Protein 9IL4 (pdb70)

Radius of gyration: 25.76 Å; Cα contacts (8 Å, |Δi|>4): 1036; chains: 2; bounding box: 75×69×47 Å

B-factor: mean 40.71, std 13.51, range [0.18, 93.6]

Secondary structure (DSSP, 8-state):
-HHHHHHHHHHHHHHHHHHHTTHHHHHS-TTHHHHHHHHHHHHHHHHHHH--SSSSTTHHHHHHHHHHHHHHHHHHHHHHHHS-TTSHHHHHHHHTTHHHHHHHHHHHHHHHHT---TTTS-SS-----HHHHHSSTTTSGGGHHHHHHHHHHHHHHHH--HHHHHHHHHHHHHHHHHTGGG--SSGGGSSGGGHHHHHHHHHHHHHHTTTTTTSSHHHH-HHHHHHHHHHSHHHHTTTTTTS-S--TTTTTHHHHHHHHHHHHHTTHHHHHHHHHHS-STTTTTTHHHHHHHHHHGGGGIIIIIHHT-TTTHHHHHHHHHHHHHHHHTTTT-/-HHHHHHHHHHHHHHHHHHHSHHHHHHT-SSHHHHHHHHHHHHHHHHHHH---SSHHHHHHHHHHHHHHHHHHHHHHHHHHHS-TTTHHHHHHHTTSHHHHHHHHHHHHHHHHT---SSSS-SSPPP--STTTS-TTHHHHTTHHHHHHHHHHHHHHHH--HHHHHHHHHHHHHHHHHTTTT---STTTSTGGGHHHHHHHHHHHHHHTTTTTTSSHHHH-HHHHHHHHHHSTTTTTTTTTTS-TT-TTTTTHHHHHHHHHHHHHHHHHHHHHHHHHS-STTHHHHHHHHHHHHHHGGGIIIIIITTT-TTTHHHHHHHHHHHHHHHHHHTT-

Solvent-accessible surface area: 25817 Å² total; per-residue (Å²): 112,66,11,0,74,26,0,28,47,2,9,73,0,14,13,26,0,13,93,133,23,3,136,35,1,31,173,88,18,73,63,44,19,0,35,108,3,1,16,81,0,0,51,14,2,8,18,8,11,13,56,47,72,55,111,22,8,38,59,56,27,66,85,2,0,40,12,0,0,1,0,19,1,0,3,0,4,0,3,5,68,35,4,73,96,118,89,53,23,24,6,2,10,2,10,51,35,6,2,18,15,1,2,92,30,6,0,22,9,0,78,43,2,94,7,60,63,12,15,155,111,21,110,27,1,4,2,6,27,28,29,3,29,0,17,5,0,0,6,6,5,4,10,6,3,2,35,0,43,56,23,80,57,93,49,63,75,116,92,120,152,29,187,60,12,27,134,27,2,0,63,0,0,59,0,1,57,6,0,22,9,3,10,12,74,103,52,16,6,24,64,14,91,64,6,42,115,23,1,78,69,1,4,34,6,3,58,85,0,16,84,51,0,24,101,36,2,76,199,135,32,53,100,34,10,0,54,82,1,0,45,46,1,22,94,0,0,87,20,6,41,59,121,142,132,183,31,81,113,66,22,33,74,73,59,7,35,53,0,4,27,0,0,16,0,0,9,16,0,0,6,4,14,3,11,93,75,14,76,97,78,77,24,0,138,8,1,0,56,2,13,5,57,0,12,79,1,4,42,5,0,0,38,24,23,16,91,145,36,95,60,18,115,123,58,6,53,90,13,11,58,33,3,105,112,0,32,110,22,0,54,135,65,106,118,16,1,78,28,0,36,49,3,11,74,0,16,9,27,0,6,92,137,23,2,145,39,1,39,185,73,18,94,61,37,18,1,42,112,2,2,13,83,0,0,49,10,5,8,17,7,12,21,56,42,72,76,107,13,31,41,56,59,32,73,82,1,0,43,11,0,0,1,0,16,1,2,3,2,2,1,4,4,56,29,3,71,95,119,84,55,18,61,5,1,1,0,6,40,33,8,4,19,13,0,2,88,21,8,0,21,8,0,78,60,3,115,9,78,52,13,12,131,94,18,85,42,2,1,4,5,19,38,24,3,31,0,19,3,0,1,3,7,4,6,10,3,2,1,33,0,47,49,45,79,54,90,53,67,74,117,90,119,164,32,193,58,12,31,132,24,1,0,61,0,0,61,1,1,55,6,0,19,8,5,7,18,103,90,27,0,5,25,66,46,89,64,1,39,116,15,0,81,71,0,2,35,6,4,52,84,0,10,81,50,0,9,89,33,2,74,201,139,30,55,101,35,8,0,45,83,1,0,44,44,0,29,88,0,0,96,20,17,36,63,111,159,130,184,25,82,116,66,30,32,73,71,58,8,38,54,0,4,28,0,0,18,0,0,9,20,0,0,7,6,11,4,8,86,77,15,75,112,84,80,34,1,135,8,2,0,54,1,12,4,58,0,10,79,2,4,52,6,1,1,27,45,24,10,85,127,35,70,58,6,114,125,46,8,50,87,15,20,56,39,2,108,108,0,37,95,21,0,90,132,68

Organism: Mus spicilegus (NCBI:txid10103)

Structure (mmCIF, N/CA/C/O backbone):
data_9IL4
#
_entry.id   9IL4
#
_cell.length_a   1.00
_cell.length_b   1.00
_cell.length_c   1.00
_cell.angle_alpha   90.00
_cell.angle_beta   90.00
_cell.angle_gamma   90.00
#
_symmetry.space_group_name_H-M   'P 1'
#
loop_
_entity.id
_entity.type
_entity.pdbx_description
1 polymer 'Solute carrier family 22 (organic cation transporter), member 17'
2 non-polymer 'FE (II) ION'
#
loop_
_atom_site.group_PDB
_atom_site.id
_atom_site.type_symbol
_atom_site.label_atom_id
_atom_site.label_alt_id
_atom_site.label_comp_id
_atom_site.label_asym_id
_atom_site.label_entity_id
_atom_site.label_seq_id
_atom_site.pdbx_PDB_ins_code
_atom_site.Cartn_x
_atom_site.Cartn_y
_atom_site.Cartn_z
_atom_site.occupancy
_atom_site.B_iso_or_equiv
_atom_site.auth_seq_id
_atom_site.auth_comp_id
_atom_site.auth_asym_id
_atom_site.auth_atom_id
_atom_site.pdbx_PDB_model_num
ATOM 1 N N . TRP A 1 98 ? 156.891 117.875 130.592 1.00 53.08 98 TRP B N 1
ATOM 2 C CA . TRP A 1 98 ? 155.475 117.991 130.915 1.00 53.26 98 TRP B CA 1
ATOM 3 C C . TRP A 1 98 ? 154.782 118.938 129.944 1.00 55.60 98 TRP B C 1
ATOM 4 O O . TRP A 1 98 ? 155.369 119.929 129.510 1.00 56.58 98 TRP B O 1
ATOM 15 N N . GLN A 1 99 ? 153.531 118.625 129.598 1.00 53.76 99 GLN B N 1
ATOM 16 C CA . GLN A 1 99 ? 152.788 119.480 128.678 1.00 52.24 99 GLN B CA 1
ATOM 17 C C . GLN A 1 99 ? 152.546 120.859 129.278 1.00 53.76 99 GLN B C 1
ATOM 18 O O . GLN A 1 99 ? 152.699 121.877 128.593 1.00 53.73 99 GLN B O 1
ATOM 24 N N . VAL A 1 100 ? 152.175 120.913 130.559 1.00 47.83 100 VAL B N 1
ATOM 25 C CA . VAL A 1 100 ? 151.900 122.195 131.200 1.00 48.42 100 VAL B CA 1
ATOM 26 C C . VAL A 1 100 ? 153.167 123.039 131.284 1.00 47.89 100 VAL B C 1
ATOM 27 O O . VAL A 1 100 ? 153.133 124.257 131.074 1.00 49.24 100 VAL B O 1
ATOM 31 N N . ILE A 1 101 ? 154.301 122.413 131.599 1.00 41.76 101 ILE B N 1
ATOM 32 C CA . ILE A 1 101 ? 155.547 123.164 131.675 1.00 39.27 101 ILE B CA 1
ATOM 33 C C . ILE A 1 101 ? 155.979 123.631 130.292 1.00 42.53 101 ILE B C 1
ATOM 34 O O . ILE A 1 101 ? 156.547 124.718 130.150 1.00 51.60 101 ILE B O 1
ATOM 39 N N . LEU A 1 102 ? 155.722 122.836 129.253 1.00 39.58 102 LEU B N 1
ATOM 40 C CA . LEU A 1 102 ? 155.981 123.313 127.898 1.00 43.32 102 LEU B CA 1
ATOM 41 C C . LEU A 1 102 ? 155.109 124.518 127.569 1.00 46.78 102 LEU B C 1
ATOM 42 O O . LEU A 1 102 ? 155.581 125.489 126.964 1.00 46.38 102 LEU B O 1
ATOM 47 N N . GLU A 1 103 ? 153.835 124.478 127.972 1.00 37.99 103 GLU B N 1
ATOM 48 C CA . GLU A 1 103 ? 152.963 125.640 127.820 1.00 35.80 103 GLU B CA 1
ATOM 49 C C . GLU A 1 103 ? 153.544 126.855 128.529 1.00 36.86 103 GLU B C 1
ATOM 50 O O . GLU A 1 103 ? 153.549 127.961 127.985 1.00 40.32 103 GLU B O 1
ATOM 56 N N . GLN A 1 104 ? 154.028 126.664 129.756 1.00 32.57 104 GLN B N 1
ATOM 57 C CA . GLN A 1 104 ? 154.542 127.788 130.533 1.00 25.74 104 GLN B CA 1
ATOM 58 C C . GLN A 1 104 ? 155.817 128.355 129.924 1.00 30.58 104 GLN B C 1
ATOM 59 O O . GLN A 1 104 ? 156.005 129.576 129.894 1.00 37.49 104 GLN B O 1
ATOM 65 N N . ILE A 1 105 ? 156.712 127.489 129.447 1.00 32.61 105 ILE B N 1
ATOM 66 C CA . ILE A 1 105 ? 157.940 127.967 128.819 1.00 28.49 105 ILE B CA 1
ATOM 67 C C . ILE A 1 105 ? 157.621 128.717 127.534 1.00 35.33 105 ILE B C 1
ATOM 68 O O . ILE A 1 105 ? 158.198 129.776 127.257 1.00 43.73 105 ILE B O 1
ATOM 73 N N . LEU A 1 106 ? 156.691 128.190 126.731 1.00 29.31 106 LEU B N 1
ATOM 74 C CA . LEU A 1 106 ? 156.280 128.897 125.523 1.00 28.57 106 LEU B CA 1
ATOM 75 C C . LEU A 1 106 ? 155.634 130.233 125.862 1.00 28.62 106 LEU B C 1
ATOM 76 O O . LEU A 1 106 ? 155.844 131.228 125.164 1.00 25.67 106 LEU B O 1
ATOM 81 N N . PHE A 1 107 ? 154.845 130.273 126.936 1.00 24.11 107 PHE B N 1
ATOM 82 C CA . PHE A 1 107 ? 154.195 131.509 127.353 1.00 27.11 107 PHE B CA 1
ATOM 83 C C . PHE A 1 107 ? 155.215 132.548 127.799 1.00 25.26 107 PHE B C 1
ATOM 84 O O . PHE A 1 107 ? 155.093 133.733 127.472 1.00 32.79 107 PHE B O 1
ATOM 92 N N . ILE A 1 108 ? 156.231 132.120 128.548 1.00 22.99 108 ILE B N 1
ATOM 93 C CA . ILE A 1 108 ? 157.276 133.040 128.984 1.00 22.02 108 ILE B CA 1
ATOM 94 C C . ILE A 1 108 ? 158.088 133.537 127.796 1.00 35.63 108 ILE B C 1
ATOM 95 O O . ILE A 1 108 ? 158.462 134.714 127.731 1.00 43.47 108 ILE B O 1
ATOM 100 N N . LEU A 1 109 ? 158.379 132.655 126.838 1.00 36.33 109 LEU B N 1
ATOM 101 C CA . LEU A 1 109 ? 159.071 133.094 125.632 1.00 26.31 109 LEU B CA 1
ATOM 102 C C . LEU A 1 109 ? 158.212 134.064 124.831 1.00 34.42 109 LEU B C 1
ATOM 103 O O . LEU A 1 109 ? 158.731 135.007 124.224 1.00 45.59 109 LEU B O 1
ATOM 108 N N . GLY A 1 110 ? 156.895 133.856 124.825 1.00 22.44 110 GLY B N 1
ATOM 109 C CA . GLY A 1 110 ? 156.007 134.811 124.186 1.00 34.20 110 GLY B CA 1
ATOM 110 C C . GLY A 1 110 ? 156.024 136.165 124.868 1.00 32.35 110 GLY B C 1
ATOM 111 O O . GLY A 1 110 ? 156.029 137.203 124.205 1.00 34.26 110 GLY B O 1
ATOM 112 N N . PHE A 1 111 ? 156.031 136.171 126.202 1.00 19.58 111 PHE B N 1
ATOM 113 C CA . PHE A 1 111 ? 156.180 137.428 126.929 1.00 19.49 111 PHE B CA 1
ATOM 114 C C . PHE A 1 111 ? 157.497 138.111 126.604 1.00 24.03 111 PHE B C 1
ATOM 115 O O . PHE A 1 111 ? 157.536 139.330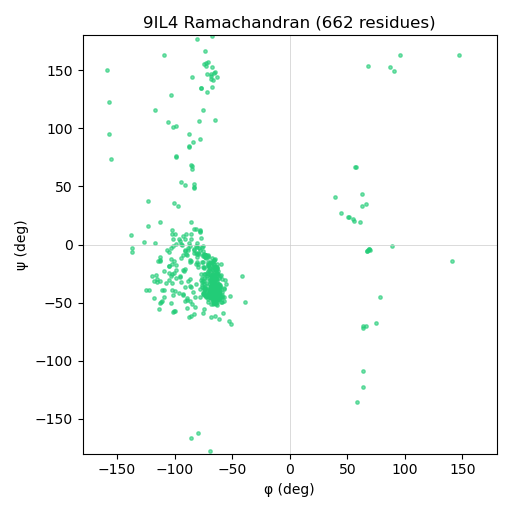 126.411 1.00 29.57 111 PHE B O 1
ATOM 123 N N . ALA A 1 112 ? 158.588 137.350 126.553 1.00 29.85 112 ALA B N 1
ATOM 124 C CA . ALA A 1 112 ? 159.878 137.942 126.220 1.00 33.20 112 ALA B CA 1
ATOM 125 C C . ALA A 1 112 ? 159.851 138.550 124.823 1.00 41.42 112 ALA B C 1
ATOM 126 O O . ALA A 1 112 ? 160.284 139.691 124.620 1.00 52.39 112 ALA B O 1
ATOM 128 N N . SER A 1 113 ? 159.314 137.810 123.850 1.00 28.24 113 SER B N 1
ATOM 129 C CA . SER A 1 113 ? 159.261 138.305 122.479 1.00 32.43 113 SER B CA 1
ATOM 130 C C . SER A 1 113 ? 158.378 139.542 122.367 1.00 37.86 113 SER B C 1
ATOM 131 O O . SER A 1 113 ? 158.724 140.496 121.662 1.00 39.61 113 SER B O 1
ATOM 134 N N . GLY A 1 114 ? 157.232 139.546 123.048 1.00 30.76 114 GLY B N 1
ATOM 135 C CA . GLY A 1 114 ? 156.365 140.711 123.003 1.00 34.91 114 GLY B CA 1
ATOM 136 C C . GLY A 1 114 ? 156.978 141.925 123.670 1.00 34.79 114 GLY B C 1
ATOM 137 O O . GLY A 1 114 ? 156.938 143.031 123.125 1.00 38.48 114 GLY B O 1
ATOM 138 N N . TYR A 1 115 ? 157.568 141.736 124.850 1.00 28.70 115 TYR B N 1
ATOM 139 C CA . TYR A 1 115 ? 158.162 142.845 125.581 1.00 29.52 115 TYR B CA 1
ATOM 140 C C . TYR A 1 115 ? 159.385 143.396 124.862 1.00 29.25 115 TYR B C 1
ATOM 141 O O . TYR A 1 115 ? 159.701 144.582 125.002 1.00 35.29 115 TYR B O 1
ATOM 150 N N . LEU A 1 116 ? 160.079 142.559 124.092 1.00 21.32 116 LEU B N 1
ATOM 151 C CA . LEU A 1 116 ? 161.286 142.986 123.404 1.00 24.81 116 LEU B CA 1
ATOM 152 C C . LEU A 1 116 ? 161.028 143.499 121.994 1.00 37.98 116 LEU B C 1
ATOM 153 O O . LEU A 1 116 ? 161.838 144.276 121.477 1.00 44.42 116 LEU B O 1
ATOM 158 N N . PHE A 1 117 ? 159.921 143.101 121.364 1.00 42.36 117 PHE B N 1
ATOM 159 C CA . PHE A 1 117 ? 159.659 143.445 119.974 1.00 37.49 117 PHE B CA 1
ATOM 160 C C . PHE A 1 117 ? 158.483 144.390 119.779 1.00 43.78 117 PHE B C 1
ATOM 161 O O . PHE A 1 117 ? 158.339 144.945 118.685 1.00 46.89 117 PHE B O 1
ATOM 169 N N . LEU A 1 118 ? 157.639 144.588 120.793 1.00 47.77 118 LEU B N 1
ATOM 170 C CA . LEU A 1 118 ? 156.492 145.482 120.681 1.00 47.94 118 LEU B CA 1
ATOM 171 C C . LEU A 1 118 ? 156.734 146.828 121.356 1.00 46.06 118 LEU B C 1
ATOM 172 O O . LEU A 1 118 ? 155.789 147.598 121.552 1.00 41.84 118 LEU B O 1
ATOM 177 N N . GLY A 1 119 ? 157.978 147.125 121.719 1.00 48.25 119 GLY B N 1
ATOM 178 C CA . GLY A 1 119 ? 158.306 148.435 122.242 1.00 50.12 119 GLY B CA 1
ATOM 179 C C . GLY A 1 119 ? 158.424 149.464 121.137 1.00 55.32 119 GLY B C 1
ATOM 180 O O . GLY A 1 119 ? 157.901 150.578 121.251 1.00 56.94 119 GLY B O 1
ATOM 181 N N . TYR A 1 120 ? 159.116 149.096 120.058 1.00 55.16 120 TYR B N 1
ATOM 182 C CA . TYR A 1 120 ? 159.219 149.986 118.904 1.00 57.34 120 TYR B CA 1
ATOM 183 C C . TYR A 1 120 ? 157.856 150.332 118.318 1.00 57.09 120 TYR B C 1
ATOM 184 O O . TYR A 1 120 ? 157.623 151.517 118.019 1.00 54.47 120 TYR B O 1
ATOM 193 N N . PRO A 1 121 ? 156.924 149.389 118.119 1.00 52.70 121 PRO B N 1
ATOM 194 C CA . PRO A 1 121 ? 155.559 149.807 117.760 1.00 49.79 121 PRO B CA 1
ATOM 195 C C . PRO A 1 121 ? 154.908 150.681 118.815 1.00 53.61 121 PRO B C 1
ATOM 196 O O . PRO A 1 121 ? 154.136 151.586 118.474 1.00 56.90 121 PRO B O 1
ATOM 200 N N . ALA A 1 122 ? 155.199 150.434 120.095 1.00 50.69 122 ALA B N 1
ATOM 201 C CA . ALA A 1 122 ? 154.562 151.201 121.161 1.00 51.33 122 ALA B CA 1
ATOM 202 C C . ALA A 1 122 ? 154.954 152.671 121.100 1.00 52.02 122 ALA B C 1
ATOM 203 O O . ALA A 1 122 ? 154.104 153.554 121.263 1.00 52.91 122 ALA B O 1
ATOM 205 N N . ASP A 1 123 ? 156.234 152.959 120.868 1.00 53.68 123 ASP B N 1
ATOM 206 C CA . ASP A 1 123 ? 156.679 154.344 120.775 1.00 55.48 123 ASP B CA 1
ATOM 207 C C . ASP A 1 123 ? 156.640 154.904 119.359 1.00 57.61 123 ASP B C 1
ATOM 208 O O . ASP A 1 123 ? 156.903 156.098 119.179 1.00 58.03 123 ASP B O 1
ATOM 213 N N . ARG A 1 124 ? 156.325 154.088 118.353 1.00 58.85 124 ARG B N 1
ATOM 214 C CA . ARG A 1 124 ? 156.188 154.576 116.984 1.00 57.43 124 ARG B CA 1
ATOM 215 C C . ARG A 1 124 ? 154.725 154.753 116.589 1.00 56.80 124 ARG B C 1
ATOM 216 O O . ARG A 1 124 ? 154.307 155.853 116.217 1.00 53.85 124 ARG B O 1
ATOM 224 N N . PHE A 1 125 ? 153.936 153.680 116.667 1.00 58.64 125 PHE B N 1
ATOM 225 C CA . PHE A 1 125 ? 152.533 153.766 116.276 1.00 60.14 125 PHE B CA 1
ATOM 226 C C . PHE A 1 125 ? 151.721 154.563 117.289 1.00 56.36 125 PHE B C 1
ATOM 227 O O . PHE A 1 125 ? 150.900 155.406 116.910 1.00 55.54 125 PHE B O 1
ATOM 229 N N . GLY A 1 126 ? 151.932 154.313 118.567 1.00 46.91 126 GLY B N 1
ATOM 230 C CA . GLY A 1 126 ? 151.195 154.981 119.620 1.00 50.22 126 GLY B CA 1
ATOM 231 C C . GLY A 1 126 ? 151.001 154.061 120.804 1.00 45.49 126 GLY B C 1
ATOM 232 O O . GLY A 1 126 ? 151.153 152.844 120.724 1.00 43.63 126 GLY B O 1
ATOM 233 N N . ARG A 1 127 ? 150.655 154.663 121.938 1.00 39.44 127 ARG B N 1
ATOM 234 C CA . ARG A 1 127 ? 150.474 153.931 123.183 1.00 40.21 127 ARG B CA 1
ATOM 235 C C . ARG A 1 127 ? 149.032 153.506 123.425 1.00 43.98 127 ARG B C 1
ATOM 236 O O . ARG A 1 127 ? 148.756 152.865 124.443 1.00 43.08 127 ARG B O 1
ATOM 244 N N . ARG A 1 128 ? 148.111 153.843 122.524 1.00 44.17 128 ARG B N 1
ATOM 245 C CA . ARG A 1 128 ? 146.701 153.508 122.683 1.00 42.16 128 ARG B CA 1
ATOM 246 C C . ARG A 1 128 ? 146.226 152.462 121.688 1.00 41.12 128 ARG B C 1
ATOM 247 O O . ARG A 1 128 ? 145.579 151.486 122.080 1.00 43.83 128 ARG B O 1
ATOM 255 N N . GLY A 1 129 ? 146.527 152.643 120.401 1.00 36.02 129 GLY B N 1
ATOM 256 C CA . GLY A 1 129 ? 146.094 151.678 119.405 1.00 35.63 129 GLY B CA 1
ATOM 257 C C . GLY A 1 129 ? 146.687 150.300 119.614 1.00 37.47 129 GLY B C 1
ATOM 258 O O . GLY A 1 129 ? 146.035 149.289 119.336 1.00 30.90 129 GLY B O 1
ATOM 259 N N . ILE A 1 130 ? 147.927 150.238 120.105 1.00 41.70 130 ILE B N 1
ATOM 260 C CA . ILE A 1 130 ? 148.563 148.948 120.347 1.00 38.88 130 ILE B CA 1
ATOM 261 C C . ILE A 1 130 ? 147.810 148.178 121.425 1.00 34.52 130 ILE B C 1
ATOM 262 O O . ILE A 1 130 ? 147.667 146.954 121.342 1.00 39.90 130 ILE B O 1
ATOM 267 N N . VAL A 1 131 ? 147.301 148.880 122.441 1.00 24.13 131 VAL B N 1
ATOM 268 C CA . VAL A 1 131 ? 146.534 148.213 123.491 1.00 24.51 131 VAL B CA 1
ATOM 269 C C . VAL A 1 131 ? 145.272 147.593 122.910 1.00 28.74 131 VAL B C 1
ATOM 270 O O . VAL A 1 131 ? 144.939 146.436 123.193 1.00 33.29 131 VAL B O 1
ATOM 274 N N . LEU A 1 132 ? 144.551 148.357 122.087 1.00 30.00 132 LEU B N 1
ATOM 275 C CA . LEU A 1 132 ? 143.315 147.857 121.496 1.00 28.77 132 LEU B CA 1
ATOM 276 C C . LEU A 1 132 ? 143.585 146.663 120.591 1.00 33.62 132 LEU B C 1
ATOM 277 O O . LEU A 1 132 ? 142.879 145.650 120.653 1.00 26.15 132 LEU B O 1
ATOM 282 N N . LEU A 1 133 ? 144.615 146.763 119.747 1.00 33.45 133 LEU B N 1
ATOM 283 C CA . LEU A 1 133 ? 144.942 145.668 118.840 1.00 33.64 133 LEU B CA 1
ATOM 284 C C . LEU A 1 133 ? 145.345 144.420 119.619 1.00 31.58 133 LEU B C 1
ATOM 285 O O . LEU A 1 133 ? 144.868 143.312 119.339 1.00 27.59 133 LEU B O 1
ATOM 290 N N . THR A 1 134 ? 146.207 144.587 120.624 1.00 27.09 134 THR B N 1
ATOM 291 C CA . THR A 1 134 ? 146.687 143.447 121.391 1.00 23.51 134 THR B CA 1
ATOM 292 C C . THR A 1 134 ? 145.563 142.788 122.178 1.00 26.70 134 THR B C 1
ATOM 293 O O . THR A 1 134 ? 145.512 141.562 122.271 1.00 32.78 134 THR B O 1
ATOM 297 N N . LEU A 1 135 ? 144.644 143.574 122.742 1.00 27.04 135 LEU B N 1
ATOM 298 C CA . LEU A 1 135 ? 143.536 142.976 123.484 1.00 30.10 135 LEU B CA 1
ATOM 299 C C . LEU A 1 135 ? 142.543 142.287 122.549 1.00 34.15 135 LEU B C 1
ATOM 300 O O . LEU A 1 135 ? 142.082 141.167 122.829 1.00 33.67 135 LEU B O 1
ATOM 305 N N . GLY A 1 136 ? 142.194 142.944 121.439 1.00 25.54 136 GLY B N 1
ATOM 306 C CA . GLY A 1 136 ? 141.292 142.351 120.474 1.00 26.36 136 GLY B CA 1
ATOM 307 C C . GLY A 1 136 ? 141.869 141.151 119.765 1.00 32.71 136 GLY B C 1
ATOM 308 O O . GLY A 1 136 ? 141.126 140.419 119.106 1.00 33.04 136 GLY B O 1
ATOM 309 N N . LEU A 1 137 ? 143.183 140.951 119.854 1.00 33.63 137 LEU B N 1
ATOM 310 C CA . LEU A 1 137 ? 143.780 139.698 119.414 1.00 30.94 137 LEU B CA 1
ATOM 311 C C . LEU A 1 137 ? 143.969 138.695 120.546 1.00 34.12 137 LEU B C 1
ATOM 312 O O . LEU A 1 137 ? 143.966 137.489 120.289 1.00 37.97 137 LEU B O 1
ATOM 317 N N . VAL A 1 138 ? 144.127 139.162 121.788 1.00 26.45 138 VAL B N 1
ATOM 318 C CA . VAL A 1 138 ? 144.213 138.263 122.937 1.00 21.84 138 VAL B CA 1
ATOM 319 C C . VAL A 1 138 ? 142.923 137.481 123.092 1.00 21.82 138 VAL B C 1
ATOM 320 O O . VAL A 1 138 ? 142.939 136.273 123.363 1.00 26.66 138 VAL B O 1
ATOM 324 N N . GLY A 1 139 ? 141.788 138.158 122.941 1.00 24.19 139 GLY B N 1
ATOM 325 C CA . GLY A 1 139 ? 140.503 137.510 123.082 1.00 29.63 139 GLY B CA 1
ATOM 326 C C . GLY A 1 139 ? 140.372 136.247 122.246 1.00 32.82 139 GLY B C 1
ATOM 327 O O . GLY A 1 139 ? 140.317 135.125 122.770 1.00 35.00 139 GLY B O 1
ATOM 328 N N . PRO A 1 140 ? 140.327 136.409 120.919 1.00 35.34 140 PRO B N 1
ATOM 329 C CA . PRO A 1 140 ? 140.214 135.230 120.046 1.00 30.76 140 PRO B CA 1
ATOM 330 C C . PRO A 1 140 ? 141.380 134.266 120.166 1.00 31.99 140 PRO B C 1
ATOM 331 O O . PRO A 1 140 ? 141.172 133.051 120.085 1.00 36.79 140 PRO B O 1
ATOM 335 N N . CYS A 1 141 ? 142.605 134.767 120.351 1.00 29.15 141 CYS B N 1
ATOM 336 C CA . CYS A 1 141 ? 143.749 133.868 120.469 1.00 28.48 141 CYS B CA 1
ATOM 337 C C . CYS A 1 141 ? 143.651 133.014 121.724 1.00 30.61 141 CYS B C 1
ATOM 338 O O . CYS A 1 141 ? 143.908 131.807 121.679 1.00 33.56 141 CYS B O 1
ATOM 341 N N . GLY A 1 142 ? 143.276 133.621 122.850 1.00 34.10 142 GLY B N 1
ATOM 342 C CA . GLY A 1 142 ? 143.081 132.845 124.063 1.00 33.27 142 GLY B CA 1
ATOM 343 C C . GLY A 1 142 ? 141.953 131.841 123.930 1.00 37.88 142 GLY B C 1
ATOM 344 O O . GLY A 1 142 ? 142.067 130.699 124.389 1.00 34.27 142 GLY B O 1
ATOM 345 N N . VAL A 1 143 ? 140.853 132.247 123.290 1.00 39.49 143 VAL B N 1
ATOM 346 C CA . VAL A 1 143 ? 139.730 131.332 123.096 1.00 35.42 143 VAL B CA 1
ATOM 347 C C . VAL A 1 143 ? 140.155 130.141 122.245 1.00 40.14 143 VAL B C 1
ATOM 348 O O . VAL A 1 143 ? 139.845 128.987 122.561 1.00 41.33 143 VAL B O 1
ATOM 352 N N . GLY A 1 144 ? 140.879 130.403 121.156 1.00 36.71 144 GLY B N 1
ATOM 353 C CA . GLY A 1 144 ? 141.349 129.316 120.312 1.00 37.94 144 GLY B CA 1
ATOM 354 C C . GLY A 1 144 ? 142.338 128.409 121.018 1.00 36.56 144 GLY B C 1
ATOM 355 O O . GLY A 1 144 ? 142.287 127.185 120.868 1.00 36.30 144 GLY B O 1
ATOM 356 N N . GLY A 1 145 ? 143.254 128.993 121.794 1.00 34.43 145 GLY B N 1
ATOM 357 C CA . GLY A 1 145 ? 144.190 128.182 122.552 1.00 42.46 145 GLY B CA 1
ATOM 358 C C . GLY A 1 145 ? 143.495 127.283 123.555 1.00 48.33 145 GLY B C 1
ATOM 359 O O . GLY A 1 145 ? 143.895 126.134 123.756 1.00 51.54 145 GLY B O 1
ATOM 360 N N . ALA A 1 146 ? 142.446 127.793 124.201 1.00 46.92 146 ALA B N 1
ATOM 361 C CA . ALA A 1 146 ? 141.641 126.966 125.089 1.00 46.34 146 ALA B CA 1
ATOM 362 C C . ALA A 1 146 ? 140.725 126.009 124.338 1.00 41.24 146 ALA B C 1
ATOM 363 O O . ALA A 1 146 ? 140.205 125.069 124.948 1.00 42.27 146 ALA B O 1
ATOM 365 N N . ALA A 1 147 ? 140.519 126.219 123.037 1.00 34.30 147 ALA B N 1
ATOM 366 C CA . ALA A 1 147 ? 139.583 125.422 122.252 1.00 34.77 147 ALA B CA 1
ATOM 367 C C . ALA A 1 147 ? 140.277 124.350 121.418 1.00 40.57 147 ALA B C 1
ATOM 368 O O . ALA A 1 147 ? 139.975 123.161 121.555 1.00 40.65 147 ALA B O 1
ATOM 370 N N . ALA A 1 148 ? 141.203 124.751 120.551 1.00 44.62 148 ALA B N 1
ATOM 371 C CA . ALA A 1 148 ? 141.827 123.830 119.606 1.00 44.33 148 ALA B CA 1
ATOM 372 C C . ALA A 1 148 ? 142.896 123.018 120.324 1.00 43.67 148 ALA B C 1
ATOM 373 O O . ALA A 1 148 ? 143.974 123.533 120.635 1.00 44.46 148 ALA B O 1
ATOM 375 N N . GLY A 1 149 ? 142.602 121.746 120.584 1.00 45.74 149 GLY B N 1
ATOM 376 C CA . GLY A 1 149 ? 143.548 120.869 121.242 1.00 46.31 149 GLY B CA 1
ATOM 377 C C . GLY A 1 149 ? 144.194 119.870 120.303 1.00 47.28 149 GLY B C 1
ATOM 378 O O . GLY A 1 149 ? 143.558 118.895 119.892 1.00 47.53 149 GLY B O 1
ATOM 379 N N . SER A 1 150 ? 145.461 120.102 119.956 1.00 47.06 150 SER B N 1
ATOM 380 C CA . SER A 1 150 ? 146.179 119.202 119.066 1.00 46.44 150 SER B CA 1
ATOM 381 C C . SER A 1 150 ? 147.605 118.908 119.511 1.00 44.94 150 SER B C 1
ATOM 382 O O . SER A 1 150 ? 148.289 118.131 118.838 1.00 43.23 150 SER B O 1
ATOM 385 N N . SER A 1 151 ? 148.079 119.514 120.600 1.00 43.84 151 SER B N 1
ATOM 386 C CA . SER A 1 151 ? 149.393 119.312 121.208 1.00 47.56 151 SER B CA 1
ATOM 387 C C . SER A 1 151 ? 150.539 119.832 120.348 1.00 45.99 151 SER B C 1
ATOM 388 O O . SER A 1 151 ? 151.691 119.795 120.794 1.00 47.00 151 SER B O 1
ATOM 391 N N . THR A 1 152 ? 150.272 120.314 119.137 1.00 43.23 152 THR B N 1
ATOM 392 C CA . THR A 1 152 ? 151.279 120.969 118.311 1.00 46.15 152 THR B CA 1
ATOM 393 C C . THR A 1 152 ? 150.919 122.417 118.030 1.00 41.31 152 THR B C 1
ATOM 394 O O . THR A 1 152 ? 151.777 123.300 118.139 1.00 38.83 152 THR B O 1
ATOM 398 N N . GLY A 1 153 ? 149.664 122.685 117.663 1.00 42.72 153 GLY B N 1
ATOM 399 C CA . GLY A 1 153 ? 149.195 124.055 117.597 1.00 44.94 153 GLY B CA 1
ATOM 400 C C . GLY A 1 153 ? 148.824 124.640 118.939 1.00 39.78 153 GLY B C 1
ATOM 401 O O . GLY A 1 153 ? 148.718 125.863 119.060 1.00 35.10 153 GLY B O 1
ATOM 402 N N . ILE A 1 154 ? 148.631 123.792 119.951 1.00 39.82 154 ILE B N 1
ATOM 403 C CA . ILE A 1 154 ? 148.333 124.288 121.292 1.00 38.79 154 ILE B CA 1
ATOM 404 C C . ILE A 1 154 ? 149.437 125.227 121.758 1.00 42.69 154 ILE B C 1
ATOM 405 O O . ILE A 1 154 ? 149.176 126.347 122.210 1.00 49.67 154 ILE B O 1
ATOM 410 N N . MET A 1 155 ? 150.693 124.795 121.619 1.00 39.23 155 MET B N 1
ATOM 411 C CA . MET A 1 155 ? 151.811 125.639 122.020 1.00 36.29 155 MET B CA 1
ATOM 412 C C . MET A 1 155 ? 151.962 126.846 121.104 1.00 34.40 155 MET B C 1
ATOM 413 O O . MET A 1 155 ? 152.403 127.906 121.555 1.00 30.71 155 MET B O 1
ATOM 418 N N . ALA A 1 156 ? 151.594 126.716 119.828 1.00 36.24 156 ALA B N 1
ATOM 419 C CA . ALA A 1 156 ? 151.703 127.848 118.912 1.00 32.46 156 ALA B CA 1
ATOM 420 C C . ALA A 1 156 ? 150.747 128.968 119.305 1.00 35.67 156 ALA B C 1
ATOM 421 O O . ALA A 1 156 ? 151.153 130.131 119.431 1.00 36.35 156 ALA B O 1
ATOM 423 N N . LEU A 1 157 ? 149.469 128.639 119.513 1.00 36.56 157 LEU B N 1
ATOM 424 C CA . LEU A 1 157 ? 148.533 129.650 119.989 1.00 26.03 157 LEU B CA 1
ATOM 425 C C . LEU A 1 157 ? 148.817 130.087 121.418 1.00 30.51 157 LEU B C 1
ATOM 426 O O . LEU A 1 157 ? 148.508 131.228 121.762 1.00 38.17 157 LEU B O 1
ATOM 431 N N . ARG A 1 158 ? 149.422 129.236 122.252 1.00 30.12 158 ARG B N 1
ATOM 432 C CA . ARG A 1 158 ? 149.836 129.700 123.573 1.00 28.32 158 ARG B CA 1
ATOM 433 C C . ARG A 1 158 ? 150.942 130.746 123.472 1.00 32.77 158 ARG B C 1
ATOM 434 O O . ARG A 1 158 ? 150.913 131.756 124.182 1.00 34.54 158 ARG B O 1
ATOM 442 N N . PHE A 1 159 ? 151.924 130.525 122.595 1.00 27.91 159 PHE B N 1
ATOM 443 C CA . PHE A 1 159 ? 152.965 131.524 122.381 1.00 22.16 159 PHE B CA 1
ATOM 444 C C . PHE A 1 159 ? 152.384 132.807 121.808 1.00 23.78 159 PHE B C 1
ATOM 445 O O . PHE A 1 159 ? 152.781 133.906 122.207 1.00 32.37 159 PHE B O 1
ATOM 453 N N . LEU A 1 160 ? 151.464 132.689 120.850 1.00 31.77 160 LEU B N 1
ATOM 454 C CA . LEU A 1 160 ? 150.846 133.883 120.281 1.00 35.13 160 LEU B CA 1
ATOM 455 C C . LEU A 1 160 ? 150.055 134.648 121.335 1.00 31.37 160 LEU B C 1
ATOM 456 O O . LEU A 1 160 ? 150.105 135.883 121.389 1.00 36.15 160 LEU B O 1
ATOM 461 N N . LEU A 1 161 ? 149.320 133.928 122.186 1.00 23.89 161 LEU B N 1
ATOM 462 C CA . LEU A 1 161 ? 148.594 134.572 123.271 1.00 27.88 161 LEU B CA 1
ATOM 463 C C . LEU A 1 161 ? 149.549 135.247 124.242 1.00 31.01 161 LEU B C 1
ATOM 464 O O . LEU A 1 161 ? 149.272 136.347 124.724 1.00 43.56 161 LEU B O 1
ATOM 469 N N . GLY A 1 162 ? 150.677 134.603 124.545 1.00 19.58 162 GLY B N 1
ATOM 470 C CA . GLY A 1 162 ? 151.661 135.232 125.409 1.00 21.02 162 GLY B CA 1
ATOM 471 C C . GLY A 1 162 ? 152.242 136.494 124.803 1.00 16.79 162 GLY B C 1
ATOM 472 O O . GLY A 1 162 ? 152.437 137.493 125.494 1.00 22.07 162 GLY B O 1
ATOM 473 N N . PHE A 1 163 ? 152.515 136.465 123.499 1.00 22.64 163 PHE B N 1
ATOM 474 C CA . PHE A 1 163 ? 153.021 137.644 122.802 1.00 28.46 163 PHE B CA 1
ATOM 475 C C . PHE A 1 163 ? 152.019 138.792 122.865 1.00 34.54 163 PHE B C 1
ATOM 476 O O . PHE A 1 163 ? 152.376 139.936 123.181 1.00 35.86 163 PHE B O 1
ATOM 484 N N . LEU A 1 164 ? 150.750 138.501 122.575 1.00 31.72 164 LEU B N 1
ATOM 485 C CA . LEU A 1 164 ? 149.737 139.552 122.586 1.00 21.54 164 LEU B CA 1
ATOM 486 C C . LEU A 1 164 ? 149.474 140.054 124.002 1.00 24.21 164 LEU B C 1
ATOM 487 O O . LEU A 1 164 ? 149.232 141.249 124.208 1.00 41.28 164 LEU B O 1
ATOM 492 N N . LEU A 1 165 ? 149.517 139.159 124.991 1.00 20.51 165 LEU B N 1
ATOM 493 C CA . LEU A 1 165 ? 149.384 139.577 126.381 1.00 25.04 165 LEU B CA 1
ATOM 494 C C . LEU A 1 165 ? 150.549 140.460 126.796 1.00 35.78 165 LEU B C 1
ATOM 495 O O . LEU A 1 165 ? 150.368 141.421 127.549 1.00 44.94 165 LEU B O 1
ATOM 500 N N . ALA A 1 166 ? 151.752 140.147 126.319 1.00 31.82 166 ALA B N 1
ATOM 501 C CA . ALA A 1 166 ? 152.899 141.007 126.574 1.00 33.37 166 ALA B CA 1
ATOM 502 C C . ALA A 1 166 ? 152.675 142.391 125.987 1.00 32.27 166 ALA B C 1
ATOM 503 O O . ALA A 1 166 ? 152.924 143.412 126.643 1.00 38.00 166 ALA B O 1
ATOM 505 N N . GLY A 1 167 ? 152.190 142.441 124.747 1.00 25.40 167 GLY B N 1
ATOM 506 C CA . GLY A 1 167 ? 151.925 143.728 124.125 1.00 28.52 167 GLY B CA 1
ATOM 507 C C . GLY A 1 167 ? 150.898 144.541 124.889 1.00 26.43 167 GLY B C 1
ATOM 508 O O . GLY A 1 167 ? 151.094 145.734 125.144 1.00 25.11 167 GLY B O 1
ATOM 509 N N . VAL A 1 168 ? 149.790 143.903 125.276 1.00 26.58 168 VAL B N 1
ATOM 510 C CA . VAL A 1 168 ? 148.732 144.633 125.966 1.00 23.62 168 VAL B CA 1
ATOM 511 C C . VAL A 1 168 ? 149.191 145.055 127.356 1.00 28.38 168 VAL B C 1
ATOM 512 O O . VAL A 1 168 ? 148.837 146.137 127.830 1.00 40.22 168 VAL B O 1
ATOM 516 N N . ASP A 1 169 ? 149.994 144.225 128.027 1.00 31.96 169 ASP B N 1
ATOM 517 C CA . ASP A 1 169 ? 150.500 144.599 129.342 1.00 33.00 169 ASP B CA 1
ATOM 518 C C . ASP A 1 169 ? 151.420 145.808 129.245 1.00 35.89 169 ASP B C 1
ATOM 519 O O . ASP A 1 169 ? 151.312 146.746 130.044 1.00 28.07 169 ASP B O 1
ATOM 524 N N . LEU A 1 170 ? 152.320 145.816 128.258 1.00 40.83 170 LEU B N 1
ATOM 525 C CA . LEU A 1 170 ? 153.209 146.961 128.088 1.00 37.70 170 LEU B CA 1
ATOM 526 C C . LEU A 1 170 ? 152.427 148.223 127.735 1.00 45.56 170 LEU B C 1
ATOM 527 O O . LEU A 1 170 ? 152.703 149.306 128.271 1.00 48.76 170 LEU B O 1
ATOM 532 N N . GLY A 1 171 ? 151.441 148.105 126.842 1.00 36.18 171 GLY B N 1
ATOM 533 C CA . GLY A 1 171 ? 150.640 149.267 126.487 1.00 28.27 171 GLY B CA 1
ATOM 534 C C . GLY A 1 171 ? 149.827 149.798 127.652 1.00 32.79 171 GLY B C 1
ATOM 535 O O . GLY A 1 171 ? 149.717 151.012 127.845 1.00 38.91 171 GLY B O 1
ATOM 536 N N . VAL A 1 172 ? 149.244 148.896 128.444 1.00 31.68 172 VAL B N 1
ATOM 537 C CA . VAL A 1 172 ? 148.489 149.307 129.622 1.00 31.15 172 VAL B CA 1
ATOM 538 C C . VAL A 1 172 ? 149.407 149.990 130.622 1.00 38.64 172 VAL B C 1
ATOM 539 O O . VAL A 1 172 ? 149.027 150.978 131.256 1.00 41.26 172 VAL B O 1
ATOM 543 N N . TYR A 1 173 ? 150.631 149.481 130.778 1.00 41.20 173 TYR B N 1
ATOM 544 C CA . TYR A 1 173 ? 151.588 150.120 131.675 1.00 42.69 173 TYR B CA 1
ATOM 545 C C . TYR A 1 173 ? 151.913 151.534 131.210 1.00 43.09 173 TYR B C 1
ATOM 546 O O . TYR A 1 173 ? 151.944 152.476 132.013 1.00 45.76 173 TYR B O 1
ATOM 555 N N . LEU A 1 174 ? 152.152 151.701 129.906 1.00 38.96 174 LEU B N 1
ATOM 556 C CA . LEU A 1 174 ? 152.441 153.031 129.376 1.00 43.23 174 LEU B CA 1
ATOM 557 C C . LEU A 1 174 ? 151.270 153.981 129.594 1.00 43.41 174 LEU B C 1
ATOM 558 O O . LEU A 1 174 ? 151.460 155.128 130.016 1.00 43.85 174 LEU B O 1
ATOM 563 N N . MET A 1 175 ? 150.049 153.520 129.317 1.00 43.30 175 MET B N 1
ATOM 564 C CA . MET A 1 175 ? 148.883 154.382 129.486 1.00 43.50 175 MET B CA 1
ATOM 565 C C . MET A 1 175 ? 148.650 154.722 130.953 1.00 43.34 175 MET B C 1
ATOM 566 O O . MET A 1 175 ? 148.272 155.853 131.280 1.00 44.30 175 MET B O 1
ATOM 571 N N . ARG A 1 176 ? 148.865 153.758 131.851 1.00 42.07 176 ARG B N 1
ATOM 572 C CA . ARG A 1 176 ? 148.738 154.027 133.278 1.00 39.04 176 ARG B CA 1
ATOM 573 C C . ARG A 1 176 ? 149.738 155.081 133.725 1.00 42.45 176 ARG B C 1
ATOM 574 O O . ARG A 1 176 ? 149.391 156.000 134.476 1.00 47.28 176 ARG B O 1
ATOM 582 N N . LEU A 1 177 ? 150.987 154.965 133.273 1.00 48.13 177 LEU B N 1
ATOM 583 C CA . LEU A 1 177 ? 152.012 155.907 133.704 1.00 50.94 177 LEU B CA 1
ATOM 584 C C . LEU A 1 177 ? 151.876 157.264 133.027 1.00 50.21 177 LEU B C 1
ATOM 585 O O . LEU A 1 177 ? 152.416 158.251 133.535 1.00 46.23 177 LEU B O 1
ATOM 590 N N . GLU A 1 178 ? 151.169 157.338 131.900 1.00 51.73 178 GLU B N 1
ATOM 591 C CA . GLU A 1 178 ? 150.983 158.614 131.220 1.00 51.28 178 GLU B CA 1
ATOM 592 C C . GLU A 1 178 ? 149.743 159.359 131.708 1.00 52.66 178 GLU B C 1
ATOM 593 O O . GLU A 1 178 ? 149.837 160.522 132.112 1.00 51.10 178 GLU B O 1
ATOM 599 N N . LEU A 1 179 ? 148.578 158.707 131.669 1.00 59.19 179 LEU B N 1
ATOM 600 C CA . LEU A 1 179 ? 147.331 159.387 132.012 1.00 59.81 179 LEU B CA 1
ATOM 601 C C . LEU A 1 179 ? 147.302 159.812 133.475 1.00 60.83 179 LEU B C 1
ATOM 602 O O . LEU A 1 179 ? 146.877 160.929 133.795 1.00 59.16 179 LEU B O 1
ATOM 607 N N . CYS A 1 180 ? 147.740 158.938 134.375 1.00 61.05 180 CYS B N 1
ATOM 608 C CA . CYS A 1 180 ? 147.649 159.220 135.799 1.00 58.78 180 CYS B CA 1
ATOM 609 C C . CYS A 1 180 ? 148.585 160.355 136.197 1.00 60.48 180 CYS B C 1
ATOM 610 O O . CYS A 1 180 ? 149.665 160.534 135.627 1.00 61.69 180 CYS B O 1
ATOM 613 N N . ASP A 1 181 ? 148.150 161.132 137.185 1.00 63.70 181 ASP B N 1
ATOM 614 C CA . ASP A 1 181 ? 148.970 162.210 137.704 1.00 62.49 181 ASP B CA 1
ATOM 615 C C . ASP A 1 181 ? 150.184 161.645 138.441 1.00 65.14 181 ASP B C 1
ATOM 616 O O . ASP A 1 181 ? 150.096 160.596 139.085 1.00 64.42 181 ASP B O 1
ATOM 621 N N . PRO A 1 182 ? 151.332 162.321 138.358 1.00 70.39 182 PRO B N 1
ATOM 622 C CA . PRO A 1 182 ? 152.533 161.817 139.045 1.00 68.84 182 PRO B CA 1
ATOM 623 C C . PRO A 1 182 ? 152.400 161.772 140.557 1.00 66.91 182 PRO B C 1
ATOM 624 O O . PRO A 1 182 ? 153.169 161.055 141.208 1.00 66.04 182 PRO B O 1
ATOM 628 N N . THR A 1 183 ? 151.458 162.521 141.137 1.00 66.54 183 THR B N 1
ATOM 629 C CA . THR A 1 183 ? 151.308 162.532 142.589 1.00 67.84 183 THR B CA 1
ATOM 630 C C . THR A 1 183 ? 150.882 161.168 143.117 1.00 68.59 183 THR B C 1
ATOM 631 O O . THR A 1 183 ? 151.377 160.714 144.155 1.00 68.11 183 THR B O 1
ATOM 635 N N . GLN A 1 184 ? 149.962 160.499 142.419 1.00 63.53 184 GLN B N 1
ATOM 636 C CA . GLN A 1 184 ? 149.423 159.220 142.867 1.00 60.47 184 GLN B CA 1
ATOM 637 C C . GLN A 1 184 ? 149.625 158.114 141.838 1.00 58.72 184 GLN B C 1
ATOM 638 O O . GLN A 1 184 ? 148.979 157.065 141.926 1.00 57.45 184 GLN B O 1
ATOM 644 N N . ARG A 1 185 ? 150.510 158.328 140.860 1.00 55.17 185 ARG B N 1
ATOM 645 C CA . ARG A 1 185 ? 150.793 157.293 139.870 1.00 56.09 185 ARG B CA 1
ATOM 646 C C . ARG A 1 185 ? 151.362 156.038 140.521 1.00 57.50 185 ARG B C 1
ATOM 647 O O . ARG A 1 185 ? 151.170 154.928 140.010 1.00 55.80 185 ARG B O 1
ATOM 655 N N . LEU A 1 186 ? 152.048 156.195 141.653 1.00 53.52 186 LEU B N 1
ATOM 656 C CA . LEU A 1 186 ? 152.637 155.054 142.344 1.00 51.68 186 LEU B CA 1
ATOM 657 C C . LEU A 1 186 ? 151.564 154.065 142.787 1.00 49.79 186 LEU B C 1
ATOM 658 O O . LEU A 1 186 ? 151.708 152.849 142.607 1.00 49.84 186 LEU B O 1
ATOM 663 N N . ARG A 1 187 ? 150.473 154.573 143.367 1.00 47.77 187 ARG B N 1
ATOM 664 C CA . ARG A 1 187 ? 149.399 153.695 143.820 1.00 46.77 187 ARG B CA 1
ATOM 665 C C . ARG A 1 187 ? 148.737 152.985 142.647 1.00 42.15 187 ARG B C 1
ATOM 666 O O . ARG A 1 187 ? 148.364 151.812 142.755 1.00 41.81 187 ARG B O 1
ATOM 668 N N . VAL A 1 188 ? 148.573 153.686 141.524 1.00 41.13 188 VAL B N 1
ATOM 669 C CA . VAL A 1 188 ? 148.013 153.064 140.327 1.00 43.63 188 VAL B CA 1
ATOM 670 C C . VAL A 1 188 ? 148.918 151.942 139.837 1.00 43.86 188 VAL B C 1
ATOM 671 O O . VAL A 1 188 ? 148.454 150.848 139.496 1.00 47.03 188 VAL B O 1
ATOM 675 N N . ALA A 1 189 ? 150.226 152.202 139.793 1.00 41.67 189 ALA B N 1
ATOM 676 C CA . ALA A 1 189 ? 151.167 151.193 139.322 1.00 41.59 189 ALA B CA 1
ATOM 677 C C . ALA A 1 189 ? 151.171 149.976 140.236 1.00 41.33 189 ALA B C 1
ATOM 678 O O . ALA A 1 189 ? 151.280 148.837 139.767 1.00 29.12 189 ALA B O 1
ATOM 680 N N . LEU A 1 190 ? 151.065 150.198 141.548 1.00 49.14 190 LEU B N 1
ATOM 681 C CA . LEU A 1 190 ? 150.966 149.075 142.475 1.00 47.05 190 LEU B CA 1
ATOM 682 C C . LEU A 1 190 ? 149.682 148.287 142.253 1.00 46.84 190 LEU B C 1
ATOM 683 O O . LEU A 1 190 ? 149.697 147.051 142.249 1.00 51.21 190 LEU B O 1
ATOM 688 N N . ALA A 1 191 ? 148.559 148.985 142.065 1.00 41.52 191 ALA B N 1
ATOM 689 C CA . ALA A 1 191 ? 147.304 148.295 141.789 1.00 40.05 191 ALA B CA 1
ATOM 690 C C . ALA A 1 191 ? 147.293 147.692 140.392 1.00 42.72 191 ALA B C 1
ATOM 691 O O . ALA A 1 191 ? 146.571 146.720 140.143 1.00 45.35 191 ALA B O 1
ATOM 693 N N . GLY A 1 192 ? 148.072 148.252 139.474 1.00 39.84 192 GLY B N 1
ATOM 694 C CA . GLY A 1 192 ? 148.203 147.690 138.150 1.00 37.88 192 GLY B CA 1
ATOM 695 C C . GLY A 1 192 ? 149.171 146.538 138.038 1.00 46.30 192 GLY B C 1
ATOM 696 O O . GLY A 1 192 ? 149.340 145.986 136.948 1.00 45.97 192 GLY B O 1
ATOM 697 N N . GLU A 1 193 ? 149.826 146.164 139.138 1.00 38.83 193 GLU B N 1
ATOM 698 C CA . GLU A 1 193 ? 150.727 145.021 139.150 1.00 33.35 193 GLU B CA 1
ATOM 699 C C . GLU A 1 193 ? 150.133 143.802 139.840 1.00 30.95 193 GLU B C 1
ATOM 700 O O . GLU A 1 193 ? 150.625 142.689 139.628 1.00 24.26 193 GLU B O 1
ATOM 706 N N . LEU A 1 194 ? 149.099 143.984 140.658 1.00 37.21 194 LEU B N 1
ATOM 707 C CA . LEU A 1 194 ? 148.377 142.878 141.269 1.00 41.65 194 LEU B CA 1
ATOM 708 C C . LEU A 1 194 ? 147.087 142.551 140.531 1.00 41.09 194 LEU B C 1
ATOM 709 O O . LEU A 1 194 ? 146.282 141.758 141.029 1.00 41.03 194 LEU B O 1
ATOM 714 N N . VAL A 1 195 ? 146.867 143.154 139.362 1.00 39.89 195 VAL B N 1
ATOM 715 C CA . VAL A 1 195 ? 145.672 142.853 138.578 1.00 36.63 195 VAL B CA 1
ATOM 716 C C . VAL A 1 195 ? 145.684 141.392 138.139 1.00 40.15 195 VAL B C 1
ATOM 717 O O . VAL A 1 195 ? 144.682 140.676 138.263 1.00 41.09 195 VAL B O 1
ATOM 721 N N . GLY A 1 196 ? 146.827 140.923 137.634 1.00 37.54 196 GLY B N 1
ATOM 722 C CA . GLY A 1 196 ? 146.974 139.508 137.346 1.00 33.75 196 GLY B CA 1
ATOM 723 C C . GLY A 1 196 ? 146.929 138.650 138.591 1.00 31.36 196 GLY B C 1
ATOM 724 O O . GLY A 1 196 ? 146.429 137.522 138.554 1.00 37.68 196 GLY B O 1
ATOM 725 N N . VAL A 1 197 ? 147.454 139.164 139.705 1.00 28.87 197 VAL B N 1
ATOM 726 C CA . VAL A 1 197 ? 147.328 138.463 140.979 1.00 30.98 197 VAL B CA 1
ATOM 727 C C . VAL A 1 197 ? 145.859 138.272 141.323 1.00 33.38 197 VAL B C 1
ATOM 728 O O . VAL A 1 197 ? 145.431 137.183 141.724 1.00 43.05 197 VAL B O 1
ATOM 732 N N . GLY A 1 198 ? 145.063 139.329 141.157 1.00 35.60 198 GLY B N 1
ATOM 733 C CA . GLY A 1 198 ? 143.638 139.218 141.414 1.00 35.91 198 GLY B CA 1
ATOM 734 C C . GLY A 1 198 ? 142.954 138.234 140.486 1.00 39.44 198 GLY B C 1
ATOM 735 O O . GLY A 1 198 ? 142.114 137.444 140.919 1.00 45.85 198 GLY B O 1
ATOM 736 N N . GLY A 1 199 ? 143.309 138.264 139.200 1.00 34.90 199 GLY B N 1
ATOM 737 C CA . GLY A 1 199 ? 142.714 137.323 138.262 1.00 28.71 199 GLY B CA 1
ATOM 738 C C . GLY A 1 199 ? 143.022 135.879 138.611 1.00 33.63 199 GLY B C 1
ATOM 739 O O . GLY A 1 199 ? 142.135 135.021 138.609 1.00 32.19 199 GLY B O 1
ATOM 740 N N . HIS A 1 200 ? 144.289 135.592 138.923 1.00 37.39 200 HIS B N 1
ATOM 741 C CA . HIS A 1 200 ? 144.675 134.230 139.283 1.00 34.19 200 HIS B CA 1
ATOM 742 C C . HIS A 1 200 ? 144.020 133.786 140.585 1.00 36.71 200 HIS B C 1
ATOM 743 O O . HIS A 1 200 ? 143.554 132.644 140.694 1.00 45.43 200 HIS B O 1
ATOM 750 N N . PHE A 1 201 ? 143.985 134.666 141.589 1.00 31.35 201 PHE B N 1
ATOM 751 C CA . PHE A 1 201 ? 143.350 134.305 142.849 1.00 33.96 201 PHE B CA 1
ATOM 752 C C . PHE A 1 201 ? 141.862 134.061 142.660 1.00 36.04 201 PHE B C 1
ATOM 753 O O . PHE A 1 201 ? 141.292 133.161 143.282 1.00 41.46 201 PHE B O 1
ATOM 761 N N . LEU A 1 202 ? 141.214 134.852 141.805 1.00 32.51 202 LEU B N 1
ATOM 762 C CA . LEU A 1 202 ? 139.800 134.628 141.538 1.00 29.37 202 LEU B CA 1
ATOM 763 C C . LEU A 1 202 ? 139.586 133.311 140.805 1.00 35.41 202 LEU B C 1
ATOM 764 O O . LEU A 1 202 ? 138.618 132.597 141.079 1.00 37.20 202 LEU B O 1
ATOM 769 N N . PHE A 1 203 ? 140.472 132.976 139.865 1.00 35.54 203 PHE B N 1
ATOM 770 C CA . PHE A 1 203 ? 140.364 131.692 139.177 1.00 35.76 203 PHE B CA 1
ATOM 771 C C . PHE A 1 203 ? 140.475 130.538 140.165 1.00 37.30 203 PHE B C 1
ATOM 772 O O . PHE A 1 203 ? 139.691 129.580 140.118 1.00 40.78 203 PHE B O 1
ATOM 780 N N . LEU A 1 204 ? 141.443 130.620 141.080 1.00 41.21 204 LEU B N 1
ATOM 781 C CA . LEU A 1 204 ? 141.599 129.561 142.072 1.00 38.27 204 LEU B CA 1
ATOM 782 C C . LEU A 1 204 ? 140.420 129.506 143.032 1.00 43.05 204 LEU B C 1
ATOM 783 O O . LEU A 1 204 ? 139.983 128.413 143.408 1.00 51.81 204 LEU B O 1
ATOM 788 N N . GLY A 1 205 ? 139.892 130.660 143.440 1.00 46.24 205 GLY B N 1
ATOM 789 C CA . GLY A 1 205 ? 138.705 130.661 144.278 1.00 46.24 205 GLY B CA 1
ATOM 790 C C . GLY A 1 205 ? 137.507 130.053 143.579 1.00 41.27 205 GLY B C 1
ATOM 791 O O . GLY A 1 205 ? 136.726 129.321 144.190 1.00 43.92 205 GLY B O 1
ATOM 792 N N . LEU A 1 206 ? 137.346 130.351 142.288 1.00 33.39 206 LEU B N 1
ATOM 793 C CA . LEU A 1 206 ? 136.296 129.726 141.494 1.00 41.40 206 LEU B CA 1
ATOM 794 C C . LEU A 1 206 ? 136.447 128.215 141.488 1.00 48.44 206 LEU B C 1
ATOM 795 O O . LEU A 1 206 ? 135.484 127.481 141.735 1.00 47.86 206 LEU B O 1
ATOM 800 N N . ALA A 1 207 ? 137.658 127.732 141.207 1.00 45.12 207 ALA B N 1
ATOM 801 C CA . ALA A 1 207 ? 137.879 126.292 141.175 1.00 43.84 207 ALA B CA 1
ATOM 802 C C . ALA A 1 207 ? 137.599 125.664 142.534 1.00 46.27 207 ALA B C 1
ATOM 803 O O . ALA A 1 207 ? 137.073 124.548 142.615 1.00 50.72 207 ALA B O 1
ATOM 805 N N . LEU A 1 208 ? 137.941 126.368 143.615 1.00 44.43 208 LEU B N 1
ATOM 806 C CA . LEU A 1 208 ? 137.689 125.845 144.955 1.00 43.63 208 LEU B CA 1
ATOM 807 C C . LEU A 1 208 ? 136.196 125.758 145.247 1.00 47.32 208 LEU B C 1
ATOM 808 O O . LEU A 1 208 ? 135.702 124.713 145.687 1.00 47.52 208 LEU B O 1
ATOM 813 N N . VAL A 1 209 ? 135.459 126.8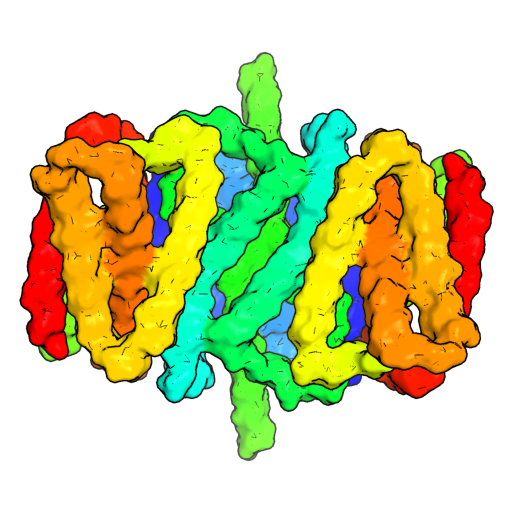48 145.019 1.00 47.96 209 VAL B N 1
ATOM 814 C CA . VAL A 1 209 ? 134.030 126.843 145.321 1.00 45.69 209 VAL B CA 1
ATOM 815 C C . VAL A 1 209 ? 133.283 125.929 144.356 1.00 45.73 209 VAL B C 1
ATOM 816 O O . VAL A 1 209 ? 132.331 125.241 144.744 1.00 44.55 209 VAL B O 1
ATOM 820 N N . SER A 1 210 ? 133.705 125.894 143.088 1.00 41.71 210 SER B N 1
ATOM 821 C CA . SER A 1 210 ? 133.126 124.946 142.145 1.00 43.49 210 SER B CA 1
ATOM 822 C C . SER A 1 210 ? 133.501 123.510 142.474 1.00 45.16 210 SER B C 1
ATOM 823 O O . SER A 1 210 ? 132.853 122.585 141.974 1.00 46.55 210 SER B O 1
ATOM 826 N N . LYS A 1 211 ? 134.530 123.308 143.300 1.00 49.56 211 LYS B N 1
ATOM 827 C CA . LYS A 1 211 ? 135.073 121.989 143.625 1.00 50.34 211 LYS B CA 1
ATOM 828 C C . LYS A 1 211 ? 135.484 121.216 142.377 1.00 49.03 211 LYS B C 1
ATOM 829 O O . LYS A 1 211 ? 135.612 119.988 142.417 1.00 49.13 211 LYS B O 1
ATOM 835 N N . ASP A 1 212 ? 135.696 121.917 141.262 1.00 44.44 212 ASP B N 1
ATOM 836 C CA . ASP A 1 212 ? 136.004 121.285 139.982 1.00 44.73 212 ASP B CA 1
ATOM 837 C C . ASP A 1 212 ? 137.513 121.343 139.758 1.00 47.97 212 ASP B C 1
ATOM 838 O O . ASP A 1 212 ? 138.029 122.147 138.981 1.00 47.28 212 ASP B O 1
ATOM 843 N N . TRP A 1 213 ? 138.225 120.470 140.462 1.00 49.39 213 TRP B N 1
ATOM 844 C CA . TRP A 1 213 ? 139.658 120.276 140.246 1.00 46.21 213 TRP B CA 1
ATOM 845 C C . TRP A 1 213 ? 139.910 119.185 139.213 1.00 49.42 213 TRP B C 1
ATOM 846 O O . TRP A 1 213 ? 140.685 118.257 139.435 1.00 50.25 213 TRP B O 1
ATOM 857 N N . ARG A 1 214 ? 139.249 119.297 138.063 1.00 48.98 214 ARG B N 1
ATOM 858 C CA . ARG A 1 214 ? 139.324 118.269 137.034 1.00 46.56 214 ARG B CA 1
ATOM 859 C C . ARG A 1 214 ? 140.306 118.597 135.920 1.00 42.73 214 ARG B C 1
ATOM 860 O O . ARG A 1 214 ? 140.767 117.680 135.233 1.00 39.75 214 ARG B O 1
ATOM 868 N N . PHE A 1 215 ? 140.641 119.872 135.715 1.00 43.72 215 PHE B N 1
ATOM 869 C CA . PHE A 1 215 ? 141.766 120.179 134.841 1.00 48.59 215 PHE B CA 1
ATOM 870 C C . PHE A 1 215 ? 143.096 119.801 135.478 1.00 47.65 215 PHE B C 1
ATOM 871 O O . PHE A 1 215 ? 144.124 119.817 134.793 1.00 46.30 215 PHE B O 1
ATOM 879 N N . LEU A 1 216 ? 143.093 119.469 136.766 1.00 50.38 216 LEU B N 1
ATOM 880 C CA . LEU A 1 216 ? 144.221 118.824 137.424 1.00 45.85 216 LEU B CA 1
ATOM 881 C C . LEU A 1 216 ? 144.114 117.314 137.214 1.00 50.03 216 LEU B C 1
ATOM 882 O O . LEU A 1 216 ? 143.372 116.835 136.352 1.00 55.67 216 LEU B O 1
ATOM 887 N N . GLN A 1 217 ? 144.896 116.551 137.982 1.00 59.59 217 GLN B N 1
ATOM 888 C CA . GLN A 1 217 ? 144.874 115.089 137.993 1.00 63.14 217 GLN B CA 1
ATOM 889 C C . GLN A 1 217 ? 145.427 114.497 136.701 1.00 64.71 217 GLN B C 1
ATOM 890 O O . GLN A 1 217 ? 145.558 113.275 136.578 1.00 66.02 217 GLN B O 1
ATOM 896 N N . ARG A 1 218 ? 145.758 115.352 135.738 1.00 66.39 218 ARG B N 1
ATOM 897 C CA . ARG A 1 218 ? 146.537 114.954 134.574 1.00 65.73 218 ARG B CA 1
ATOM 898 C C . ARG A 1 218 ? 147.972 115.443 134.653 1.00 69.62 218 ARG B C 1
ATOM 899 O O . ARG A 1 218 ? 148.862 114.839 134.047 1.00 69.55 218 ARG B O 1
ATOM 907 N N . MET A 1 219 ? 148.208 116.511 135.408 1.00 68.14 219 MET B N 1
ATOM 908 C CA . MET A 1 219 ? 149.529 117.113 135.519 1.00 66.60 219 MET B CA 1
ATOM 909 C C . MET A 1 219 ? 150.406 116.249 136.415 1.00 69.04 219 MET B C 1
ATOM 910 O O . MET A 1 219 ? 150.121 116.089 137.606 1.00 67.30 219 MET B O 1
ATOM 915 N N . ILE A 1 220 ? 151.470 115.683 135.841 1.00 67.41 220 ILE B N 1
ATOM 916 C CA . ILE A 1 220 ? 152.382 114.852 136.622 1.00 64.41 220 ILE B CA 1
ATOM 917 C C . ILE A 1 220 ? 153.059 115.681 137.705 1.00 63.01 220 ILE B C 1
ATOM 918 O O . ILE A 1 220 ? 153.190 115.242 138.854 1.00 61.65 220 ILE B O 1
ATOM 923 N N . THR A 1 221 ? 153.497 116.885 137.358 1.00 62.42 221 THR B N 1
ATOM 924 C CA . THR A 1 221 ? 154.094 117.814 138.302 1.00 61.66 221 THR B CA 1
ATOM 925 C C . THR A 1 221 ? 153.151 118.985 138.546 1.00 63.17 221 THR B C 1
ATOM 926 O O . THR A 1 221 ? 152.205 119.219 137.788 1.00 65.43 221 THR B O 1
ATOM 930 N N . ALA A 1 222 ? 153.416 119.714 139.624 1.00 62.53 222 ALA B N 1
ATOM 931 C CA . ALA A 1 222 ? 152.591 120.864 139.956 1.00 60.65 222 ALA B CA 1
ATOM 932 C C . ALA A 1 222 ? 152.764 121.958 138.905 1.00 58.55 222 ALA B C 1
ATOM 933 O O . ALA A 1 222 ? 153.872 122.169 138.403 1.00 57.63 222 ALA B O 1
ATOM 935 N N . PRO A 1 223 ? 151.693 122.659 138.545 1.00 55.81 223 PRO B N 1
ATOM 936 C CA . PRO A 1 223 ? 151.814 123.726 137.548 1.00 58.09 223 PRO B CA 1
ATOM 937 C C . PRO A 1 223 ? 152.633 124.895 138.066 1.00 57.73 223 PRO B C 1
ATOM 938 O O . PRO A 1 223 ? 152.707 125.153 139.269 1.00 56.71 223 PRO B O 1
ATOM 942 N N . CYS A 1 224 ? 153.256 125.603 137.130 1.00 45.57 224 CYS B N 1
ATOM 943 C CA . CYS A 1 224 ? 153.937 126.844 137.459 1.00 39.56 224 CYS B CA 1
ATOM 944 C C . CYS A 1 224 ? 152.947 127.881 137.970 1.00 43.40 224 CYS B C 1
ATOM 945 O O . CYS A 1 224 ? 151.804 127.962 137.513 1.00 43.26 224 CYS B O 1
ATOM 948 N N . ILE A 1 225 ? 153.400 128.683 138.927 1.00 39.60 225 ILE B N 1
ATOM 949 C CA . ILE A 1 225 ? 152.604 129.766 139.489 1.00 43.39 225 ILE B CA 1
ATOM 950 C C . ILE A 1 225 ? 153.090 131.055 138.834 1.00 41.09 225 ILE B C 1
ATOM 951 O O . ILE A 1 225 ? 154.133 131.607 139.197 1.00 39.05 225 ILE B O 1
ATOM 956 N N . LEU A 1 226 ? 152.335 131.533 137.845 1.00 33.46 226 LEU B N 1
ATOM 957 C CA . LEU A 1 226 ? 152.714 132.712 137.084 1.00 31.54 226 LEU B CA 1
ATOM 958 C C . LEU A 1 226 ? 151.632 133.779 137.038 1.00 32.10 226 LEU B C 1
ATOM 959 O O . LEU A 1 226 ? 151.828 134.800 136.370 1.00 33.64 226 LEU B O 1
ATOM 964 N N . PHE A 1 227 ? 150.498 133.566 137.706 1.00 32.54 227 PHE B N 1
ATOM 965 C CA . PHE A 1 227 ? 149.391 134.516 137.734 1.00 29.91 227 PHE B CA 1
ATOM 966 C C . PHE A 1 227 ? 148.810 134.707 136.340 1.00 29.03 227 PHE B C 1
ATOM 967 O O . PHE A 1 227 ? 147.706 134.235 136.058 1.00 34.13 227 PHE B O 1
ATOM 975 N N . LEU A 1 228 ? 149.559 135.365 135.452 1.00 31.55 228 LEU B N 1
ATOM 976 C CA . LEU A 1 228 ? 149.044 135.725 134.134 1.00 28.42 228 LEU B CA 1
ATOM 977 C C . LEU A 1 228 ? 148.742 134.518 133.258 1.00 24.64 228 LEU B C 1
ATOM 978 O O . LEU A 1 228 ? 148.088 134.679 132.224 1.00 26.80 228 LEU B O 1
ATOM 983 N N . PHE A 1 229 ? 149.206 133.324 133.631 1.00 24.98 229 PHE B N 1
ATOM 984 C CA . PHE A 1 229 ? 148.769 132.124 132.927 1.00 25.77 229 PHE B CA 1
ATOM 985 C C . PHE A 1 229 ? 147.269 131.922 133.080 1.00 30.40 229 PHE B C 1
ATOM 986 O O . PHE A 1 229 ? 146.576 131.590 132.111 1.00 42.62 229 PHE B O 1
ATOM 994 N N . TYR A 1 230 ? 146.749 132.120 134.290 1.00 26.24 230 TYR B N 1
ATOM 995 C CA . TYR A 1 230 ? 145.321 132.046 134.551 1.00 25.68 230 TYR B CA 1
ATOM 996 C C . TYR A 1 230 ? 144.739 133.367 135.029 1.00 23.97 230 TYR B C 1
ATOM 997 O O . TYR A 1 230 ? 143.538 133.429 135.315 1.00 26.24 230 TYR B O 1
ATOM 1006 N N . GLY A 1 231 ? 145.549 134.414 135.136 1.00 24.48 231 GLY B N 1
ATOM 1007 C CA . GLY A 1 231 ? 145.089 135.745 135.468 1.00 24.84 231 GLY B CA 1
ATOM 1008 C C . GLY A 1 231 ? 144.987 136.684 134.289 1.00 22.67 231 GLY B C 1
ATOM 1009 O O . GLY A 1 231 ? 144.803 137.888 134.490 1.00 21.53 231 GLY B O 1
ATOM 1010 N N . TRP A 1 232 ? 145.131 136.182 133.070 1.00 29.70 232 TRP B N 1
ATOM 1011 C CA . TRP A 1 232 ? 144.851 136.941 131.860 1.00 29.82 232 TRP B CA 1
ATOM 1012 C C . TRP A 1 232 ? 143.359 137.059 131.538 1.00 34.35 232 TRP B C 1
ATOM 1013 O O . TRP A 1 232 ? 142.941 138.130 131.082 1.00 43.02 232 TRP B O 1
ATOM 1024 N N . PRO A 1 233 ? 142.509 135.992 131.756 1.00 36.27 233 PRO B N 1
ATOM 1025 C CA . PRO A 1 233 ? 141.176 135.960 131.129 1.00 34.71 233 PRO B CA 1
ATOM 1026 C C . PRO A 1 233 ? 140.425 137.277 131.068 1.00 32.77 233 PRO B C 1
ATOM 1027 O O . PRO A 1 233 ? 139.922 137.653 130.007 1.00 36.16 233 PRO B O 1
ATOM 1031 N N . GLY A 1 234 ? 140.336 137.985 132.184 1.00 25.44 234 GLY B N 1
ATOM 1032 C CA . GLY A 1 234 ? 139.619 139.239 132.157 1.00 39.67 234 GLY B CA 1
ATOM 1033 C C . GLY A 1 234 ? 140.306 140.363 132.894 1.00 36.37 234 GLY B C 1
ATOM 1034 O O . GLY A 1 234 ? 139.858 141.511 132.834 1.00 41.45 234 GLY B O 1
ATOM 1035 N N . LEU A 1 235 ? 141.405 140.052 133.581 1.00 29.43 235 LEU B N 1
ATOM 1036 C CA . LEU A 1 235 ? 142.092 141.072 134.359 1.00 28.53 235 LEU B CA 1
ATOM 1037 C C . LEU A 1 235 ? 142.575 142.226 133.493 1.00 29.04 235 LEU B C 1
ATOM 1038 O O . LEU A 1 235 ? 142.536 143.377 133.937 1.00 30.76 235 LEU B O 1
ATOM 1040 N N . PHE A 1 236 ? 143.011 141.949 132.267 1.00 30.72 236 PHE B N 1
ATOM 1041 C CA . PHE A 1 236 ? 143.422 143.012 131.361 1.00 31.94 236 PHE B CA 1
ATOM 1042 C C . PHE A 1 236 ? 142.245 143.673 130.663 1.00 32.23 236 PHE B C 1
ATOM 1043 O O . PHE A 1 236 ? 142.296 144.879 130.392 1.00 37.49 236 PHE B O 1
ATOM 1051 N N . LEU A 1 237 ? 141.188 142.919 130.361 1.00 31.16 237 LEU B N 1
ATOM 1052 C CA . LEU A 1 237 ? 139.972 143.537 129.850 1.00 28.15 237 LEU B CA 1
ATOM 1053 C C . LEU A 1 237 ? 139.192 144.253 130.944 1.00 35.96 237 LEU B C 1
ATOM 1054 O O . LEU A 1 237 ? 138.370 145.121 130.632 1.00 31.87 237 LEU B O 1
ATOM 1059 N N . GLU A 1 238 ? 139.425 143.905 132.213 1.00 41.50 238 GLU B N 1
ATOM 1060 C CA . GLU A 1 238 ? 138.950 144.735 133.315 1.00 34.52 238 GLU B CA 1
ATOM 1061 C C . GLU A 1 238 ? 139.815 145.975 133.488 1.00 36.51 238 GLU B C 1
ATOM 1062 O O . GLU A 1 238 ? 139.326 147.006 133.961 1.00 38.64 238 GLU B O 1
ATOM 1068 N N . SER A 1 239 ? 141.093 145.891 133.119 1.00 32.90 239 SER B N 1
ATOM 1069 C CA . SER A 1 239 ? 141.975 147.049 133.086 1.00 31.86 239 SER B CA 1
ATOM 1070 C C . SER A 1 239 ? 141.800 147.881 131.823 1.00 32.14 239 SER B C 1
ATOM 1071 O O . SER A 1 239 ? 142.646 148.733 131.533 1.00 28.67 239 SER B O 1
ATOM 1074 N N . ALA A 1 240 ? 140.729 147.646 131.065 1.00 36.88 240 ALA B N 1
ATOM 1075 C CA . ALA A 1 240 ? 140.355 148.521 129.963 1.00 38.80 240 ALA B CA 1
ATOM 1076 C C . ALA A 1 240 ? 139.731 149.821 130.444 1.00 42.16 240 ALA B C 1
ATOM 1077 O O . ALA A 1 240 ? 139.371 150.663 129.614 1.00 41.85 240 ALA B O 1
ATOM 1079 N N . ARG A 1 241 ? 139.581 149.987 131.761 1.00 36.86 241 ARG B N 1
ATOM 1080 C CA . ARG A 1 241 ? 139.129 151.257 132.317 1.00 37.57 241 ARG B CA 1
ATOM 1081 C C . ARG A 1 241 ? 140.024 152.408 131.878 1.00 37.95 241 ARG B C 1
ATOM 1082 O O . ARG A 1 241 ? 139.554 153.541 131.727 1.00 37.15 241 ARG B O 1
ATOM 1090 N N . TRP A 1 242 ? 141.310 152.136 131.656 1.00 36.40 242 TRP B N 1
ATOM 1091 C CA . TRP A 1 242 ? 142.210 153.179 131.181 1.00 36.85 242 TRP B CA 1
ATOM 1092 C C . TRP A 1 242 ? 141.861 153.618 129.767 1.00 42.27 242 TRP B C 1
ATOM 1093 O O . TRP A 1 242 ? 142.032 154.794 129.427 1.00 50.49 242 TRP B O 1
ATOM 1104 N N . LEU A 1 243 ? 141.364 152.703 128.933 1.00 39.79 243 LEU B N 1
ATOM 1105 C CA . LEU A 1 243 ? 140.877 153.101 127.617 1.00 35.70 243 LEU B CA 1
ATOM 1106 C C . LEU A 1 243 ? 139.684 154.039 127.740 1.00 39.22 243 LEU B C 1
ATOM 1107 O O . LEU A 1 243 ? 139.585 155.030 127.007 1.00 44.15 243 LEU B O 1
ATOM 1112 N N . ILE A 1 244 ? 138.776 153.750 128.674 1.00 40.71 244 ILE B N 1
ATOM 1113 C CA . ILE A 1 244 ? 137.645 154.640 128.922 1.00 45.50 244 ILE B CA 1
ATOM 1114 C C . ILE A 1 244 ? 138.135 156.004 129.389 1.00 47.77 244 ILE B C 1
ATOM 1115 O O . ILE A 1 244 ? 137.639 157.047 128.944 1.00 45.46 244 ILE B O 1
ATOM 1120 N N . VAL A 1 245 ? 139.112 156.017 130.299 1.00 47.58 245 VAL B N 1
ATOM 1121 C CA . VAL A 1 245 ? 139.647 157.274 130.817 1.00 48.20 245 VAL B CA 1
ATOM 1122 C C . VAL A 1 245 ? 140.271 158.091 129.694 1.00 49.22 245 VAL B C 1
ATOM 1123 O O . VAL A 1 245 ? 140.061 159.307 129.598 1.00 51.07 245 VAL B O 1
ATOM 1127 N N . LYS A 1 246 ? 141.050 157.438 128.831 1.00 46.75 246 LYS B N 1
ATOM 1128 C CA . LYS A 1 246 ? 141.643 158.129 127.692 1.00 47.38 246 LYS B CA 1
ATOM 1129 C C . LYS A 1 246 ? 140.566 158.665 126.758 1.00 54.19 246 LYS B C 1
ATOM 1130 O O . LYS A 1 246 ? 140.700 159.765 126.211 1.00 54.78 246 LYS B O 1
ATOM 1136 N N . ARG A 1 247 ? 139.491 157.897 126.562 1.00 58.27 247 ARG B N 1
ATOM 1137 C CA . ARG A 1 247 ? 138.395 158.355 125.714 1.00 55.21 247 ARG B CA 1
ATOM 1138 C C . ARG A 1 247 ? 137.763 159.624 126.272 1.00 57.24 247 ARG B C 1
ATOM 1139 O O . ARG A 1 247 ? 137.541 160.594 125.538 1.00 59.49 247 ARG B O 1
ATOM 1147 N N . GLN A 1 248 ? 137.469 159.638 127.575 1.00 57.33 248 GLN B N 1
ATOM 1148 C CA . GLN A 1 248 ? 136.872 160.833 128.171 1.00 61.11 248 GLN B CA 1
ATOM 1149 C C . GLN A 1 248 ? 137.836 162.014 128.142 1.00 60.19 248 GLN B C 1
ATOM 1150 O O . GLN A 1 248 ? 137.415 163.155 127.923 1.00 59.14 248 GLN B O 1
ATOM 1156 N N . ILE A 1 249 ? 139.129 161.767 128.363 1.00 66.61 249 ILE B N 1
ATOM 1157 C CA . ILE A 1 249 ? 140.104 162.855 128.322 1.00 69.50 249 ILE B CA 1
ATOM 1158 C C . ILE A 1 249 ? 140.177 163.454 126.922 1.00 66.83 249 ILE B C 1
ATOM 1159 O O . ILE A 1 249 ? 140.185 164.681 126.754 1.00 63.89 249 ILE B O 1
ATOM 1164 N N . GLU A 1 250 ? 140.221 162.601 125.896 1.00 72.51 250 GLU B N 1
ATOM 1165 C CA . GLU A 1 250 ? 140.258 163.094 124.523 1.00 75.06 250 GLU B CA 1
ATOM 1166 C C . GLU A 1 250 ? 138.975 163.832 124.166 1.00 75.07 250 GLU B C 1
ATOM 1167 O O . GLU A 1 250 ? 139.011 164.852 123.468 1.00 73.90 250 GLU B O 1
ATOM 1169 N N . GLU A 1 251 ? 137.828 163.329 124.631 1.00 75.62 251 GLU B N 1
ATOM 1170 C CA . GLU A 1 251 ? 136.564 164.011 124.374 1.00 76.79 251 GLU B CA 1
ATOM 1171 C C . GLU A 1 251 ? 136.539 165.387 125.027 1.00 81.19 251 GLU B C 1
ATOM 1172 O O . GLU A 1 251 ? 136.085 166.363 124.419 1.00 80.91 251 GLU B O 1
ATOM 1178 N N . ALA A 1 252 ? 137.024 165.486 126.267 1.00 85.90 252 ALA B N 1
ATOM 1179 C CA . ALA A 1 252 ? 137.086 166.779 126.940 1.00 84.99 252 ALA B CA 1
ATOM 1180 C C . ALA A 1 252 ? 138.031 167.731 126.218 1.00 83.51 252 ALA B C 1
ATOM 1181 O O . ALA A 1 252 ? 137.740 168.926 126.086 1.00 81.81 252 ALA B O 1
ATOM 1183 N N . GLN A 1 253 ? 139.172 167.220 125.749 1.00 86.45 253 GLN B N 1
ATOM 1184 C CA . GLN A 1 253 ? 140.106 168.058 125.004 1.00 87.05 253 GLN B CA 1
ATOM 1185 C C . GLN A 1 253 ? 139.481 168.564 123.710 1.00 86.99 253 GLN B C 1
ATOM 1186 O O . GLN A 1 253 ? 139.662 169.730 123.338 1.00 85.95 253 GLN B O 1
ATOM 1188 N N . SER A 1 254 ? 138.746 167.699 123.009 1.00 90.38 254 SER B N 1
ATOM 1189 C CA . SER A 1 254 ? 138.065 168.121 121.788 1.00 90.68 254 SER B CA 1
ATOM 1190 C C . SER A 1 254 ? 136.989 169.157 122.088 1.00 91.51 254 SER B C 1
ATOM 1191 O O . SER A 1 254 ? 136.805 170.112 121.324 1.00 92.45 254 SER B O 1
ATOM 1194 N N . VAL A 1 255 ? 136.261 168.979 123.193 1.00 91.20 255 VAL B N 1
ATOM 1195 C CA . VAL A 1 255 ? 135.238 169.947 123.581 1.00 92.58 255 VAL B CA 1
ATOM 1196 C C . VAL A 1 255 ? 135.870 171.302 123.873 1.00 93.14 255 VAL B C 1
ATOM 1197 O O . VAL A 1 255 ? 135.371 172.345 123.434 1.00 91.83 255 VAL B O 1
ATOM 1201 N N . LEU A 1 256 ? 136.983 171.307 124.610 1.00 93.60 256 LEU B N 1
ATOM 1202 C CA . LEU A 1 256 ? 137.668 172.556 124.921 1.00 92.41 256 LEU B CA 1
ATOM 1203 C C . LEU A 1 256 ? 138.275 173.210 123.687 1.00 92.27 256 LEU B C 1
ATOM 1204 O O . LEU A 1 256 ? 138.563 174.412 123.717 1.00 91.32 256 LEU B O 1
ATOM 1206 N N . ARG A 1 257 ? 138.475 172.456 122.611 1.00 92.61 257 ARG B N 1
ATOM 1207 C CA . ARG A 1 257 ? 139.036 173.006 121.382 1.00 92.49 257 ARG B CA 1
ATOM 1208 C C . ARG A 1 257 ? 138.016 173.877 120.657 1.00 92.93 257 ARG B C 1
ATOM 1209 O O . ARG A 1 257 ? 138.347 174.952 120.157 1.00 92.37 257 ARG B O 1
ATOM 1211 N N . ASN A 1 303 ? 174.820 156.965 130.641 1.00 60.76 303 ASN B N 1
ATOM 1212 C CA . ASN A 1 303 ? 173.887 157.557 131.592 1.00 59.97 303 ASN B CA 1
ATOM 1213 C C . ASN A 1 303 ? 172.593 156.751 131.679 1.00 60.75 303 ASN B C 1
ATOM 1214 O O . ASN A 1 303 ? 172.326 156.103 132.691 1.00 60.98 303 ASN B O 1
ATOM 1219 N N . ILE A 1 304 ? 171.789 156.798 130.615 1.00 59.47 304 ILE B N 1
ATOM 1220 C CA . ILE A 1 304 ? 170.546 156.034 130.588 1.00 59.10 304 ILE B CA 1
ATOM 1221 C C . ILE A 1 304 ? 170.836 154.540 130.597 1.00 59.29 304 ILE B C 1
ATOM 1222 O O . ILE A 1 304 ? 170.184 153.771 131.314 1.00 58.25 304 ILE B O 1
ATOM 1224 N N . TRP A 1 305 ? 171.818 154.103 129.805 1.00 60.75 305 TRP B N 1
ATOM 1225 C CA . TRP A 1 305 ? 172.147 152.683 129.747 1.00 58.99 305 TRP B CA 1
ATOM 1226 C C . TRP A 1 305 ? 172.722 152.183 131.065 1.00 54.71 305 TRP B C 1
ATOM 1227 O O . TRP A 1 305 ? 172.598 150.994 131.380 1.00 52.33 305 TRP B O 1
ATOM 1238 N N . LYS A 1 306 ? 173.355 153.066 131.841 1.00 54.75 306 LYS B N 1
ATOM 1239 C CA . LYS A 1 306 ? 173.899 152.654 133.131 1.00 57.84 306 LYS B CA 1
ATOM 1240 C C . LYS A 1 306 ? 172.793 152.196 134.074 1.00 56.11 306 LYS B C 1
ATOM 1241 O O . LYS A 1 306 ? 172.929 151.170 134.749 1.00 56.91 306 LYS B O 1
ATOM 1243 N N . ASN A 1 307 ? 171.687 152.939 134.126 1.00 53.83 307 ASN B N 1
ATOM 1244 C CA . ASN A 1 307 ? 170.566 152.555 134.974 1.00 54.70 307 ASN B CA 1
ATOM 1245 C C . ASN A 1 307 ? 169.695 151.477 134.343 1.00 55.23 307 ASN B C 1
ATOM 1246 O O . ASN A 1 307 ? 168.883 150.868 135.046 1.00 53.65 307 ASN B O 1
ATOM 1248 N N . LEU A 1 308 ? 169.835 151.235 133.039 1.00 54.57 308 LEU B N 1
ATOM 1249 C CA . LEU A 1 308 ? 169.067 150.172 132.400 1.00 52.92 308 LEU B CA 1
ATOM 1250 C C . LEU A 1 308 ? 169.595 148.800 132.803 1.00 50.79 308 LEU B C 1
ATOM 1251 O O . LEU A 1 308 ? 168.818 147.891 133.118 1.00 45.12 308 LEU B O 1
ATOM 1256 N N . LEU A 1 309 ? 170.920 148.632 132.797 1.00 49.04 309 LEU B N 1
ATOM 1257 C CA . LEU A 1 309 ? 171.505 147.341 133.145 1.00 45.80 309 LEU B CA 1
ATOM 1258 C C . LEU A 1 309 ? 171.307 147.017 134.620 1.00 46.55 309 LEU B C 1
ATOM 1259 O O . LEU A 1 309 ? 170.999 145.872 134.971 1.00 50.52 309 LEU B O 1
ATOM 1264 N N . ILE A 1 310 ? 171.486 148.006 135.499 1.00 43.95 310 ILE B N 1
ATOM 1265 C CA . ILE A 1 310 ? 171.293 147.767 136.927 1.00 42.91 310 ILE B CA 1
ATOM 1266 C C . ILE A 1 310 ? 169.846 147.390 137.209 1.00 48.42 310 ILE B C 1
ATOM 1267 O O . ILE A 1 310 ? 169.568 146.469 137.987 1.00 47.90 310 ILE B O 1
ATOM 1272 N N . LEU A 1 311 ? 168.901 148.093 136.582 1.00 43.34 311 LEU B N 1
ATOM 1273 C CA . LEU A 1 311 ? 167.492 147.772 136.768 1.00 33.10 311 LEU B CA 1
ATOM 1274 C C . LEU A 1 311 ? 167.083 146.526 135.996 1.00 38.65 311 LEU B C 1
ATOM 1275 O O . LEU A 1 311 ? 166.193 145.793 136.443 1.00 40.32 311 LEU B O 1
ATOM 1280 N N . GLY A 1 312 ? 167.702 146.275 134.842 1.00 37.72 312 GLY B N 1
ATOM 1281 C CA . GLY A 1 312 ? 167.398 145.057 134.109 1.00 39.60 312 GLY B CA 1
ATOM 1282 C C . GLY A 1 312 ? 167.795 143.810 134.875 1.00 32.51 312 GLY B C 1
ATOM 1283 O O . GLY A 1 312 ? 167.022 142.855 134.979 1.00 28.60 312 GLY B O 1
ATOM 1284 N N . PHE A 1 313 ? 169.009 143.806 135.428 1.00 31.44 313 PHE B N 1
ATOM 1285 C CA . PHE A 1 313 ? 169.441 142.674 136.238 1.00 29.41 313 PHE B CA 1
ATOM 1286 C C . PHE A 1 313 ? 168.606 142.552 137.505 1.00 36.18 313 PHE B C 1
ATOM 1287 O O . PHE A 1 313 ? 168.234 141.443 137.903 1.00 46.15 313 PHE B O 1
ATOM 1295 N N . THR A 1 314 ? 168.302 143.680 138.151 1.00 35.65 314 THR B N 1
ATOM 1296 C CA . THR A 1 314 ? 167.483 143.641 139.357 1.00 29.54 314 THR B CA 1
ATOM 1297 C C . THR A 1 314 ? 166.100 143.075 139.063 1.00 34.93 314 THR B C 1
ATOM 1298 O O . THR A 1 314 ? 165.579 142.258 139.831 1.00 37.40 314 THR B O 1
ATOM 1302 N N . ASN A 1 315 ? 165.492 143.495 137.952 1.00 28.11 315 ASN B N 1
ATOM 1303 C CA . ASN A 1 315 ? 164.186 142.962 137.578 1.00 27.64 315 ASN B CA 1
ATOM 1304 C C . ASN A 1 315 ? 164.278 141.490 137.197 1.00 34.27 315 ASN B C 1
ATOM 1305 O O . ASN A 1 315 ? 163.372 140.706 137.504 1.00 33.76 315 ASN B O 1
ATOM 1310 N N . PHE A 1 316 ? 165.358 141.098 136.521 1.00 33.61 316 PHE B N 1
ATOM 1311 C CA . PHE A 1 316 ? 165.527 139.698 136.144 1.00 31.01 316 PHE B CA 1
ATOM 1312 C C . PHE A 1 316 ? 165.736 138.821 137.371 1.00 29.33 316 PHE B C 1
ATOM 1313 O O . PHE A 1 316 ? 165.116 137.759 137.499 1.00 39.50 316 PHE B O 1
ATOM 1321 N N . ILE A 1 317 ? 166.608 139.248 138.286 1.00 23.45 317 ILE B N 1
ATOM 1322 C CA . ILE A 1 317 ? 166.880 138.453 139.478 1.00 15.39 317 ILE B CA 1
ATOM 1323 C C . ILE A 1 317 ? 165.634 138.346 140.347 1.00 22.72 317 ILE B C 1
ATOM 1324 O O . ILE A 1 317 ? 165.306 137.268 140.854 1.00 33.82 317 ILE B O 1
ATOM 1329 N N . ALA A 1 318 ? 164.912 139.456 140.521 1.00 17.87 318 ALA B N 1
ATOM 1330 C CA . ALA A 1 318 ? 163.735 139.454 141.381 1.00 24.11 318 ALA B CA 1
ATOM 1331 C C . ALA A 1 318 ? 162.636 138.536 140.864 1.00 26.08 318 ALA B C 1
ATOM 1332 O O . ALA A 1 318 ? 161.750 138.155 141.635 1.00 28.80 318 ALA B O 1
ATOM 1334 N N . HIS A 1 319 ? 162.668 138.178 139.583 1.00 28.96 319 HIS B N 1
ATOM 1335 C CA . HIS A 1 319 ? 161.709 137.233 139.026 1.00 37.52 319 HIS B CA 1
ATOM 1336 C C . HIS A 1 319 ? 162.197 135.793 139.150 1.00 28.44 319 HIS B C 1
ATOM 1337 O O . HIS A 1 319 ? 161.448 134.913 139.586 1.00 18.87 319 HIS B O 1
ATOM 1344 N N . ALA A 1 320 ? 163.452 135.541 138.777 1.00 14.72 320 ALA B N 1
ATOM 1345 C CA . ALA A 1 320 ? 163.986 134.188 138.777 1.00 0.18 320 ALA B CA 1
ATOM 1346 C C . ALA A 1 320 ? 164.262 133.655 140.173 1.00 22.27 320 ALA B C 1
ATOM 1347 O O . ALA A 1 320 ? 164.540 132.460 140.312 1.00 33.34 320 ALA B O 1
ATOM 1349 N N . ILE A 1 321 ? 164.204 134.498 141.206 1.00 28.55 321 ILE B N 1
ATOM 1350 C CA . ILE A 1 321 ? 164.421 134.037 142.575 1.00 20.00 321 ILE B CA 1
ATOM 1351 C C . ILE A 1 321 ? 163.119 133.847 143.340 1.00 24.14 321 ILE B C 1
ATOM 1352 O O . ILE A 1 321 ? 163.131 133.209 144.405 1.00 29.04 321 ILE B O 1
ATOM 1357 N N . ARG A 1 322 ? 161.998 134.367 142.833 1.00 23.81 322 ARG B N 1
ATOM 1358 C CA . ARG A 1 322 ? 160.715 134.146 143.493 1.00 7.33 322 ARG B CA 1
ATOM 1359 C C . ARG A 1 322 ? 160.361 132.667 143.523 1.00 17.77 322 ARG B C 1
ATOM 1360 O O . ARG A 1 322 ? 159.912 132.148 144.551 1.00 20.82 322 ARG B O 1
ATOM 1368 N N . HIS A 1 323 ? 160.556 131.972 142.403 1.00 30.55 323 HIS B N 1
ATOM 1369 C CA . HIS A 1 323 ? 160.210 130.560 142.328 1.00 26.37 323 HIS B CA 1
ATOM 1370 C C . HIS A 1 323 ? 161.147 129.691 143.154 1.00 24.55 323 HIS B C 1
ATOM 1371 O O . HIS A 1 323 ? 160.810 128.539 143.442 1.00 27.68 323 HIS B O 1
ATOM 1378 N N . CYS A 1 324 ? 162.312 130.212 143.539 1.00 23.24 324 CYS B N 1
ATOM 1379 C CA . CYS A 1 324 ? 163.245 129.459 144.365 1.00 30.20 324 CYS B CA 1
ATOM 1380 C C . CYS A 1 324 ? 162.823 129.393 145.826 1.00 39.68 324 CYS B C 1
ATOM 1381 O O . CYS A 1 324 ? 163.360 128.564 146.570 1.00 37.53 324 CYS B O 1
ATOM 1384 N N . TYR A 1 325 ? 161.885 130.238 146.255 1.00 34.27 325 TYR B N 1
ATOM 1385 C CA . TYR A 1 325 ? 161.355 130.190 147.618 1.00 22.73 325 TYR B CA 1
ATOM 1386 C C . TYR A 1 325 ? 160.211 129.178 147.673 1.00 29.74 325 TYR B C 1
ATOM 1387 O O . TYR A 1 325 ? 159.037 129.510 147.839 1.00 31.81 325 TYR B O 1
ATOM 1396 N N . GLN A 1 326 ? 160.587 127.915 147.524 1.00 42.96 326 GLN B N 1
ATOM 1397 C CA . GLN A 1 326 ? 159.627 126.823 147.489 1.00 40.87 326 GLN B CA 1
ATOM 1398 C C . GLN A 1 326 ? 160.311 125.532 147.922 1.00 51.58 326 GLN B C 1
ATOM 1399 O O . GLN A 1 326 ? 160.600 124.673 147.080 1.00 56.70 326 GLN B O 1
ATOM 1405 N N . PRO A 1 327 ? 160.599 125.365 149.215 1.00 62.26 327 PRO B N 1
ATOM 1406 C CA . PRO A 1 327 ? 161.288 124.141 149.661 1.00 61.83 327 PRO B CA 1
ATOM 1407 C C . PRO A 1 327 ? 160.490 122.870 149.431 1.00 63.01 327 PRO B C 1
ATOM 1408 O O . PRO A 1 327 ? 161.082 121.784 149.399 1.00 56.99 327 PRO B O 1
ATOM 1412 N N . VAL A 1 328 ? 159.174 122.965 149.269 1.00 67.12 328 VAL B N 1
ATOM 1413 C CA . VAL A 1 328 ? 158.332 121.772 149.067 1.00 63.47 328 VAL B CA 1
ATOM 1414 C C . VAL A 1 328 ? 158.323 121.502 147.568 1.00 63.53 328 VAL B C 1
ATOM 1415 O O . VAL A 1 328 ? 157.413 121.880 146.825 1.00 62.84 328 VAL B O 1
ATOM 1419 N N . GLY A 1 329 ? 159.362 120.805 147.111 1.00 61.33 329 GLY B N 1
ATOM 1420 C CA . GLY A 1 329 ? 159.481 120.465 145.703 1.00 59.55 329 GLY B CA 1
ATOM 1421 C C . GLY A 1 329 ? 159.493 121.698 144.824 1.00 61.19 329 GLY B C 1
ATOM 1422 O O . GLY A 1 329 ? 160.175 122.689 145.103 1.00 61.79 329 GLY B O 1
ATOM 1423 N N . GLY A 1 330 ? 158.726 121.637 143.740 1.00 62.35 330 GLY B N 1
ATOM 1424 C CA . GLY A 1 330 ? 158.549 122.779 142.866 1.00 62.63 330 GLY B CA 1
ATOM 1425 C C . GLY A 1 330 ? 157.085 123.135 142.724 1.00 62.81 330 GLY B C 1
ATOM 1426 O O . GLY A 1 330 ? 156.622 123.522 141.646 1.00 58.17 330 GLY B O 1
ATOM 1427 N N . GLY A 1 331 ? 156.349 123.005 143.823 1.00 65.08 331 GLY B N 1
ATOM 1428 C CA . GLY A 1 331 ? 154.912 123.185 143.827 1.00 59.84 331 GLY B CA 1
ATOM 1429 C C . GLY A 1 331 ? 154.254 122.172 144.739 1.00 61.17 331 GLY B C 1
ATOM 1430 O O . GLY A 1 331 ? 153.082 122.310 145.101 1.00 57.63 331 GLY B O 1
ATOM 1431 N N . GLY A 1 332 ? 155.015 121.149 145.118 1.00 70.17 332 GLY B N 1
ATOM 1432 C CA . GLY A 1 332 ? 154.520 120.128 146.028 1.00 66.91 332 GLY B CA 1
ATOM 1433 C C . GLY A 1 332 ? 153.354 119.335 145.483 1.00 67.78 332 GLY B C 1
ATOM 1434 O O . GLY A 1 332 ? 152.381 119.093 146.209 1.00 68.46 332 GLY B O 1
ATOM 1435 N N . SER A 1 333 ? 153.425 118.934 144.205 1.00 64.00 333 SER B N 1
ATOM 1436 C CA . SER A 1 333 ? 152.383 118.196 143.495 1.00 64.75 333 SER B CA 1
ATOM 1437 C C . SER A 1 333 ? 151.159 119.085 143.288 1.00 66.23 333 SER B C 1
ATOM 1438 O O . SER A 1 333 ? 150.941 120.031 144.055 1.00 64.24 333 SER B O 1
ATOM 1441 N N . PRO A 1 334 ? 150.348 118.830 142.257 1.00 65.86 334 PRO B N 1
ATOM 1442 C CA . PRO A 1 334 ? 149.150 119.661 142.050 1.00 62.73 334 PRO B CA 1
ATOM 1443 C C . PRO A 1 334 ? 148.178 119.643 143.218 1.00 62.97 334 PRO B C 1
ATOM 1444 O O . PRO A 1 334 ? 147.311 120.521 143.293 1.00 59.76 334 PRO B O 1
ATOM 1448 N N . SER A 1 335 ? 148.289 118.670 144.127 1.00 64.18 335 SER B N 1
ATOM 1449 C CA . SER A 1 335 ? 147.423 118.654 145.302 1.00 67.52 335 SER B CA 1
ATOM 1450 C C . SER A 1 335 ? 147.655 119.881 146.175 1.00 68.60 335 SER B C 1
ATOM 1451 O O . SER A 1 335 ? 146.705 120.447 146.729 1.00 66.40 335 SER B O 1
ATOM 1454 N N . ASP A 1 336 ? 148.908 120.306 146.311 1.00 62.36 336 ASP B N 1
ATOM 1455 C CA . ASP A 1 336 ? 149.257 121.480 147.097 1.00 57.98 336 ASP B CA 1
ATOM 1456 C C . ASP A 1 336 ? 149.314 122.753 146.262 1.00 58.55 336 ASP B C 1
ATOM 1457 O O . ASP A 1 336 ? 149.737 123.795 146.773 1.00 57.31 336 ASP B O 1
ATOM 1462 N N . PHE A 1 337 ? 148.904 122.690 144.993 1.00 53.09 337 PHE B N 1
ATOM 1463 C CA . PHE A 1 337 ? 149.020 123.850 144.115 1.00 50.89 337 PHE B CA 1
ATOM 1464 C C . PHE A 1 337 ? 148.180 125.019 144.616 1.00 46.88 337 PHE B C 1
ATOM 1465 O O . PHE A 1 337 ? 148.637 126.168 144.605 1.00 50.55 337 PHE B O 1
ATOM 1473 N N . TYR A 1 338 ? 146.950 124.751 145.057 1.00 43.08 338 TYR B N 1
ATOM 1474 C CA . TYR A 1 338 ? 146.110 125.833 145.559 1.00 39.45 338 TYR B CA 1
ATOM 1475 C C . TYR A 1 338 ? 146.695 126.445 146.824 1.00 45.76 338 TYR B C 1
ATOM 1476 O O . TYR A 1 338 ? 146.608 127.661 147.028 1.00 51.34 338 TYR B O 1
ATOM 1485 N N . LEU A 1 339 ? 147.284 125.618 147.690 1.00 48.37 339 LEU B N 1
ATOM 1486 C CA . LEU A 1 339 ? 147.894 126.141 148.908 1.00 49.26 339 LEU B CA 1
ATOM 1487 C C . LEU A 1 339 ? 149.077 127.047 148.595 1.00 45.58 339 LEU B C 1
ATOM 1488 O O . LEU A 1 339 ? 149.374 127.967 149.365 1.00 40.03 339 LEU B O 1
ATOM 1493 N N . CYS A 1 340 ? 149.761 126.806 147.477 1.00 37.61 340 CYS B N 1
ATOM 1494 C CA . CYS A 1 340 ? 150.858 127.670 147.062 1.00 37.47 340 CYS B CA 1
ATOM 1495 C C . CYS A 1 340 ? 150.377 128.855 146.235 1.00 38.58 340 CYS B C 1
ATOM 1496 O O . CYS A 1 340 ? 150.941 129.949 146.338 1.00 34.43 340 CYS B O 1
ATOM 1499 N N . SER A 1 341 ? 149.352 128.656 145.404 1.00 44.01 341 SER B N 1
ATOM 1500 C CA . SER A 1 341 ? 148.789 129.772 144.651 1.00 36.56 341 SER B CA 1
ATOM 1501 C C . SER A 1 341 ? 148.148 130.795 145.579 1.00 35.23 341 SER B C 1
ATOM 1502 O O . SER A 1 341 ? 148.311 132.004 145.384 1.00 42.86 341 SER B O 1
ATOM 1505 N N . LEU A 1 342 ? 147.405 130.329 146.584 1.00 31.77 342 LEU B N 1
ATOM 1506 C CA . LEU A 1 342 ? 146.865 131.243 147.585 1.00 37.85 342 LEU B CA 1
ATOM 1507 C C . LEU A 1 342 ? 147.984 131.918 148.364 1.00 35.83 342 LEU B C 1
ATOM 1508 O O . LEU A 1 342 ? 147.919 133.120 148.646 1.00 32.33 342 LEU B O 1
ATOM 1513 N N . LEU A 1 343 ? 149.021 131.159 148.722 1.00 31.82 343 LEU B N 1
ATOM 1514 C CA . LEU A 1 343 ? 150.146 131.738 149.446 1.00 31.24 343 LEU B CA 1
ATOM 1515 C C . LEU A 1 343 ? 150.863 132.781 148.599 1.00 35.59 343 LEU B C 1
ATOM 1516 O O . LEU A 1 343 ? 151.072 133.915 149.041 1.00 38.36 343 LEU B O 1
ATOM 1521 N N . ALA A 1 344 ? 151.232 132.419 147.366 1.00 31.43 344 ALA B N 1
ATOM 1522 C CA . ALA A 1 344 ? 151.970 133.345 146.512 1.00 20.44 344 ALA B CA 1
ATOM 1523 C C . ALA A 1 344 ? 151.145 134.585 146.192 1.00 24.38 344 ALA B C 1
ATOM 1524 O O . ALA A 1 344 ? 151.664 135.706 146.221 1.00 25.56 344 ALA B O 1
ATOM 1526 N N . SER A 1 345 ? 149.860 134.405 145.876 1.00 27.79 345 SER B N 1
ATOM 1527 C CA . SER A 1 345 ? 148.989 135.558 145.668 1.00 29.37 345 SER B CA 1
ATOM 1528 C C . SER A 1 345 ? 148.770 136.322 146.967 1.00 30.12 345 SER B C 1
ATOM 1529 O O . SER A 1 345 ? 148.793 137.558 146.979 1.00 33.30 345 SER B O 1
ATOM 1532 N N . GLY A 1 346 ? 148.553 135.603 148.070 1.00 24.57 346 GLY B N 1
ATOM 1533 C CA . GLY A 1 346 ? 148.414 136.267 149.354 1.00 26.37 346 GLY B CA 1
ATOM 1534 C C . GLY A 1 346 ? 149.691 136.958 149.791 1.00 34.09 346 GLY B C 1
ATOM 1535 O O . GLY A 1 346 ? 149.652 138.040 150.380 1.00 36.25 346 GLY B O 1
ATOM 1536 N N . THR A 1 347 ? 150.841 136.340 149.510 1.00 36.88 347 THR B N 1
ATOM 1537 C CA . THR A 1 347 ? 152.117 136.973 149.826 1.00 27.52 347 THR B CA 1
ATOM 1538 C C . THR A 1 347 ? 152.356 138.201 148.960 1.00 31.44 347 THR B C 1
ATOM 1539 O O . THR A 1 347 ? 153.009 139.152 149.402 1.00 29.94 347 THR B O 1
ATOM 1543 N N . ALA A 1 348 ? 151.844 138.198 147.726 1.00 33.24 348 ALA B N 1
ATOM 1544 C CA . ALA A 1 348 ? 151.898 139.390 146.891 1.00 32.25 348 ALA B CA 1
ATOM 1545 C C . ALA A 1 348 ? 151.001 140.500 147.416 1.00 29.74 348 ALA B C 1
ATOM 1546 O O . ALA A 1 348 ? 151.267 141.675 147.144 1.00 31.22 348 ALA B O 1
ATOM 1548 N N . ALA A 1 349 ? 149.943 140.155 148.153 1.00 30.07 349 ALA B N 1
ATOM 1549 C CA . ALA A 1 349 ? 149.078 141.178 148.728 1.00 36.16 349 ALA B CA 1
ATOM 1550 C C . ALA A 1 349 ? 149.817 141.986 149.786 1.00 38.59 349 ALA B C 1
ATOM 1551 O O . ALA A 1 349 ? 149.791 143.222 149.768 1.00 42.93 349 ALA B O 1
ATOM 1553 N N . LEU A 1 350 ? 150.486 141.304 150.718 1.00 29.84 350 LEU B N 1
ATOM 1554 C CA . LEU A 1 350 ? 151.279 142.017 151.713 1.00 29.41 350 LEU B CA 1
ATOM 1555 C C . LEU A 1 350 ? 152.528 142.617 151.081 1.00 32.88 350 LEU B C 1
ATOM 1556 O O . LEU A 1 350 ? 153.026 143.647 151.548 1.00 27.25 350 LEU B O 1
ATOM 1561 N N . ALA A 1 351 ? 153.027 142.010 150.001 1.00 30.50 351 ALA B N 1
ATOM 1562 C CA . ALA A 1 351 ? 154.175 142.554 149.287 1.00 30.90 351 ALA B CA 1
ATOM 1563 C C . ALA A 1 351 ? 153.867 143.874 148.599 1.00 32.00 351 ALA B C 1
ATOM 1564 O O . ALA A 1 351 ? 154.798 144.537 148.132 1.00 31.14 351 ALA B O 1
ATOM 1566 N N . CYS A 1 352 ? 152.596 144.257 148.505 1.00 34.43 352 CYS B N 1
ATOM 1567 C CA . CYS A 1 352 ? 152.204 145.571 148.019 1.00 35.42 352 CYS B CA 1
ATOM 1568 C C . CYS A 1 352 ? 151.798 146.513 149.142 1.00 29.87 352 CYS B C 1
ATOM 1569 O O . CYS A 1 352 ? 151.493 147.679 148.875 1.00 29.36 352 CYS B O 1
ATOM 1572 N N . VAL A 1 353 ? 151.789 146.041 150.388 1.00 33.28 353 VAL B N 1
ATOM 1573 C CA . VAL A 1 353 ? 151.395 146.867 151.524 1.00 31.30 353 VAL B CA 1
ATOM 1574 C C . VAL A 1 353 ? 152.606 147.629 152.044 1.00 36.20 353 VAL B C 1
ATOM 1575 O O . VAL A 1 353 ? 152.630 148.864 152.019 1.00 29.40 353 VAL B O 1
ATOM 1579 N N . PHE A 1 354 ? 153.625 146.901 152.512 1.00 42.55 354 PHE B N 1
ATOM 1580 C CA . PHE A 1 354 ? 154.837 147.560 152.986 1.00 40.48 354 PHE B CA 1
ATOM 1581 C C . PHE A 1 354 ? 155.635 148.167 151.844 1.00 34.21 354 PHE B C 1
ATOM 1582 O O . PHE A 1 354 ? 156.505 149.009 152.088 1.00 29.74 354 PHE B O 1
ATOM 1590 N N . LEU A 1 355 ? 155.368 147.748 150.612 1.00 36.83 355 LEU B N 1
ATOM 1591 C CA . LEU A 1 355 ? 155.890 148.415 149.431 1.00 32.65 355 LEU B CA 1
ATOM 1592 C C . LEU A 1 355 ? 154.996 149.559 148.973 1.00 37.76 355 LEU B C 1
ATOM 1593 O O . LEU A 1 355 ? 155.445 150.407 148.198 1.00 39.73 355 LEU B O 1
ATOM 1598 N N . GLY A 1 356 ? 153.760 149.624 149.460 1.00 39.80 356 GLY B N 1
ATOM 1599 C CA . GLY A 1 356 ? 152.838 150.661 149.043 1.00 30.89 356 GLY B CA 1
ATOM 1600 C C . GLY A 1 356 ? 152.786 151.866 149.958 1.00 31.53 356 GLY B C 1
ATOM 1601 O O . GLY A 1 356 ? 152.494 152.978 149.508 1.00 28.91 356 GLY B O 1
ATOM 1602 N N . VAL A 1 357 ? 153.070 151.664 151.244 1.00 40.47 357 VAL B N 1
ATOM 1603 C CA . VAL A 1 357 ? 152.936 152.712 152.249 1.00 39.08 357 VAL B CA 1
ATOM 1604 C C . VAL A 1 357 ? 154.276 153.252 152.720 1.00 41.86 357 VAL B C 1
ATOM 1605 O O . VAL A 1 357 ? 154.299 154.207 153.509 1.00 40.51 357 VAL B O 1
ATOM 1609 N N . THR A 1 358 ? 155.390 152.685 152.263 1.00 45.84 358 THR B N 1
ATOM 1610 C CA . THR A 1 358 ? 156.707 153.103 152.726 1.00 42.18 358 THR B CA 1
ATOM 1611 C C . THR A 1 358 ? 157.587 153.709 151.646 1.00 40.88 358 THR B C 1
ATOM 1612 O O . THR A 1 358 ? 158.469 154.506 151.973 1.00 42.12 358 THR B O 1
ATOM 1616 N N . VAL A 1 359 ? 157.381 153.357 150.375 1.00 40.95 359 VAL B N 1
ATOM 1617 C CA . VAL A 1 359 ? 158.275 153.845 149.330 1.00 44.20 359 VAL B CA 1
ATOM 1618 C C . VAL A 1 359 ? 158.115 155.344 149.122 1.00 43.69 359 VAL B C 1
ATOM 1619 O O . VAL A 1 359 ? 159.068 156.024 148.722 1.00 39.97 359 VAL B O 1
ATOM 1623 N N . ASP A 1 360 ? 156.921 155.887 149.370 1.00 52.76 360 ASP B N 1
ATOM 1624 C CA . ASP A 1 360 ? 156.733 157.327 149.239 1.00 52.60 360 ASP B CA 1
ATOM 1625 C C . ASP A 1 360 ? 157.591 158.087 150.242 1.00 49.31 360 ASP B C 1
ATOM 1626 O O . ASP A 1 360 ? 158.236 159.082 149.893 1.00 46.21 360 ASP B O 1
ATOM 1628 N N . ARG A 1 361 ? 157.614 157.630 151.495 1.00 47.46 361 ARG B N 1
ATOM 1629 C CA . ARG A 1 361 ? 158.423 158.290 152.514 1.00 47.07 361 ARG B CA 1
ATOM 1630 C C . ARG A 1 361 ? 159.905 157.973 152.354 1.00 48.98 361 ARG B C 1
ATOM 1631 O O . ARG A 1 361 ? 160.750 158.867 152.483 1.00 51.41 361 ARG B O 1
ATOM 1639 N N . PHE A 1 362 ? 160.240 156.715 152.073 1.00 48.52 362 PHE B N 1
ATOM 1640 C CA . PHE A 1 362 ? 161.628 156.274 152.035 1.00 49.25 362 PHE B CA 1
ATOM 1641 C C . PHE A 1 362 ? 162.279 156.425 150.667 1.00 47.30 362 PHE B C 1
ATOM 1642 O O . PHE A 1 362 ? 163.496 156.237 150.556 1.00 44.28 362 PHE B O 1
ATOM 1650 N N . GLY A 1 363 ? 161.518 156.755 149.636 1.00 46.87 363 GLY B N 1
ATOM 1651 C CA . GLY A 1 363 ? 162.093 156.814 148.301 1.00 48.27 363 GLY B CA 1
ATOM 1652 C C . GLY A 1 363 ? 162.069 155.466 147.610 1.00 47.55 363 GLY B C 1
ATOM 1653 O O . GLY A 1 363 ? 162.089 154.407 148.237 1.00 44.06 363 GLY B O 1
ATOM 1654 N N . ARG A 1 364 ? 162.025 155.508 146.278 1.00 45.88 364 ARG B N 1
ATOM 1655 C CA . ARG A 1 364 ? 161.960 154.269 145.511 1.00 44.79 364 ARG B CA 1
ATOM 1656 C C . ARG A 1 364 ? 163.303 153.552 145.478 1.00 47.16 364 ARG B C 1
ATOM 1657 O O . ARG A 1 364 ? 163.341 152.318 145.418 1.00 51.47 364 ARG B O 1
ATOM 1665 N N . ARG A 1 365 ? 164.410 154.295 145.510 1.00 46.23 365 ARG B N 1
ATOM 1666 C CA . ARG A 1 365 ? 165.723 153.658 145.503 1.00 47.13 365 ARG B CA 1
ATOM 1667 C C . ARG A 1 365 ? 166.072 153.071 146.865 1.00 45.50 365 ARG B C 1
ATOM 1668 O O . ARG A 1 365 ? 166.702 152.011 146.942 1.00 45.46 365 ARG B O 1
ATOM 1676 N N . GLY A 1 366 ? 165.680 153.748 147.946 1.00 39.60 366 GLY B N 1
ATOM 1677 C CA . GLY A 1 366 ? 166.012 153.257 149.274 1.00 40.09 366 GLY B CA 1
ATOM 1678 C C . GLY A 1 366 ? 165.341 151.938 149.603 1.00 39.72 366 GLY B C 1
ATOM 1679 O O . GLY A 1 366 ? 165.977 151.025 150.137 1.00 34.07 366 GLY B O 1
ATOM 1680 N N . ILE A 1 367 ? 164.049 151.817 149.293 1.00 40.51 367 ILE B N 1
ATOM 1681 C CA . ILE A 1 367 ? 163.344 150.567 149.554 1.00 38.44 367 ILE B CA 1
ATOM 1682 C C . ILE A 1 367 ? 163.850 149.466 148.631 1.00 40.33 367 ILE B C 1
ATOM 1683 O O . ILE A 1 367 ? 163.994 148.309 149.046 1.00 41.67 367 ILE B O 1
ATOM 1688 N N . LEU A 1 368 ? 164.139 149.806 147.371 1.00 34.17 368 LEU B N 1
ATOM 1689 C CA . LEU A 1 368 ? 164.651 148.810 146.435 1.00 30.04 368 LEU B CA 1
ATOM 1690 C C . LEU A 1 368 ? 165.920 148.161 146.967 1.00 34.63 368 LEU B C 1
ATOM 1691 O O . LEU A 1 368 ? 166.130 146.955 146.792 1.00 33.87 368 LEU B O 1
ATOM 1696 N N . LEU A 1 369 ? 166.780 148.943 147.621 1.00 36.32 369 LEU B N 1
ATOM 1697 C CA . LEU A 1 369 ? 167.928 148.358 148.302 1.00 27.72 369 LEU B CA 1
ATOM 1698 C C . LEU A 1 369 ? 167.482 147.475 149.459 1.00 32.46 369 LEU B C 1
ATOM 1699 O O . LEU A 1 369 ? 168.047 146.398 149.679 1.00 38.69 369 LEU B O 1
ATOM 1704 N N . LEU A 1 370 ? 166.470 147.915 150.212 1.00 29.61 370 LEU B N 1
ATOM 1705 C CA . LEU A 1 370 ? 165.977 147.114 151.328 1.00 29.55 370 LEU B CA 1
ATOM 1706 C C . LEU A 1 370 ? 165.170 145.919 150.834 1.00 26.81 370 LEU B C 1
ATOM 1707 O O . LEU A 1 370 ? 165.249 144.829 151.412 1.00 31.25 370 LEU B O 1
ATOM 1712 N N . SER A 1 371 ? 164.392 146.100 149.767 1.00 18.29 371 SER B N 1
ATOM 1713 C CA . SER A 1 371 ? 163.642 144.988 149.199 1.00 24.47 371 SER B CA 1
ATOM 1714 C C . SER A 1 371 ? 164.527 144.022 148.425 1.00 30.47 371 SER B C 1
ATOM 1715 O O . SER A 1 371 ? 164.042 142.968 148.003 1.00 29.05 371 SER B O 1
ATOM 1718 N N . MET A 1 372 ? 165.799 144.361 148.214 1.00 35.05 372 MET B N 1
ATOM 1719 C CA . MET A 1 372 ? 166.768 143.442 147.636 1.00 29.76 372 MET B CA 1
ATOM 1720 C C . MET A 1 372 ? 167.739 142.879 148.658 1.00 15.32 372 MET B 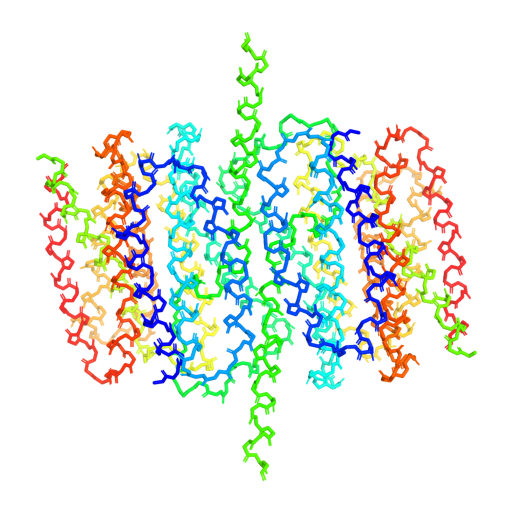C 1
ATOM 1721 O O . MET A 1 372 ? 168.381 141.863 148.378 1.00 27.60 372 MET B O 1
ATOM 1726 N N . THR A 1 373 ? 167.875 143.516 149.819 1.00 9.85 373 THR B N 1
ATOM 1727 C CA . THR A 1 373 ? 168.667 142.950 150.899 1.00 22.62 373 THR B CA 1
ATOM 1728 C C . THR A 1 373 ? 167.839 142.088 151.839 1.00 31.78 373 THR B C 1
ATOM 1729 O O . THR A 1 373 ? 168.407 141.245 152.540 1.00 31.61 373 THR B O 1
ATOM 1733 N N . LEU A 1 374 ? 166.517 142.274 151.873 1.00 30.74 374 LEU B N 1
ATOM 1734 C CA . LEU A 1 374 ? 165.673 141.367 152.643 1.00 27.13 374 LEU B CA 1
ATOM 1735 C C . LEU A 1 374 ? 165.714 139.963 152.056 1.00 30.98 374 LEU B C 1
ATOM 1736 O O . LEU A 1 374 ? 165.814 138.978 152.795 1.00 30.84 374 LEU B O 1
ATOM 1741 N N . THR A 1 375 ? 165.648 139.852 150.727 1.00 31.98 375 THR B N 1
ATOM 1742 C CA . THR A 1 375 ? 165.890 138.578 150.062 1.00 23.84 375 THR B CA 1
ATOM 1743 C C . THR A 1 375 ? 167.362 138.201 150.051 1.00 17.43 375 THR B C 1
ATOM 1744 O O . THR A 1 375 ? 167.695 137.078 149.659 1.00 18.41 375 THR B O 1
ATOM 1748 N N . GLY A 1 376 ? 168.244 139.112 150.448 1.00 23.29 376 GLY B N 1
ATOM 1749 C CA . GLY A 1 376 ? 169.635 138.797 150.671 1.00 26.87 376 GLY B CA 1
ATOM 1750 C C . GLY A 1 376 ? 169.935 138.198 152.022 1.00 32.10 376 GLY B C 1
ATOM 1751 O O . GLY A 1 376 ? 171.083 137.834 152.287 1.00 31.13 376 GLY B O 1
ATOM 1752 N N . ILE A 1 377 ? 168.937 138.105 152.900 1.00 28.67 377 ILE B N 1
ATOM 1753 C CA . ILE A 1 377 ? 169.077 137.389 154.163 1.00 31.26 377 ILE B CA 1
ATOM 1754 C C . ILE A 1 377 ? 168.066 136.252 154.190 1.00 33.33 377 ILE B C 1
ATOM 1755 O O . ILE A 1 377 ? 168.277 135.234 154.856 1.00 35.00 377 ILE B O 1
ATOM 1760 N N . ALA A 1 378 ? 166.960 136.419 153.462 1.00 25.44 378 ALA B N 1
ATOM 1761 C CA . ALA A 1 378 ? 165.941 135.381 153.390 1.00 21.46 378 ALA B CA 1
ATOM 1762 C C . ALA A 1 378 ? 166.368 134.195 152.541 1.00 22.42 378 ALA B C 1
ATOM 1763 O O . ALA A 1 378 ? 165.668 133.177 152.535 1.00 16.99 378 ALA B O 1
ATOM 1765 N N . SER A 1 379 ? 167.487 134.300 151.824 1.00 33.37 379 SER B N 1
ATOM 1766 C CA . SER A 1 379 ? 167.940 133.239 150.940 1.00 35.61 379 SER B CA 1
ATOM 1767 C C . SER A 1 379 ? 169.245 132.594 151.380 1.00 33.66 379 SER B C 1
ATOM 1768 O O . SER A 1 379 ? 169.591 131.530 150.857 1.00 38.98 379 SER B O 1
ATOM 1771 N N . LEU A 1 380 ? 169.981 133.199 152.311 1.00 28.24 380 LEU B N 1
ATOM 1772 C CA . LEU A 1 380 ? 171.148 132.527 152.873 1.00 35.42 380 LEU B CA 1
ATOM 1773 C C . LEU A 1 380 ? 170.762 131.614 154.029 1.00 41.72 380 LEU B C 1
ATOM 1774 O O . LEU A 1 380 ? 171.132 130.437 154.042 1.00 36.03 380 LEU B O 1
ATOM 1779 N N . VAL A 1 381 ? 170.016 132.142 155.004 1.00 40.02 381 VAL B N 1
ATOM 1780 C CA . VAL A 1 381 ? 169.561 131.318 156.118 1.00 35.26 381 VAL B CA 1
ATOM 1781 C C . VAL A 1 381 ? 168.641 130.215 155.620 1.00 36.68 381 VAL B C 1
ATOM 1782 O O . VAL A 1 381 ? 168.508 129.166 156.262 1.00 37.33 381 VAL B O 1
ATOM 1786 N N . LEU A 1 382 ? 167.991 130.429 154.475 1.00 30.03 382 LEU B N 1
ATOM 1787 C CA . LEU A 1 382 ? 167.195 129.372 153.868 1.00 27.39 382 LEU B CA 1
ATOM 1788 C C . LEU A 1 382 ? 168.075 128.249 153.335 1.00 36.76 382 LEU B C 1
ATOM 1789 O O . LEU A 1 382 ? 167.653 127.087 153.324 1.00 37.77 382 LEU B O 1
ATOM 1794 N N . LEU A 1 383 ? 169.293 128.569 152.897 1.00 35.77 383 LEU B N 1
ATOM 1795 C CA . LEU A 1 383 ? 170.210 127.586 152.334 1.00 29.49 383 LEU B CA 1
ATOM 1796 C C . LEU A 1 383 ? 171.438 127.371 153.210 1.00 34.86 383 LEU B C 1
ATOM 1797 O O . LEU A 1 383 ? 171.733 126.237 153.598 1.00 39.10 383 LEU B O 1
ATOM 1802 N N . GLY A 1 384 ? 172.168 128.435 153.530 1.00 35.28 384 GLY B N 1
ATOM 1803 C CA . GLY A 1 384 ? 173.428 128.302 154.234 1.00 37.39 384 GLY B CA 1
ATOM 1804 C C . GLY A 1 384 ? 173.297 127.982 155.707 1.00 44.58 384 GLY B C 1
ATOM 1805 O O . GLY A 1 384 ? 173.809 126.960 156.173 1.00 45.10 384 GLY B O 1
ATOM 1806 N N . LEU A 1 385 ? 172.611 128.848 156.454 1.00 48.40 385 LEU B N 1
ATOM 1807 C CA . LEU A 1 385 ? 172.511 128.730 157.903 1.00 45.54 385 LEU B CA 1
ATOM 1808 C C . LEU A 1 385 ? 171.222 128.047 158.347 1.00 41.66 385 LEU B C 1
ATOM 1809 O O . LEU A 1 385 ? 170.686 128.371 159.412 1.00 45.25 385 LEU B O 1
ATOM 1814 N N . TRP A 1 386 ? 170.716 127.102 157.557 1.00 41.65 386 TRP B N 1
ATOM 1815 C CA . TRP A 1 386 ? 169.497 126.395 157.933 1.00 46.16 386 TRP B CA 1
ATOM 1816 C C . TRP A 1 386 ? 169.793 125.240 158.890 1.00 49.85 386 TRP B C 1
ATOM 1817 O O . TRP A 1 386 ? 169.284 124.126 158.730 1.00 48.10 386 TRP B O 1
ATOM 1828 N N . ASP A 1 387 ? 170.560 125.529 159.939 1.00 54.41 387 ASP B N 1
ATOM 1829 C CA . ASP A 1 387 ? 170.928 124.535 160.946 1.00 53.63 387 ASP B CA 1
ATOM 1830 C C . ASP A 1 387 ? 169.741 124.336 161.878 1.00 52.54 387 ASP B C 1
ATOM 1831 O O . ASP A 1 387 ? 169.593 125.024 162.889 1.00 51.44 387 ASP B O 1
ATOM 1836 N N . TYR A 1 388 ? 168.884 123.375 161.527 1.00 50.86 388 TYR B N 1
ATOM 1837 C CA . TYR A 1 388 ? 167.679 123.048 162.291 1.00 51.91 388 TYR B CA 1
ATOM 1838 C C . TYR A 1 388 ? 166.780 124.280 162.445 1.00 52.13 388 TYR B C 1
ATOM 1839 O O . TYR A 1 388 ? 166.594 124.833 163.531 1.00 52.73 388 TYR B O 1
ATOM 1848 N N . LEU A 1 389 ? 166.245 124.714 161.308 1.00 43.96 389 LEU B N 1
ATOM 1849 C CA . LEU A 1 389 ? 165.262 125.788 161.309 1.00 45.65 389 LEU B CA 1
ATOM 1850 C C . LEU A 1 389 ? 163.873 125.307 161.723 1.00 46.30 389 LEU B C 1
ATOM 1851 O O . LEU A 1 389 ? 162.899 126.047 161.550 1.00 45.65 389 LEU B O 1
ATOM 1856 N N . ASN A 1 390 ? 163.777 124.076 162.235 1.00 48.01 390 ASN B N 1
ATOM 1857 C CA . ASN A 1 390 ? 162.583 123.493 162.862 1.00 50.54 390 ASN B CA 1
ATOM 1858 C C . ASN A 1 390 ? 161.323 123.619 162.003 1.00 51.97 390 ASN B C 1
ATOM 1859 O O . ASN A 1 390 ? 160.207 123.610 162.534 1.00 51.44 390 ASN B O 1
ATOM 1864 N N . ASP A 1 391 ? 161.483 123.754 160.684 1.00 45.20 391 ASP B N 1
ATOM 1865 C CA . ASP A 1 391 ? 160.388 123.634 159.723 1.00 45.40 391 ASP B CA 1
ATOM 1866 C C . ASP A 1 391 ? 159.374 124.767 159.853 1.00 45.19 391 ASP B C 1
ATOM 1867 O O . ASP A 1 391 ? 158.459 124.888 159.031 1.00 45.69 391 ASP B O 1
ATOM 1872 N N . ALA A 1 392 ? 159.537 125.619 160.863 1.00 39.92 392 ALA B N 1
ATOM 1873 C CA . ALA A 1 392 ? 158.695 126.794 161.033 1.00 35.94 392 ALA B CA 1
ATOM 1874 C C . ALA A 1 392 ? 159.412 128.089 160.701 1.00 31.05 392 ALA B C 1
ATOM 1875 O O . ALA A 1 392 ? 158.780 129.024 160.209 1.00 24.51 392 ALA B O 1
ATOM 1877 N N . ALA A 1 393 ? 160.715 128.161 160.959 1.00 31.90 393 ALA B N 1
ATOM 1878 C CA . ALA A 1 393 ? 161.529 129.258 160.464 1.00 33.35 393 ALA B CA 1
ATOM 1879 C C . ALA A 1 393 ? 161.897 129.088 158.998 1.00 44.70 393 ALA B C 1
ATOM 1880 O O . ALA A 1 393 ? 162.464 130.010 158.404 1.00 48.57 393 ALA B O 1
ATOM 1882 N N . ILE A 1 394 ? 161.598 127.930 158.405 1.00 42.21 394 ILE B N 1
ATOM 1883 C CA . ILE A 1 394 ? 161.726 127.772 156.962 1.00 29.92 394 ILE B CA 1
ATOM 1884 C C . ILE A 1 394 ? 160.570 128.432 156.226 1.00 27.02 394 ILE B C 1
ATOM 1885 O O . ILE A 1 394 ? 160.722 128.817 155.061 1.00 26.66 394 ILE B O 1
ATOM 1890 N N . THR A 1 395 ? 159.418 128.580 156.879 1.00 24.66 395 THR B N 1
ATOM 1891 C CA . THR A 1 395 ? 158.256 129.194 156.251 1.00 19.55 395 THR B CA 1
ATOM 1892 C C . THR A 1 395 ? 158.149 130.684 156.536 1.00 21.84 395 THR B C 1
ATOM 1893 O O . THR A 1 395 ? 157.664 131.432 155.681 1.00 31.90 395 THR B O 1
ATOM 1897 N N . THR A 1 396 ? 158.591 131.144 157.710 1.00 21.44 396 THR B N 1
ATOM 1898 C CA . THR A 1 396 ? 158.582 132.579 157.970 1.00 22.39 396 THR B CA 1
ATOM 1899 C C . THR A 1 396 ? 159.627 133.315 157.148 1.00 19.08 396 THR B C 1
ATOM 1900 O O . THR A 1 396 ? 159.525 134.534 156.991 1.00 16.42 396 THR B O 1
ATOM 1904 N N . PHE A 1 397 ? 160.628 132.605 156.629 1.00 21.39 397 PHE B N 1
ATOM 1905 C CA . PHE A 1 397 ? 161.661 133.215 155.803 1.00 18.98 397 PHE B CA 1
ATOM 1906 C C . PHE A 1 397 ? 161.321 133.144 154.322 1.00 22.17 397 PHE B C 1
ATOM 1907 O O . PHE A 1 397 ? 161.525 134.121 153.594 1.00 20.47 397 PHE B O 1
ATOM 1915 N N . SER A 1 398 ? 160.808 132.004 153.858 1.00 26.30 398 SER B N 1
ATOM 1916 C CA . SER A 1 398 ? 160.363 131.912 152.473 1.00 19.70 398 SER B CA 1
ATOM 1917 C C . SER A 1 398 ? 159.230 132.893 152.204 1.00 19.75 398 SER B C 1
ATOM 1918 O O . SER A 1 398 ? 159.242 133.611 151.199 1.00 28.56 398 SER B O 1
ATOM 1921 N N . VAL A 1 399 ? 158.249 132.955 153.109 1.00 19.96 399 VAL B N 1
ATOM 1922 C CA . VAL A 1 399 ? 157.175 133.930 152.953 1.00 18.90 399 VAL B CA 1
ATOM 1923 C C . VAL A 1 399 ? 157.714 135.345 153.113 1.00 28.34 399 VAL B C 1
ATOM 1924 O O . VAL A 1 399 ? 157.128 136.302 152.592 1.00 32.86 399 VAL B O 1
ATOM 1928 N N . LEU A 1 400 ? 158.823 135.508 153.838 1.00 32.70 400 LEU B N 1
ATOM 1929 C CA . LEU A 1 400 ? 159.516 136.790 153.856 1.00 31.86 400 LEU B CA 1
ATOM 1930 C C . LEU A 1 400 ? 160.328 136.997 152.589 1.00 24.05 400 LEU B C 1
ATOM 1931 O O . LEU A 1 400 ? 160.510 138.137 152.151 1.00 27.93 400 LEU B O 1
ATOM 1936 N N . GLY A 1 401 ? 160.829 135.913 151.997 1.00 21.78 401 GLY B N 1
ATOM 1937 C CA . GLY A 1 401 ? 161.519 136.034 150.726 1.00 29.93 401 GLY B CA 1
ATOM 1938 C C . GLY A 1 401 ? 160.593 136.460 149.604 1.00 29.25 401 GLY B C 1
ATOM 1939 O O . GLY A 1 401 ? 160.962 137.285 148.764 1.00 31.38 401 GLY B O 1
ATOM 1940 N N . LEU A 1 402 ? 159.378 135.907 149.572 1.00 27.88 402 LEU B N 1
ATOM 1941 C CA . LEU A 1 402 ? 158.414 136.304 148.555 1.00 18.74 402 LEU B CA 1
ATOM 1942 C C . LEU A 1 402 ? 157.966 137.749 148.721 1.00 24.60 402 LEU B C 1
ATOM 1943 O O . LEU A 1 402 ? 157.479 138.345 147.756 1.00 27.46 402 LEU B O 1
ATOM 1948 N N . PHE A 1 403 ? 158.107 138.323 149.917 1.00 26.81 403 PHE B N 1
ATOM 1949 C CA . PHE A 1 403 ? 157.886 139.757 150.077 1.00 29.75 403 PHE B CA 1
ATOM 1950 C C . PHE A 1 403 ? 158.918 140.547 149.286 1.00 28.06 403 PHE B C 1
ATOM 1951 O O . PHE A 1 403 ? 158.581 141.296 148.363 1.00 33.97 403 PHE B O 1
ATOM 1959 N N . SER A 1 404 ? 160.194 140.374 149.635 1.00 18.71 404 SER B N 1
ATOM 1960 C CA . SER A 1 404 ? 161.259 141.151 149.013 1.00 22.16 404 SER B CA 1
ATOM 1961 C C . SER A 1 404 ? 161.387 140.841 147.528 1.00 33.87 404 SER B C 1
ATOM 1962 O O . SER A 1 404 ? 161.601 141.748 146.715 1.00 40.47 404 SER B O 1
ATOM 1965 N N . SER A 1 405 ? 161.267 139.566 147.153 1.00 25.57 405 SER B N 1
ATOM 1966 C CA . SER A 1 405 ? 161.394 139.198 145.747 1.00 15.10 405 SER B CA 1
ATOM 1967 C C . SER A 1 405 ? 160.276 139.807 144.913 1.00 26.63 405 SER B C 1
ATOM 1968 O O . SER A 1 405 ? 160.505 140.242 143.779 1.00 35.86 405 SER B O 1
ATOM 1971 N N . GLN A 1 406 ? 159.058 139.838 145.447 1.00 24.47 406 GLN B N 1
ATOM 1972 C CA . GLN A 1 406 ? 157.929 140.433 144.747 1.00 22.48 406 GLN B CA 1
ATOM 1973 C C . GLN A 1 406 ? 157.779 141.920 145.025 1.00 19.95 406 GLN B C 1
ATOM 1974 O O . GLN A 1 406 ? 156.890 142.555 144.450 1.00 35.39 406 GLN B O 1
ATOM 1980 N N . ALA A 1 407 ? 158.613 142.489 145.893 1.00 17.05 407 ALA B N 1
ATOM 1981 C CA . ALA A 1 407 ? 158.679 143.934 146.048 1.00 26.14 407 ALA B CA 1
ATOM 1982 C C . ALA A 1 407 ? 159.857 144.549 145.310 1.00 24.49 407 ALA B C 1
ATOM 1983 O O . ALA A 1 407 ? 159.804 145.735 144.974 1.00 21.28 407 ALA B O 1
ATOM 1985 N N . SER A 1 408 ? 160.911 143.779 145.057 1.00 18.10 408 SER B N 1
ATOM 1986 C CA . SER A 1 408 ? 162.019 144.224 144.227 1.00 23.01 408 SER B CA 1
ATOM 1987 C C . SER A 1 408 ? 161.781 143.954 142.749 1.00 27.65 408 SER B C 1
ATOM 1988 O O . SER A 1 408 ? 162.640 144.284 141.925 1.00 29.05 408 SER B O 1
ATOM 1991 N N . ALA A 1 409 ? 160.649 143.347 142.400 1.00 20.76 409 ALA B N 1
ATOM 1992 C CA . ALA A 1 409 ? 160.229 143.190 141.015 1.00 21.64 409 ALA B CA 1
ATOM 1993 C C . ALA A 1 409 ? 159.148 144.183 140.624 1.00 29.07 409 ALA B C 1
ATOM 1994 O O . ALA A 1 409 ? 159.170 144.709 139.508 1.00 29.30 409 ALA B O 1
ATOM 1996 N N . ILE A 1 410 ? 158.199 144.450 141.522 1.00 30.94 410 ILE B N 1
ATOM 1997 C CA . ILE A 1 410 ? 157.188 145.469 141.259 1.00 29.57 410 ILE B CA 1
ATOM 1998 C C . ILE A 1 410 ? 157.814 146.858 141.294 1.00 37.84 410 ILE B C 1
ATOM 1999 O O . ILE A 1 410 ? 157.567 147.690 140.415 1.00 41.22 410 ILE B O 1
ATOM 2004 N N . LEU A 1 411 ? 158.644 147.123 142.307 1.00 36.27 411 LEU B N 1
ATOM 2005 C CA . LEU A 1 411 ? 159.245 148.445 142.454 1.00 30.05 411 LEU B CA 1
ATOM 2006 C C . LEU A 1 411 ? 160.262 148.725 141.354 1.00 32.06 411 LEU B C 1
ATOM 2007 O O . LEU A 1 411 ? 160.351 149.855 140.860 1.00 39.61 411 LEU B O 1
ATOM 2012 N N . SER A 1 412 ? 161.043 147.716 140.963 1.00 25.02 412 SER B N 1
ATOM 2013 C CA . SER A 1 412 ? 162.052 147.926 139.931 1.00 23.27 412 SER B CA 1
ATOM 2014 C C . SER A 1 412 ? 161.422 148.309 138.600 1.00 32.80 412 SER B C 1
ATOM 2015 O O . SER A 1 412 ? 162.028 149.052 137.819 1.00 42.51 412 SER B O 1
ATOM 2018 N N . THR A 1 413 ? 160.217 147.812 138.316 1.00 34.75 413 THR B N 1
ATOM 2019 C CA . THR A 1 413 ? 159.521 148.222 137.101 1.00 34.25 413 THR B CA 1
ATOM 2020 C C . THR A 1 413 ? 159.155 149.701 137.148 1.00 39.26 413 THR B C 1
ATOM 2021 O O . THR A 1 413 ? 159.232 150.397 136.128 1.00 40.68 413 THR B O 1
ATOM 2025 N N . LEU A 1 414 ? 158.746 150.198 138.320 1.00 39.78 414 LEU B N 1
ATOM 2026 C CA . LEU A 1 414 ? 158.405 151.612 138.451 1.00 37.63 414 LEU B CA 1
ATOM 2027 C C . LEU A 1 414 ? 159.626 152.495 138.234 1.00 37.61 414 LEU B C 1
ATOM 2028 O O . LEU A 1 414 ? 159.545 153.527 137.558 1.00 39.66 414 LEU B O 1
ATOM 2033 N N . LEU A 1 415 ? 160.767 152.104 138.805 1.00 33.73 415 LEU B N 1
ATOM 2034 C CA . LEU A 1 415 ? 161.965 152.930 138.745 1.00 37.04 415 LEU B CA 1
ATOM 2035 C C . LEU A 1 415 ? 162.476 153.115 137.323 1.00 45.92 415 LEU B C 1
ATOM 2036 O O . LEU A 1 415 ? 163.156 154.109 137.045 1.00 53.06 415 LEU B O 1
ATOM 2041 N N . ALA A 1 416 ? 162.167 152.184 136.418 1.00 43.18 416 ALA B N 1
ATOM 2042 C CA . ALA A 1 416 ? 162.624 152.317 135.040 1.00 43.83 416 ALA B CA 1
ATOM 2043 C C . ALA A 1 416 ? 161.951 153.485 134.331 1.00 48.98 416 ALA B C 1
ATOM 2044 O O . ALA A 1 416 ? 162.529 154.060 133.403 1.00 50.70 416 ALA B O 1
ATOM 2046 N N . SER A 1 417 ? 160.736 153.847 134.750 1.00 50.48 417 SER B N 1
ATOM 2047 C CA . SER A 1 417 ? 160.013 154.928 134.088 1.00 54.38 417 SER B CA 1
ATOM 2048 C C . SER A 1 417 ? 160.715 156.268 134.266 1.00 55.95 417 SER B C 1
ATOM 2049 O O . SER A 1 417 ? 160.780 157.069 133.327 1.00 55.61 417 SER B O 1
ATOM 2052 N N . GLU A 1 418 ? 161.234 156.535 135.466 1.00 50.17 418 GLU B N 1
ATOM 2053 C CA . GLU A 1 418 ? 161.818 157.843 135.748 1.00 54.09 418 GLU B CA 1
ATOM 2054 C C . GLU A 1 418 ? 163.060 158.102 134.903 1.00 53.28 418 GLU B C 1
ATOM 2055 O O . GLU A 1 418 ? 163.249 159.214 134.396 1.00 52.83 418 GLU B O 1
ATOM 2061 N N . ILE A 1 419 ? 163.918 157.094 134.745 1.00 51.18 419 ILE B N 1
ATOM 2062 C CA . ILE A 1 419 ? 165.185 157.298 134.049 1.00 54.67 419 ILE B CA 1
ATOM 2063 C C . ILE A 1 419 ? 164.948 157.590 132.572 1.00 56.26 419 ILE B C 1
ATOM 2064 O O . ILE A 1 419 ? 165.515 158.534 132.010 1.00 55.49 419 ILE B O 1
ATOM 2069 N N . ILE A 1 420 ? 164.110 156.788 131.925 1.00 58.16 420 ILE B N 1
ATOM 2070 C CA . ILE A 1 420 ? 163.840 156.924 130.496 1.00 56.87 420 ILE B CA 1
ATOM 2071 C C . ILE A 1 420 ? 162.890 158.093 130.266 1.00 58.61 420 ILE B C 1
ATOM 2072 O O . ILE A 1 420 ? 161.892 158.229 130.988 1.00 59.77 420 ILE B O 1
ATOM 2077 N N . PRO A 1 421 ? 163.154 158.959 129.283 1.00 58.07 421 PRO B N 1
ATOM 2078 C CA . PRO A 1 421 ? 162.244 160.084 129.026 1.00 58.50 421 PRO B CA 1
ATOM 2079 C C . PRO A 1 421 ? 160.910 159.635 128.453 1.00 55.14 421 PRO B C 1
ATOM 2080 O O . PRO A 1 421 ? 160.665 158.435 128.301 1.00 58.33 421 PRO B O 1
ATOM 2084 N N . THR A 1 422 ? 160.037 160.595 128.137 1.00 61.41 422 THR B N 1
ATOM 2085 C CA . THR A 1 422 ? 158.754 160.253 127.532 1.00 66.33 422 THR B CA 1
ATOM 2086 C C . THR A 1 422 ? 158.946 159.588 126.175 1.00 66.68 422 THR B C 1
ATOM 2087 O O . THR A 1 422 ? 158.248 158.622 125.844 1.00 65.92 422 THR B O 1
ATOM 2091 N N . THR A 1 423 ? 159.886 160.087 125.377 1.00 67.94 423 THR B N 1
ATOM 2092 C CA . THR A 1 423 ? 160.224 159.431 124.125 1.00 69.19 423 THR B CA 1
ATOM 2093 C C . THR A 1 423 ? 160.996 158.144 124.399 1.00 67.94 423 THR B C 1
ATOM 2094 O O . THR A 1 423 ? 161.654 157.993 125.432 1.00 68.40 423 THR B O 1
ATOM 2098 N N . VAL A 1 424 ? 160.885 157.203 123.458 1.00 59.21 424 VAL B N 1
ATOM 2099 C CA . VAL A 1 424 ? 161.519 155.883 123.502 1.00 59.03 424 VAL B CA 1
ATOM 2100 C C . VAL A 1 424 ? 161.389 155.228 124.877 1.00 59.65 424 VAL B C 1
ATOM 2101 O O . VAL A 1 424 ? 162.193 154.365 125.249 1.00 58.49 424 VAL B O 1
ATOM 2105 N N . ARG A 1 425 ? 160.339 155.594 125.619 1.00 56.81 425 ARG B N 1
ATOM 2106 C CA . ARG A 1 425 ? 160.128 155.015 126.941 1.00 56.61 425 ARG B CA 1
ATOM 2107 C C . ARG A 1 425 ? 159.827 153.525 126.865 1.00 58.54 425 ARG B C 1
ATOM 2108 O O . ARG A 1 425 ? 160.346 152.749 127.673 1.00 60.24 425 ARG B O 1
ATOM 2116 N N . GLY A 1 426 ? 159.006 153.102 125.900 1.00 49.05 426 GLY B N 1
ATOM 2117 C CA . GLY A 1 426 ? 158.686 151.692 125.770 1.00 44.53 426 GLY B CA 1
ATOM 2118 C C . GLY A 1 426 ? 159.833 150.830 125.296 1.00 48.36 426 GLY B C 1
ATOM 2119 O O . GLY A 1 426 ? 159.818 149.618 125.530 1.00 48.43 426 GLY B O 1
ATOM 2120 N N . ARG A 1 427 ? 160.826 151.426 124.630 1.00 50.54 427 ARG B N 1
ATOM 2121 C CA . ARG A 1 427 ? 161.980 150.656 124.178 1.00 48.80 427 ARG B CA 1
ATOM 2122 C C . ARG A 1 427 ? 162.764 150.091 125.355 1.00 49.79 427 ARG B C 1
ATOM 2123 O O . ARG A 1 427 ? 163.182 148.928 125.331 1.00 52.99 427 ARG B O 1
ATOM 2131 N N . GLY A 1 428 ? 162.971 150.896 126.392 1.00 43.70 428 GLY B N 1
ATOM 2132 C CA . GLY A 1 428 ? 163.752 150.468 127.535 1.00 41.70 428 GLY B CA 1
ATOM 2133 C C . GLY A 1 428 ? 162.921 149.936 128.683 1.00 38.86 428 GLY B C 1
ATOM 2134 O O . GLY A 1 428 ? 163.284 148.932 129.302 1.00 42.04 428 GLY B O 1
ATOM 2135 N N . LEU A 1 429 ? 161.807 150.606 128.984 1.00 37.95 429 LEU B N 1
ATOM 2136 C CA . LEU A 1 429 ? 160.957 150.169 130.087 1.00 43.55 429 LEU B CA 1
ATOM 2137 C C . LEU A 1 429 ? 160.378 148.787 129.816 1.00 44.91 429 LEU B C 1
ATOM 2138 O O . LEU A 1 429 ? 160.298 147.951 130.723 1.00 39.80 429 LEU B O 1
ATOM 2143 N N . GLY A 1 430 ? 159.969 148.529 128.574 1.00 40.79 430 GLY B N 1
ATOM 2144 C CA . GLY A 1 430 ? 159.545 147.187 128.214 1.00 38.28 430 GLY B CA 1
ATOM 2145 C C . GLY A 1 430 ? 160.679 146.183 128.291 1.00 35.17 430 GLY B C 1
ATOM 2146 O O . GLY A 1 430 ? 160.476 145.032 128.683 1.00 30.66 430 GLY B O 1
ATOM 2147 N N . LEU A 1 431 ? 161.888 146.607 127.918 1.00 39.41 431 LEU B N 1
ATOM 2148 C CA . LEU A 1 431 ? 163.033 145.703 127.942 1.00 37.65 431 LEU B CA 1
ATOM 2149 C C . LEU A 1 431 ? 163.377 145.281 129.365 1.00 40.44 431 LEU B C 1
ATOM 2150 O O . LEU A 1 431 ? 163.825 144.152 129.593 1.00 45.27 431 LEU B O 1
ATOM 2155 N N . ILE A 1 432 ? 163.171 146.173 130.338 1.00 38.20 432 ILE B N 1
ATOM 2156 C CA . ILE A 1 432 ? 163.472 145.836 131.730 1.00 30.78 432 ILE B CA 1
ATOM 2157 C C . ILE A 1 432 ? 162.615 144.670 132.197 1.00 32.62 432 ILE B C 1
ATOM 2158 O O . ILE A 1 432 ? 163.114 143.727 132.822 1.00 30.89 432 ILE B O 1
ATOM 2163 N N . MET A 1 433 ? 161.317 144.707 131.906 1.00 33.87 433 MET B N 1
ATOM 2164 C CA . MET A 1 433 ? 160.491 143.561 132.257 1.00 32.99 433 MET B CA 1
ATOM 2165 C C . MET A 1 433 ? 160.652 142.434 131.245 1.00 32.20 433 MET B C 1
ATOM 2166 O O . MET A 1 433 ? 160.323 141.283 131.544 1.00 24.85 433 MET B O 1
ATOM 2171 N N . ALA A 1 434 ? 161.152 142.744 130.045 1.00 40.33 434 ALA B N 1
ATOM 2172 C CA . ALA A 1 434 ? 161.472 141.710 129.067 1.00 38.48 434 ALA B CA 1
ATOM 2173 C C . ALA A 1 434 ? 162.547 140.798 129.634 1.00 47.29 434 ALA B C 1
ATOM 2174 O O . ALA A 1 434 ? 162.487 139.576 129.467 1.00 53.31 434 ALA B O 1
ATOM 2176 N N . LEU A 1 435 ? 163.543 141.392 130.292 1.00 42.68 435 LEU B N 1
ATOM 2177 C CA . LEU A 1 435 ? 164.488 140.599 131.068 1.00 31.51 435 LEU B CA 1
ATOM 2178 C C . LEU A 1 435 ? 163.781 139.894 132.214 1.00 24.01 435 LEU B C 1
ATOM 2179 O O . LEU A 1 435 ? 164.043 138.717 132.486 1.00 32.18 435 LEU B O 1
ATOM 2184 N N . GLY A 1 436 ? 162.875 140.598 132.895 1.00 20.22 436 GLY B N 1
ATOM 2185 C CA . GLY A 1 436 ? 162.139 139.977 133.983 1.00 35.69 436 GLY B CA 1
ATOM 2186 C C . GLY A 1 436 ? 161.206 138.879 133.512 1.00 40.79 436 GLY B C 1
ATOM 2187 O O . GLY A 1 436 ? 161.146 137.804 134.114 1.00 42.08 436 GLY B O 1
ATOM 2188 N N . ALA A 1 437 ? 160.461 139.133 132.432 1.00 28.37 437 ALA B N 1
ATOM 2189 C CA . ALA A 1 437 ? 159.562 138.112 131.904 1.00 17.41 437 ALA B CA 1
ATOM 2190 C C . ALA A 1 437 ? 160.340 136.900 131.418 1.00 22.66 437 ALA B C 1
ATOM 2191 O O . ALA A 1 437 ? 159.926 135.758 131.643 1.00 27.41 437 ALA B O 1
ATOM 2193 N N . LEU A 1 438 ? 161.471 137.128 130.747 1.00 27.92 438 LEU B N 1
ATOM 2194 C CA . LEU A 1 438 ? 162.363 136.034 130.385 1.00 25.15 438 LEU B CA 1
ATOM 2195 C C . LEU A 1 438 ? 162.974 135.376 131.613 1.00 23.40 438 LEU B C 1
ATOM 2196 O O . LEU A 1 438 ? 163.374 134.209 131.546 1.00 28.56 438 LEU B O 1
ATOM 2201 N N . GLY A 1 439 ? 163.040 136.091 132.731 1.00 26.64 439 GLY B N 1
ATOM 2202 C CA . GLY A 1 439 ? 163.506 135.539 133.982 1.00 26.97 439 GLY B CA 1
ATOM 2203 C C . GLY A 1 439 ? 162.481 134.742 134.743 1.00 17.23 439 GLY B C 1
ATOM 2204 O O . GLY A 1 439 ? 162.774 134.250 135.834 1.00 24.08 439 GLY B O 1
ATOM 2205 N N . GLY A 1 440 ? 161.279 134.595 134.196 1.00 15.34 440 GLY B N 1
ATOM 2206 C CA . GLY A 1 440 ? 160.262 133.765 134.806 1.00 17.41 440 GLY B CA 1
ATOM 2207 C C . GLY A 1 440 ? 160.454 132.311 134.434 1.00 19.35 440 GLY B C 1
ATOM 2208 O O . GLY A 1 440 ? 159.569 131.478 134.645 1.00 22.48 440 GLY B O 1
ATOM 2209 N N . LEU A 1 441 ? 161.617 132.002 133.871 1.00 10.38 441 LEU B N 1
ATOM 2210 C CA . LEU A 1 441 ? 161.969 130.650 133.467 1.00 19.08 441 LEU B CA 1
ATOM 2211 C C . LEU A 1 441 ? 162.579 129.837 134.597 1.00 23.02 441 LEU B C 1
ATOM 2212 O O . LEU A 1 441 ? 163.015 128.708 134.359 1.00 39.50 441 LEU B O 1
ATOM 2217 N N . SER A 1 442 ? 162.636 130.383 135.812 1.00 17.19 442 SER B N 1
ATOM 2218 C CA . SER A 1 442 ? 163.241 129.655 136.921 1.00 20.07 442 SER B CA 1
ATOM 2219 C C . SER A 1 442 ? 162.493 128.356 137.196 1.00 34.13 442 SER B C 1
ATOM 2220 O O . SER A 1 442 ? 163.047 127.261 137.049 1.00 38.95 442 SER B O 1
ATOM 2223 N N . CYS A 1 443 ? 161.228 128.460 137.599 1.00 42.98 443 CYS B N 1
ATOM 2224 C CA . CYS A 1 443 ? 160.457 127.258 137.908 1.00 42.45 443 CYS B CA 1
ATOM 2225 C C . CYS A 1 443 ? 160.220 126.364 136.696 1.00 39.63 443 CYS B C 1
ATOM 2226 O O . CYS A 1 443 ? 160.490 125.154 136.794 1.00 41.24 443 CYS B O 1
ATOM 2229 N N . PRO A 1 444 ? 159.731 126.861 135.538 1.00 26.49 444 PRO B N 1
ATOM 2230 C CA . PRO A 1 444 ? 159.402 125.937 134.443 1.00 30.08 444 PRO B CA 1
ATOM 2231 C C . PRO A 1 444 ? 160.620 125.274 133.823 1.00 38.17 444 PRO B C 1
ATOM 2232 O O . PRO A 1 444 ? 160.663 124.047 133.690 1.00 46.25 444 PRO B O 1
ATOM 2236 N N . ALA A 1 445 ? 161.616 126.075 133.442 1.00 37.58 445 ALA B N 1
ATOM 2237 C CA . ALA A 1 445 ? 162.719 125.541 132.650 1.00 37.48 445 ALA B CA 1
ATOM 2238 C C . ALA A 1 445 ? 163.650 124.673 133.486 1.00 42.54 445 ALA B C 1
ATOM 2239 O O . ALA A 1 445 ? 164.131 123.639 133.009 1.00 49.75 445 ALA B O 1
ATOM 2241 N N . GLN A 1 446 ? 163.919 125.064 134.723 1.00 43.09 446 GLN B N 1
ATOM 2242 C CA . GLN A 1 446 ? 164.959 124.338 135.445 1.00 50.44 446 GLN B CA 1
ATOM 2243 C C . GLN A 1 446 ? 164.511 123.781 136.788 1.00 48.83 446 GLN B C 1
ATOM 2244 O O . GLN A 1 446 ? 164.905 122.667 137.138 1.00 51.71 446 GLN B O 1
ATOM 2246 N N . ARG A 1 447 ? 163.709 124.524 137.553 1.00 42.19 447 ARG B N 1
ATOM 2247 C CA . ARG A 1 447 ? 163.345 124.058 138.888 1.00 47.16 447 ARG B CA 1
ATOM 2248 C C . ARG A 1 447 ? 162.503 122.790 138.823 1.00 49.31 447 ARG B C 1
ATOM 2249 O O . ARG A 1 447 ? 162.672 121.881 139.645 1.00 44.01 447 ARG B O 1
ATOM 2257 N N . LEU A 1 448 ? 161.590 122.708 137.855 1.00 48.58 448 LEU B N 1
ATOM 2258 C CA . LEU A 1 448 ? 160.754 121.517 137.739 1.00 49.71 448 LEU B CA 1
ATOM 2259 C C . LEU A 1 448 ? 161.433 120.430 136.917 1.00 52.67 448 LEU B C 1
ATOM 2260 O O . LEU A 1 448 ? 161.288 119.240 137.221 1.00 54.22 448 LEU B O 1
ATOM 2265 N N . HIS A 1 449 ? 162.172 120.814 135.874 1.00 50.96 449 HIS B N 1
ATOM 2266 C CA . HIS A 1 449 ? 162.798 119.821 135.006 1.00 49.33 449 HIS B CA 1
ATOM 2267 C C . HIS A 1 449 ? 163.843 119.008 135.759 1.00 52.34 449 HIS B C 1
ATOM 2268 O O . HIS A 1 449 ? 163.828 117.773 135.721 1.00 50.18 449 HIS B O 1
ATOM 2275 N N . MET A 1 450 ? 164.760 119.683 136.453 1.00 59.62 450 MET B N 1
ATOM 2276 C CA . MET A 1 450 ? 165.771 118.972 137.228 1.00 58.48 450 MET B CA 1
ATOM 2277 C C . MET A 1 450 ? 165.232 118.569 138.596 1.00 60.27 450 MET B C 1
ATOM 2278 O O . MET A 1 450 ? 165.195 117.382 138.936 1.00 58.76 450 MET B O 1
ATOM 2283 N N . GLY A 1 451 ? 164.811 119.546 139.394 1.00 57.11 451 GLY B N 1
ATOM 2284 C CA . GLY A 1 451 ? 164.270 119.263 140.709 1.00 58.13 451 GLY B CA 1
ATOM 2285 C C . GLY A 1 451 ? 165.339 118.894 141.716 1.00 57.44 451 GLY B C 1
ATOM 2286 O O . GLY A 1 451 ? 165.595 119.642 142.664 1.00 50.35 451 GLY B O 1
ATOM 2287 N N . HIS A 1 452 ? 165.965 117.736 141.521 1.00 62.60 452 HIS B N 1
ATOM 2288 C CA . HIS A 1 452 ? 167.052 117.317 142.394 1.00 61.14 452 HIS B CA 1
ATOM 2289 C C . HIS A 1 452 ? 168.254 118.234 142.214 1.00 62.53 452 HIS B C 1
ATOM 2290 O O . HIS A 1 452 ? 168.636 118.574 141.091 1.00 62.48 452 HIS B O 1
ATOM 2292 N N . GLY A 1 453 ? 168.854 118.630 143.331 1.00 58.19 453 GLY B N 1
ATOM 2293 C CA . GLY A 1 453 ? 169.959 119.570 143.289 1.00 56.12 453 GLY B CA 1
ATOM 2294 C C . GLY A 1 453 ? 169.562 120.949 142.808 1.00 56.56 453 GLY B C 1
ATOM 2295 O O . GLY A 1 453 ? 170.349 121.613 142.123 1.00 55.25 453 GLY B O 1
ATOM 2296 N N . ALA A 1 454 ? 168.353 121.396 143.150 1.00 51.54 454 ALA B N 1
ATOM 2297 C CA . ALA A 1 454 ? 167.898 122.730 142.782 1.00 51.06 454 ALA B CA 1
ATOM 2298 C C . ALA A 1 454 ? 168.534 123.821 143.629 1.00 46.01 454 ALA B C 1
ATOM 2299 O O . ALA A 1 454 ? 168.361 125.004 143.319 1.00 37.12 454 ALA B O 1
ATOM 2301 N N . PHE A 1 455 ? 169.251 123.452 144.693 1.00 50.12 455 PHE B N 1
ATOM 2302 C CA . PHE A 1 455 ? 169.980 124.441 145.477 1.00 48.83 455 PHE B CA 1
ATOM 2303 C C . PHE A 1 455 ? 171.078 125.100 144.654 1.00 47.15 455 PHE B C 1
ATOM 2304 O O . PHE A 1 455 ? 171.420 126.263 144.894 1.00 43.89 455 PHE B O 1
ATOM 2312 N N . LEU A 1 456 ? 171.630 124.379 143.672 1.00 44.53 456 LEU B N 1
ATOM 2313 C CA . LEU A 1 456 ? 172.667 124.952 142.820 1.00 41.15 456 LEU B CA 1
ATOM 2314 C C . LEU A 1 456 ? 172.147 126.141 142.028 1.00 41.86 456 LEU B C 1
ATOM 2315 O O . LEU A 1 456 ? 172.899 127.085 141.761 1.00 45.23 456 LEU B O 1
ATOM 2320 N N . GLN A 1 457 ? 170.873 126.115 141.634 1.00 39.40 457 GLN B N 1
ATOM 2321 C CA . GLN A 1 457 ? 170.278 127.291 141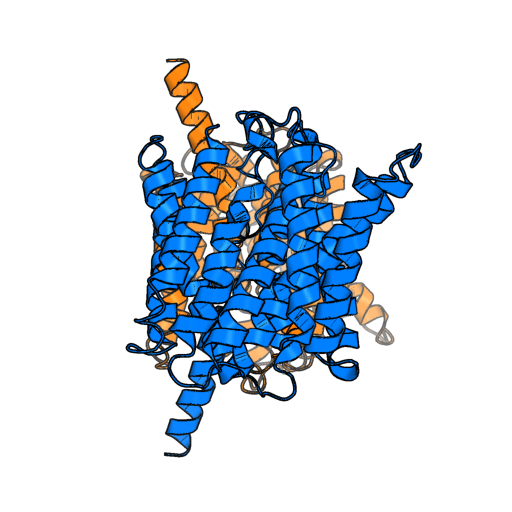.009 1.00 41.09 457 GLN B CA 1
ATOM 2322 C C . GLN A 1 457 ? 169.961 128.361 142.043 1.00 39.11 457 GLN B C 1
ATOM 2323 O O . GLN A 1 457 ? 170.053 129.560 141.754 1.00 35.82 457 GLN B O 1
ATOM 2329 N N . HIS A 1 458 ? 169.572 127.948 143.250 1.00 38.83 458 HIS B N 1
ATOM 2330 C CA . HIS A 1 458 ? 169.255 128.914 144.295 1.00 35.14 458 HIS B CA 1
ATOM 2331 C C . HIS A 1 458 ? 170.489 129.702 144.716 1.00 33.58 458 HIS B C 1
ATOM 2332 O O . HIS A 1 458 ? 170.427 130.928 144.853 1.00 33.79 458 HIS B O 1
ATOM 2339 N N . VAL A 1 459 ? 171.621 129.021 144.915 1.00 35.40 459 VAL B N 1
ATOM 2340 C CA . VAL A 1 459 ? 172.830 129.716 145.347 1.00 33.95 459 VAL B CA 1
ATOM 2341 C C . VAL A 1 459 ? 173.344 130.632 144.244 1.00 32.08 459 VAL B C 1
ATOM 2342 O O . VAL A 1 459 ? 173.833 131.734 144.515 1.00 31.89 459 VAL B O 1
ATOM 2346 N N . VAL A 1 460 ? 173.239 130.199 142.987 1.00 28.24 460 VAL B N 1
ATOM 2347 C CA . VAL A 1 460 ? 173.697 131.030 141.878 1.00 26.10 460 VAL B CA 1
ATOM 2348 C C . VAL A 1 460 ? 172.878 132.311 141.802 1.00 32.54 460 VAL B C 1
ATOM 2349 O O . VAL A 1 460 ? 173.423 133.405 141.609 1.00 32.76 460 VAL B O 1
ATOM 2353 N N . LEU A 1 461 ? 171.559 132.200 141.963 1.00 34.17 461 LEU B N 1
ATOM 2354 C CA . LEU A 1 461 ? 170.714 133.389 141.929 1.00 29.37 461 LEU B CA 1
ATOM 2355 C C . LEU A 1 461 ? 170.849 134.204 143.211 1.00 28.84 461 LEU B C 1
ATOM 2356 O O . LEU A 1 461 ? 170.849 135.439 143.169 1.00 28.76 461 LEU B O 1
ATOM 2361 N N . ALA A 1 462 ? 170.961 133.533 144.361 1.00 27.05 462 ALA B N 1
ATOM 2362 C CA . ALA A 1 462 ? 171.154 134.253 145.616 1.00 25.84 462 ALA B CA 1
ATOM 2363 C C . ALA A 1 462 ? 172.485 134.992 145.630 1.00 34.77 462 ALA B C 1
ATOM 2364 O O . ALA A 1 462 ? 172.562 136.136 146.090 1.00 43.92 462 ALA B O 1
ATOM 2366 N N . ALA A 1 463 ? 173.549 134.351 145.138 1.00 31.16 463 ALA B N 1
ATOM 2367 C CA . ALA A 1 463 ? 174.819 135.054 144.999 1.00 26.06 463 ALA B CA 1
ATOM 2368 C C . ALA A 1 463 ? 174.723 136.166 143.966 1.00 32.12 463 ALA B C 1
ATOM 2369 O O . ALA A 1 463 ? 175.411 137.185 144.089 1.00 36.20 463 ALA B O 1
ATOM 2371 N N . CYS A 1 464 ? 173.883 135.988 142.945 1.00 29.12 464 CYS B N 1
ATOM 2372 C CA . CYS A 1 464 ? 173.663 137.057 141.979 1.00 26.87 464 CYS B CA 1
ATOM 2373 C C . CYS A 1 464 ? 172.921 138.229 142.606 1.00 33.65 464 CYS B C 1
ATOM 2374 O O . CYS A 1 464 ? 173.071 139.369 142.152 1.00 35.46 464 CYS B O 1
ATOM 2377 N N . ALA A 1 465 ? 172.119 137.972 143.642 1.00 31.16 465 ALA B N 1
ATOM 2378 C CA . ALA A 1 465 ? 171.471 139.064 144.360 1.00 27.98 465 ALA B CA 1
ATOM 2379 C C . ALA A 1 465 ? 172.493 139.953 145.053 1.00 32.37 465 ALA B C 1
ATOM 2380 O O . ALA A 1 465 ? 172.247 141.149 145.246 1.00 34.70 465 ALA B O 1
ATOM 2382 N N . LEU A 1 466 ? 173.639 139.389 145.442 1.00 33.39 466 LEU B N 1
ATOM 2383 C CA . LEU A 1 466 ? 174.722 140.210 145.972 1.00 33.67 466 LEU B CA 1
ATOM 2384 C C . LEU A 1 466 ? 175.234 141.180 144.916 1.00 35.66 466 LEU B C 1
ATOM 2385 O O . LEU A 1 466 ? 175.525 142.342 145.218 1.00 37.24 466 LEU B O 1
ATOM 2390 N N . LEU A 1 467 ? 175.352 140.717 143.669 1.00 40.09 467 LEU B N 1
ATOM 2391 C CA . LEU A 1 467 ? 175.746 141.608 142.582 1.00 45.17 467 LEU B CA 1
ATOM 2392 C C . LEU A 1 467 ? 174.722 142.717 142.384 1.00 43.85 467 LEU B C 1
ATOM 2393 O O . LEU A 1 467 ? 175.085 143.878 142.162 1.00 42.60 467 LEU B O 1
ATOM 2398 N N . CYS A 1 468 ? 173.433 142.377 142.453 1.00 31.69 468 CYS B N 1
ATOM 2399 C CA . CYS A 1 468 ? 172.396 143.390 142.304 1.00 32.57 468 CYS B CA 1
ATOM 2400 C C . CYS A 1 468 ? 172.407 144.368 143.474 1.00 37.85 468 CYS B C 1
ATOM 2401 O O . CYS A 1 468 ? 172.204 145.573 143.284 1.00 38.32 468 CYS B O 1
ATOM 2404 N N . ILE A 1 469 ? 172.642 143.869 144.690 1.00 35.18 469 ILE B N 1
ATOM 2405 C CA . ILE A 1 469 ? 172.717 144.747 145.856 1.00 30.83 469 ILE B CA 1
ATOM 2406 C C . ILE A 1 469 ? 173.888 145.711 145.722 1.00 34.65 469 ILE B C 1
ATOM 2407 O O . ILE A 1 469 ? 173.758 146.912 145.990 1.00 34.15 469 ILE B O 1
ATOM 2412 N N . LEU A 1 470 ? 175.048 145.204 145.299 1.00 42.32 470 LEU B N 1
ATOM 2413 C CA . LEU A 1 470 ? 176.222 146.056 145.152 1.00 40.74 470 LEU B CA 1
ATOM 2414 C C . LEU A 1 470 ? 176.081 147.046 144.004 1.00 44.20 470 LEU B C 1
ATOM 2415 O O . LEU A 1 470 ? 176.851 148.010 143.938 1.00 47.80 470 LEU B O 1
ATOM 2420 N N . SER A 1 471 ? 175.123 146.834 143.101 1.00 38.93 471 SER B N 1
ATOM 2421 C CA . SER A 1 471 ? 174.900 147.751 141.993 1.00 36.75 471 SER B CA 1
ATOM 2422 C C . SER A 1 471 ? 173.705 148.669 142.203 1.00 39.61 471 SER B C 1
ATOM 2423 O O . SER A 1 471 ? 173.594 149.681 141.503 1.00 43.41 471 SER B O 1
ATOM 2426 N N . ILE A 1 472 ? 172.813 148.341 143.139 1.00 34.96 472 ILE B N 1
ATOM 2427 C CA . ILE A 1 472 ? 171.679 149.215 143.423 1.00 37.85 472 ILE B CA 1
ATOM 2428 C C . ILE A 1 472 ? 172.158 150.541 144.000 1.00 42.76 472 ILE B C 1
ATOM 2429 O O . ILE A 1 472 ? 171.653 151.611 143.637 1.00 45.30 472 ILE B O 1
ATOM 2434 N N . MET A 1 473 ? 173.144 150.496 144.900 1.00 44.12 473 MET B N 1
ATOM 2435 C CA . MET A 1 473 ? 173.683 151.726 145.471 1.00 44.64 473 MET B CA 1
ATOM 2436 C C . MET A 1 473 ? 174.347 152.596 144.410 1.00 41.99 473 MET B C 1
ATOM 2437 O O . MET A 1 473 ? 174.483 153.810 144.600 1.00 38.48 473 MET B O 1
ATOM 2439 N N . LEU A 1 474 ? 174.765 151.999 143.292 1.00 43.00 474 LEU B N 1
ATOM 2440 C CA . LEU A 1 474 ? 175.381 152.755 142.209 1.00 43.26 474 LEU B CA 1
ATOM 2441 C C . LEU A 1 474 ? 174.380 153.594 141.427 1.00 43.36 474 LEU B C 1
ATOM 2442 O O . LEU A 1 474 ? 174.798 154.403 140.592 1.00 45.50 474 LEU B O 1
ATOM 2447 N N . LEU A 1 475 ? 173.084 153.420 141.666 1.00 44.25 475 LEU B N 1
ATOM 2448 C CA . LEU A 1 475 ? 172.062 154.190 140.967 1.00 48.50 475 LEU B CA 1
ATOM 2449 C C . LEU A 1 475 ? 172.125 155.666 141.346 1.00 49.21 475 LEU B C 1
ATOM 2450 O O . LEU A 1 475 ? 171.188 156.423 141.092 1.00 46.31 475 LEU B O 1
ATOM 2455 N N . TRP B 1 98 ? 120.103 158.672 130.619 1.00 53.48 98 TRP A N 1
ATOM 2456 C CA . TRP B 1 98 ? 121.492 159.068 130.816 1.00 53.44 98 TRP A CA 1
ATOM 2457 C C . TRP B 1 98 ? 122.415 158.326 129.859 1.00 53.90 98 TRP A C 1
ATOM 2458 O O . TRP B 1 98 ? 122.019 157.339 129.241 1.00 52.56 98 TRP A O 1
ATOM 2469 N N . GLN B 1 99 ? 123.650 158.816 129.734 1.00 52.02 99 GLN A N 1
ATOM 2470 C CA . GLN B 1 99 ? 124.602 158.199 128.817 1.00 51.96 99 GLN A CA 1
ATOM 2471 C C . GLN B 1 99 ? 124.950 156.780 129.246 1.00 50.24 99 GLN A C 1
ATOM 2472 O O . GLN B 1 99 ? 125.016 155.870 128.412 1.00 47.51 99 GLN A O 1
ATOM 2478 N N . VAL B 1 100 ? 125.181 156.571 130.544 1.00 46.88 100 VAL A N 1
ATOM 2479 C CA . VAL B 1 100 ? 125.540 155.241 131.026 1.00 46.74 100 VAL A CA 1
ATOM 2480 C C . VAL B 1 100 ? 124.325 154.321 131.030 1.00 47.15 100 VAL A C 1
ATOM 2481 O O . VAL B 1 100 ? 124.410 153.156 130.622 1.00 48.05 100 VAL A O 1
ATOM 2485 N N . ILE B 1 101 ? 123.175 154.824 131.486 1.00 44.10 101 ILE A N 1
ATOM 2486 C CA . ILE B 1 101 ? 122.010 153.967 131.656 1.00 41.90 101 ILE A CA 1
ATOM 2487 C C . ILE B 1 101 ? 121.442 153.510 130.321 1.00 41.66 101 ILE A C 1
ATOM 2488 O O . ILE B 1 101 ? 120.753 152.486 130.267 1.00 50.66 101 ILE A O 1
ATOM 2493 N N . LEU B 1 102 ? 121.709 154.238 129.235 1.00 39.90 102 LEU A N 1
ATOM 2494 C CA . LEU B 1 102 ? 121.286 153.765 127.923 1.00 44.44 102 LEU A CA 1
ATOM 2495 C C . LEU B 1 102 ? 122.061 152.523 127.508 1.00 48.38 102 LEU A C 1
ATOM 2496 O O . LEU B 1 102 ? 121.524 151.668 126.794 1.00 46.53 102 LEU A O 1
ATOM 2501 N N . GLU B 1 103 ? 123.322 152.411 127.935 1.00 36.71 103 GLU A N 1
ATOM 2502 C CA . GLU B 1 103 ? 124.062 151.170 127.738 1.00 33.86 103 GLU A CA 1
ATOM 2503 C C . GLU B 1 103 ? 123.400 150.018 128.478 1.00 36.42 103 GLU A C 1
ATOM 2504 O O . GLU B 1 103 ? 123.267 148.915 127.936 1.00 41.20 103 GLU A O 1
ATOM 2510 N N . GLN B 1 104 ? 122.976 150.257 129.721 1.00 31.54 104 GLN A N 1
ATOM 2511 C CA . GLN B 1 104 ? 122.399 149.186 130.526 1.00 25.57 104 GLN A CA 1
ATOM 2512 C C . GLN B 1 104 ? 121.100 148.675 129.920 1.00 29.36 104 GLN A C 1
ATOM 2513 O O . GLN B 1 104 ? 120.860 147.463 129.886 1.00 38.66 104 GLN A O 1
ATOM 2519 N N . ILE B 1 105 ? 120.244 149.580 129.442 1.00 27.50 105 ILE A N 1
ATOM 2520 C CA . ILE B 1 105 ? 119.028 149.149 128.759 1.00 25.29 105 ILE A CA 1
ATOM 2521 C C . ILE B 1 105 ? 119.380 148.391 127.488 1.00 35.62 105 ILE A C 1
ATOM 2522 O O . ILE B 1 105 ? 118.784 147.352 127.182 1.00 44.81 105 ILE A O 1
ATOM 2527 N N . LEU B 1 106 ? 120.346 148.902 126.723 1.00 27.46 106 LEU A N 1
ATOM 2528 C CA . LEU B 1 106 ? 120.788 148.199 125.524 1.00 28.63 106 LEU A CA 1
ATOM 2529 C C . LEU B 1 106 ? 121.444 146.870 125.874 1.00 28.75 106 LEU A C 1
ATOM 2530 O O . LEU B 1 106 ? 121.217 145.861 125.196 1.00 24.01 106 LEU A O 1
ATOM 2535 N N . PHE B 1 107 ? 122.264 146.850 126.926 1.00 25.52 107 PHE A N 1
ATOM 2536 C CA . PHE B 1 107 ? 122.915 145.611 127.335 1.00 23.50 107 PHE A CA 1
ATOM 2537 C C . PHE B 1 107 ? 121.890 144.572 127.767 1.00 23.66 107 PHE A C 1
ATOM 2538 O O . PHE B 1 107 ? 121.981 143.399 127.390 1.00 32.13 107 PHE A O 1
ATOM 2546 N N . ILE B 1 108 ? 120.904 144.988 128.563 1.00 23.81 108 ILE A N 1
ATOM 2547 C CA . ILE B 1 108 ? 119.846 144.070 128.978 1.00 21.71 108 ILE A CA 1
ATOM 2548 C C . ILE B 1 108 ? 119.044 143.605 127.770 1.00 33.63 108 ILE A C 1
ATOM 2549 O O . ILE B 1 108 ? 118.751 142.414 127.617 1.00 40.09 108 ILE A O 1
ATOM 2554 N N . LEU B 1 109 ? 118.677 144.541 126.892 1.00 35.02 109 LEU A N 1
ATOM 2555 C CA . LEU B 1 109 ? 118.031 144.155 125.644 1.00 25.25 109 LEU A CA 1
ATOM 2556 C C . LEU B 1 109 ? 118.972 143.341 124.771 1.00 32.40 109 LEU A C 1
ATOM 2557 O O . LEU B 1 109 ? 118.523 142.479 124.009 1.00 44.48 109 LEU A O 1
ATOM 2562 N N . GLY B 1 110 ? 120.276 143.599 124.863 1.00 20.22 110 GLY A N 1
ATOM 2563 C CA . GLY B 1 110 ? 121.236 142.693 124.257 1.00 33.43 110 GLY A CA 1
ATOM 2564 C C . GLY B 1 110 ? 121.259 141.344 124.944 1.00 31.75 110 GLY A C 1
ATOM 2565 O O . GLY B 1 110 ? 121.407 140.306 124.294 1.00 33.23 110 GLY A O 1
ATOM 2566 N N . PHE B 1 111 ? 121.115 141.341 126.269 1.00 22.28 111 PHE A N 1
ATOM 2567 C CA . PHE B 1 111 ? 121.066 140.085 127.005 1.00 18.63 111 PHE A CA 1
ATOM 2568 C C . PHE B 1 111 ? 119.763 139.344 126.744 1.00 23.78 111 PHE A C 1
ATOM 2569 O O . PHE B 1 111 ? 119.760 138.119 126.578 1.00 26.60 111 PHE A O 1
ATOM 2577 N N . ALA B 1 112 ? 118.643 140.069 126.708 1.00 32.96 112 ALA A N 1
ATOM 2578 C CA . ALA B 1 112 ? 117.354 139.427 126.478 1.00 31.25 112 ALA A CA 1
ATOM 2579 C C . ALA B 1 112 ? 117.246 138.889 125.057 1.00 36.91 112 ALA A C 1
ATOM 2580 O O . ALA B 1 112 ? 116.769 137.768 124.849 1.00 48.81 112 ALA A O 1
ATOM 2582 N N . SER B 1 113 ? 117.677 139.674 124.067 1.00 25.96 113 SER A N 1
ATOM 2583 C CA . SER B 1 113 ? 117.597 139.221 122.682 1.00 27.84 113 SER A CA 1
ATOM 2584 C C . SER B 1 113 ? 118.493 138.013 122.443 1.00 36.35 113 SER A C 1
ATOM 2585 O O . SER B 1 113 ? 118.091 137.057 121.771 1.00 39.43 113 SER A O 1
ATOM 2588 N N . GLY B 1 114 ? 119.712 138.040 122.980 1.00 33.98 114 GLY A N 1
ATOM 2589 C CA . GLY B 1 114 ? 120.609 136.910 122.800 1.00 36.33 114 GLY A CA 1
ATOM 2590 C C . GLY B 1 114 ? 120.126 135.658 123.505 1.00 33.38 114 GLY A C 1
ATOM 2591 O O . GLY B 1 114 ? 120.196 134.559 122.952 1.00 36.35 114 GLY A O 1
ATOM 2592 N N . TYR B 1 115 ? 119.628 135.808 124.733 1.00 28.70 115 TYR A N 1
ATOM 2593 C CA . TYR B 1 115 ? 119.128 134.659 125.480 1.00 32.66 115 TYR A CA 1
ATOM 2594 C C . TYR B 1 115 ? 117.963 133.998 124.755 1.00 30.09 115 TYR A C 1
ATOM 2595 O O . TYR B 1 115 ? 117.876 132.767 124.692 1.00 30.82 115 TYR A O 1
ATOM 2604 N N . LEU B 1 116 ? 117.057 134.806 124.204 1.00 25.04 116 LEU A N 1
ATOM 2605 C CA . LEU B 1 116 ? 115.893 134.260 123.516 1.00 22.84 116 LEU A CA 1
ATOM 2606 C C . LEU B 1 116 ? 116.265 133.693 122.153 1.00 36.57 116 LEU A C 1
ATOM 2607 O O . LEU B 1 116 ? 115.767 132.632 121.761 1.00 42.57 116 LEU A O 1
ATOM 2612 N N . PHE B 1 117 ? 117.142 134.380 121.416 1.00 42.80 117 PHE A N 1
ATOM 2613 C CA . PHE B 1 117 ? 117.435 133.970 120.046 1.00 37.01 117 PHE A CA 1
ATOM 2614 C C . PHE B 1 117 ? 118.490 132.872 119.990 1.00 41.28 117 PHE A C 1
ATOM 2615 O O . PHE B 1 117 ? 118.367 131.936 119.192 1.00 44.32 117 PHE A O 1
ATOM 2623 N N . LEU B 1 118 ? 119.530 132.962 120.819 1.00 44.99 118 LEU A N 1
ATOM 2624 C CA . LEU B 1 118 ? 120.587 131.957 120.799 1.00 45.76 118 LEU A CA 1
ATOM 2625 C C . LEU B 1 118 ? 120.204 130.737 121.626 1.00 44.74 118 LEU A C 1
ATOM 2626 O O . LEU B 1 118 ? 120.964 130.306 122.499 1.00 40.15 118 LEU A O 1
ATOM 2631 N N . GLY B 1 119 ? 119.031 130.174 121.355 1.00 50.15 119 GLY A N 1
ATOM 2632 C CA . GLY B 1 119 ? 118.622 128.931 121.973 1.00 50.75 119 GLY A CA 1
ATOM 2633 C C . GLY B 1 119 ? 118.494 127.841 120.933 1.00 56.93 119 GLY A C 1
ATOM 2634 O O . GLY B 1 119 ? 118.731 126.663 121.214 1.00 59.79 119 GLY A O 1
ATOM 2635 N N . TYR B 1 120 ? 118.111 128.234 119.719 1.00 59.45 120 TYR A N 1
ATOM 2636 C CA . TYR B 1 120 ? 118.119 127.298 118.597 1.00 61.86 120 TYR A CA 1
ATOM 2637 C C . TYR B 1 120 ? 119.519 126.789 118.272 1.00 59.41 120 TYR A C 1
ATOM 2638 O O . TYR B 1 120 ? 119.680 125.567 118.106 1.00 56.17 120 TYR A O 1
ATOM 2647 N N . PRO B 1 121 ? 120.555 127.630 118.151 1.00 52.44 121 PRO A N 1
ATOM 2648 C CA . PRO B 1 121 ? 121.901 127.079 117.925 1.00 53.34 121 PRO A CA 1
ATOM 2649 C C . PRO B 1 121 ? 122.385 126.184 119.049 1.00 58.49 121 PRO A C 1
ATOM 2650 O O . PRO B 1 121 ? 123.104 125.211 118.787 1.00 59.66 121 PRO A O 1
ATOM 2654 N N . ALA B 1 122 ? 122.014 126.482 120.297 1.00 54.19 122 ALA A N 1
ATOM 2655 C CA . ALA B 1 122 ? 122.511 125.713 121.431 1.00 53.42 122 ALA A CA 1
ATOM 2656 C C . ALA B 1 122 ? 122.025 124.270 121.422 1.00 55.17 122 ALA A C 1
ATOM 2657 O O . ALA B 1 122 ? 122.631 123.422 122.084 1.00 53.85 122 ALA A O 1
ATOM 2659 N N . ASP B 1 123 ? 120.950 123.971 120.693 1.00 57.61 123 ASP A N 1
ATOM 2660 C CA . ASP B 1 123 ? 120.440 122.613 120.584 1.00 58.32 123 ASP A CA 1
ATOM 2661 C C . ASP B 1 123 ? 120.580 122.026 119.188 1.00 61.23 123 ASP A C 1
ATOM 2662 O O . ASP B 1 123 ? 120.408 120.812 119.026 1.00 60.33 123 ASP A O 1
ATOM 2667 N N . ARG B 1 124 ? 120.883 122.844 118.183 1.00 63.12 124 ARG A N 1
ATOM 2668 C CA . ARG B 1 124 ? 121.087 122.375 116.819 1.00 60.35 124 ARG A CA 1
ATOM 2669 C C . ARG B 1 124 ? 122.559 122.279 116.443 1.00 60.82 124 ARG A C 1
ATOM 2670 O O . ARG B 1 124 ? 122.974 121.287 115.837 1.00 58.36 124 ARG A O 1
ATOM 2678 N N . PHE B 1 125 ? 123.358 123.283 116.797 1.00 61.72 125 PHE A N 1
ATOM 2679 C CA . PHE B 1 125 ? 124.775 123.317 116.466 1.00 61.96 125 PHE A CA 1
ATOM 2680 C C . PHE B 1 125 ? 125.657 122.779 117.585 1.00 58.73 125 PHE A C 1
ATOM 2681 O O . PHE B 1 125 ? 126.885 122.798 117.454 1.00 59.58 125 PHE A O 1
ATOM 2683 N N . GLY B 1 126 ? 125.068 122.301 118.673 1.00 49.79 126 GLY A N 1
ATOM 2684 C CA . GLY B 1 126 ? 125.832 121.788 119.790 1.00 51.96 126 GLY A CA 1
ATOM 2685 C C . GLY B 1 126 ? 126.048 122.826 120.878 1.00 47.63 126 GLY A C 1
ATOM 2686 O O . GLY B 1 126 ? 125.890 124.030 120.679 1.00 42.75 126 GLY A O 1
ATOM 2687 N N . ARG B 1 127 ? 126.422 122.333 122.056 1.00 41.52 127 ARG A N 1
ATOM 2688 C CA . ARG B 1 127 ? 126.606 123.174 123.231 1.00 42.18 127 ARG A CA 1
ATOM 2689 C C . ARG B 1 127 ? 128.046 123.625 123.429 1.00 43.34 127 ARG A C 1
ATOM 2690 O O . ARG B 1 127 ? 128.327 124.329 124.404 1.00 37.52 127 ARG A O 1
ATOM 2698 N N . ARG B 1 128 ? 128.962 123.241 122.542 1.00 47.43 128 ARG A N 1
ATOM 2699 C CA . ARG B 1 128 ? 130.364 123.621 122.654 1.00 45.27 128 ARG A CA 1
ATOM 2700 C C . ARG B 1 128 ? 130.787 124.633 121.602 1.00 45.96 128 ARG A C 1
ATOM 2701 O O . ARG B 1 128 ? 131.473 125.608 121.923 1.00 46.55 128 ARG A O 1
ATOM 2709 N N . GLY B 1 129 ? 130.393 124.425 120.344 1.00 40.57 129 GLY A N 1
ATOM 2710 C CA . GLY B 1 129 ? 130.769 125.357 119.296 1.00 39.33 129 GLY A CA 1
ATOM 2711 C C . GLY B 1 129 ? 130.212 126.749 119.510 1.00 40.72 129 GLY A C 1
ATOM 2712 O O . GLY B 1 129 ? 130.863 127.740 119.170 1.00 33.18 129 GLY A O 1
ATOM 2713 N N . ILE B 1 130 ? 129.006 126.845 120.072 1.00 44.58 130 ILE A N 1
ATOM 2714 C CA . ILE B 1 130 ? 128.404 128.151 120.315 1.00 40.27 130 ILE A CA 1
ATOM 2715 C C . ILE B 1 130 ? 129.206 128.928 121.354 1.00 38.17 130 ILE A C 1
ATOM 2716 O O . ILE B 1 130 ? 129.322 130.156 121.272 1.00 45.45 130 ILE A O 1
ATOM 2721 N N . VAL B 1 131 ? 129.770 128.232 122.344 1.00 26.41 131 VAL A N 1
ATOM 2722 C CA . VAL B 1 131 ? 130.585 128.909 123.347 1.00 24.21 131 VAL A CA 1
ATOM 2723 C C . VAL B 1 131 ? 131.841 129.490 122.713 1.00 30.48 131 VAL A C 1
ATOM 2724 O O . VAL B 1 131 ? 132.213 130.636 122.983 1.00 36.37 131 VAL A O 1
ATOM 2728 N N . LEU B 1 132 ? 132.515 128.711 121.863 1.00 31.76 132 LEU A N 1
ATOM 2729 C CA . LEU B 1 132 ? 133.735 129.196 121.227 1.00 30.63 132 LEU A CA 1
ATOM 2730 C C . LEU B 1 132 ? 133.448 130.368 120.298 1.00 36.24 132 LEU A C 1
ATOM 2731 O O . LEU B 1 132 ? 134.211 131.340 120.258 1.00 32.02 132 LEU A O 1
ATOM 2736 N N . LEU B 1 133 ? 132.354 130.290 119.539 1.00 31.83 133 LEU A N 1
ATOM 2737 C CA . LEU B 1 133 ? 132.010 131.374 118.625 1.00 29.30 133 LEU A CA 1
ATOM 2738 C C . LEU B 1 133 ? 131.598 132.629 119.383 1.00 28.78 133 LEU A C 1
ATOM 2739 O O . LEU B 1 133 ? 132.028 133.736 119.041 1.00 27.65 133 LEU A O 1
ATOM 2744 N N . THR B 1 134 ? 130.761 132.481 120.413 1.00 26.34 134 THR A N 1
ATOM 2745 C CA . THR B 1 134 ? 130.306 133.644 121.166 1.00 24.60 134 THR A CA 1
ATOM 2746 C C . THR B 1 134 ? 131.432 134.238 122.002 1.00 25.36 134 THR A C 1
ATOM 2747 O O . THR B 1 134 ? 131.679 135.448 121.956 1.00 32.46 134 THR A O 1
ATOM 2751 N N . LEU B 1 135 ? 132.140 133.401 122.764 1.00 21.78 135 LEU A N 1
ATOM 2752 C CA . LEU B 1 135 ? 133.230 133.910 123.591 1.00 24.42 135 LEU A CA 1
ATOM 2753 C C . LEU B 1 135 ? 134.374 134.431 122.734 1.00 33.13 135 LEU A C 1
ATOM 2754 O O . LEU B 1 135 ? 135.046 135.399 123.108 1.00 35.39 135 LEU A O 1
ATOM 2759 N N . GLY B 1 136 ? 134.615 133.800 121.585 1.00 26.12 136 GLY A N 1
ATOM 2760 C CA . GLY B 1 136 ? 135.637 134.302 120.685 1.00 20.64 136 GLY A CA 1
ATOM 2761 C C . GLY B 1 136 ? 135.349 135.714 120.218 1.00 27.88 136 GLY A C 1
ATOM 2762 O O . GLY B 1 136 ? 136.261 136.531 120.079 1.00 32.84 136 GLY A O 1
ATOM 2763 N N . LEU B 1 137 ? 134.076 136.023 119.977 1.00 32.90 137 LEU A N 1
ATOM 2764 C CA . LEU B 1 137 ? 133.671 137.341 119.512 1.00 34.65 137 LEU A CA 1
ATOM 2765 C C . LEU B 1 137 ? 133.437 138.340 120.640 1.00 36.09 137 LEU A C 1
ATOM 2766 O O . LEU B 1 137 ? 133.330 139.539 120.364 1.00 41.81 137 LEU A O 1
ATOM 2771 N N . VAL B 1 138 ? 133.350 137.886 121.893 1.00 25.21 138 VAL A N 1
ATOM 2772 C CA . VAL B 1 138 ? 133.188 138.815 123.008 1.00 21.05 138 VAL A CA 1
ATOM 2773 C C . VAL B 1 138 ? 134.419 139.699 123.152 1.00 22.39 138 VAL A C 1
ATOM 2774 O O . VAL B 1 138 ? 134.308 140.904 123.408 1.00 27.12 138 VAL A O 1
ATOM 2778 N N . GLY B 1 139 ? 135.605 139.117 122.994 1.00 25.28 139 GLY A N 1
ATOM 2779 C CA . GLY B 1 139 ? 136.847 139.843 123.103 1.00 33.79 139 GLY A CA 1
ATOM 2780 C C . GLY B 1 139 ? 136.903 141.082 122.232 1.00 36.54 139 GLY A C 1
ATOM 2781 O O . GLY B 1 139 ? 136.972 142.209 122.732 1.00 38.39 139 GLY A O 1
ATOM 2782 N N . PRO B 1 140 ? 136.888 140.900 120.907 1.00 36.21 140 PRO A N 1
ATOM 2783 C CA . PRO B 1 140 ? 136.920 142.076 120.020 1.00 31.76 140 PRO A CA 1
ATOM 2784 C C . PRO B 1 140 ? 135.735 143.006 120.204 1.00 33.54 140 PRO A C 1
ATOM 2785 O O . PRO B 1 140 ? 135.896 144.230 120.115 1.00 38.95 140 PRO A O 1
ATOM 2789 N N . CYS B 1 141 ? 134.544 142.461 120.467 1.00 28.65 141 CYS A N 1
ATOM 2790 C CA . CYS B 1 141 ? 133.361 143.304 120.607 1.00 26.89 141 CYS A CA 1
ATOM 2791 C C . CYS B 1 141 ? 133.446 144.178 121.851 1.00 29.47 141 CYS A C 1
ATOM 2792 O O . CYS B 1 141 ? 133.149 145.376 121.795 1.00 33.23 141 CYS A O 1
ATOM 2795 N N . GLY B 1 142 ? 133.849 143.597 122.982 1.00 30.28 142 GLY A N 1
ATOM 2796 C CA . GLY B 1 142 ? 133.983 144.386 124.196 1.00 30.25 142 GLY A CA 1
ATOM 2797 C C . GLY B 1 142 ? 135.060 145.446 124.085 1.00 35.14 142 GLY A C 1
ATOM 2798 O O . GLY B 1 142 ? 134.894 146.568 124.570 1.00 31.87 142 GLY A O 1
ATOM 2799 N N . VAL B 1 143 ? 136.182 145.104 123.449 1.00 40.12 143 VAL A N 1
ATOM 2800 C CA . VAL B 1 143 ? 137.249 146.078 123.243 1.00 37.64 143 VAL A CA 1
ATOM 2801 C C . VAL B 1 143 ? 136.794 147.178 122.294 1.00 41.78 143 VAL A C 1
ATOM 2802 O O . VAL B 1 143 ? 137.023 148.367 122.546 1.00 40.91 143 VAL A O 1
ATOM 2806 N N . GLY B 1 144 ? 136.139 146.804 121.194 1.00 36.67 144 GLY A N 1
ATOM 2807 C CA . GLY B 1 144 ? 135.660 147.804 120.253 1.00 37.51 144 GLY A CA 1
ATOM 2808 C C . GLY B 1 144 ? 134.665 148.763 120.876 1.00 36.55 144 GLY A C 1
ATOM 2809 O O . GLY B 1 144 ? 134.690 149.965 120.600 1.00 38.74 144 GLY A O 1
ATOM 2810 N N . GLY B 1 145 ? 133.774 148.246 121.724 1.00 32.46 145 GLY A N 1
ATOM 2811 C CA . GLY B 1 145 ? 132.862 149.121 122.440 1.00 41.48 145 GLY A CA 1
ATOM 2812 C C . GLY B 1 145 ? 133.588 150.097 123.344 1.00 47.51 145 GLY A C 1
ATOM 2813 O O . GLY B 1 145 ? 133.161 151.242 123.511 1.00 50.13 145 GLY A O 1
ATOM 2814 N N . ALA B 1 146 ? 134.696 149.657 123.941 1.00 46.70 146 ALA A N 1
ATOM 2815 C CA . ALA B 1 146 ? 135.532 150.533 124.750 1.00 44.07 146 ALA A CA 1
ATOM 2816 C C . ALA B 1 146 ? 136.510 151.349 123.917 1.00 40.43 146 ALA A C 1
ATOM 2817 O O . ALA B 1 146 ? 137.185 152.225 124.467 1.00 40.24 146 ALA A O 1
ATOM 2819 N N . ALA B 1 147 ? 136.602 151.088 122.613 1.00 37.10 147 ALA A N 1
ATOM 2820 C CA . ALA B 1 147 ? 137.530 151.794 121.736 1.00 37.26 147 ALA A CA 1
ATOM 2821 C C . ALA B 1 147 ? 136.842 152.898 120.939 1.00 41.25 147 ALA A C 1
ATOM 2822 O O . ALA B 1 147 ? 137.236 154.065 121.018 1.00 41.71 147 ALA A O 1
ATOM 2824 N N . ALA B 1 148 ? 135.813 152.546 120.169 1.00 45.10 148 ALA A N 1
ATOM 2825 C CA . ALA B 1 148 ? 135.128 153.497 119.295 1.00 46.47 148 ALA A CA 1
ATOM 2826 C C . ALA B 1 148 ? 134.028 154.183 120.093 1.00 46.89 148 ALA A C 1
ATOM 2827 O O . ALA B 1 148 ? 132.914 153.675 120.224 1.00 47.17 148 ALA A O 1
ATOM 2829 N N . GLY B 1 149 ? 134.348 155.355 120.635 1.00 48.84 149 GLY A N 1
ATOM 2830 C CA . GLY B 1 149 ? 133.377 156.136 121.374 1.00 47.95 149 GLY A CA 1
ATOM 2831 C C . GLY B 1 149 ? 132.752 157.237 120.542 1.00 48.92 149 GLY A C 1
ATOM 2832 O O . GLY B 1 149 ? 133.371 158.281 120.318 1.00 48.33 149 GLY A O 1
ATOM 2833 N N . SER B 1 150 ? 131.519 157.017 120.076 1.00 48.78 150 SER A N 1
ATOM 2834 C CA . SER B 1 150 ? 130.844 158.005 119.244 1.00 46.58 150 SER A CA 1
ATOM 2835 C C . SER B 1 150 ? 129.374 158.183 119.607 1.00 45.11 150 SER A C 1
ATOM 2836 O O . SER B 1 150 ? 128.653 158.868 118.870 1.00 46.94 150 SER A O 1
ATOM 2839 N N . SER B 1 151 ? 128.906 157.578 120.699 1.00 44.92 151 SER A N 1
ATOM 2840 C CA . SER B 1 151 ? 127.549 157.669 121.235 1.00 50.16 151 SER A CA 1
ATOM 2841 C C . SER B 1 151 ? 126.511 156.994 120.349 1.00 48.40 151 SER A C 1
ATOM 2842 O O . SER B 1 151 ? 125.337 156.934 120.733 1.00 48.18 151 SER A O 1
ATOM 2845 N N . THR B 1 152 ? 126.895 156.483 119.184 1.00 43.71 152 THR A N 1
ATOM 2846 C CA . THR B 1 152 ? 126.017 155.682 118.344 1.00 44.31 152 THR A CA 1
ATOM 2847 C C . THR B 1 152 ? 126.520 154.264 118.147 1.00 43.11 152 THR A C 1
ATOM 2848 O O . THR B 1 152 ? 125.707 153.351 117.991 1.00 40.53 152 THR A O 1
ATOM 2852 N N . GLY B 1 153 ? 127.833 154.059 118.146 1.00 46.03 153 GLY A N 1
ATOM 2853 C CA . GLY B 1 153 ? 128.399 152.729 118.188 1.00 42.54 153 GLY A CA 1
ATOM 2854 C C . GLY B 1 153 ? 128.717 152.335 119.613 1.00 39.02 153 GLY A C 1
ATOM 2855 O O . GLY B 1 153 ? 128.992 151.169 119.899 1.00 39.15 153 GLY A O 1
ATOM 2856 N N . ILE B 1 154 ? 128.671 153.309 120.523 1.00 41.90 154 ILE A N 1
ATOM 2857 C CA . ILE B 1 154 ? 128.874 153.009 121.936 1.00 41.04 154 ILE A CA 1
ATOM 2858 C C . ILE B 1 154 ? 127.831 152.010 122.417 1.00 44.70 154 ILE A C 1
ATOM 2859 O O . ILE B 1 154 ? 128.142 151.077 123.167 1.00 45.35 154 ILE A O 1
ATOM 2864 N N . MET B 1 155 ? 126.583 152.179 121.981 1.00 42.12 155 MET A N 1
ATOM 2865 C CA . MET B 1 155 ? 125.530 151.220 122.280 1.00 39.18 155 MET A CA 1
ATOM 2866 C C . MET B 1 155 ? 125.377 150.153 121.203 1.00 36.94 155 MET A C 1
ATOM 2867 O O . MET B 1 155 ? 124.829 149.082 121.483 1.00 33.86 155 MET A O 1
ATOM 2872 N N . ALA B 1 156 ? 125.839 150.423 119.978 1.00 36.66 156 ALA A N 1
ATOM 2873 C CA . ALA B 1 156 ? 125.693 149.449 118.899 1.00 33.47 156 ALA A CA 1
ATOM 2874 C C . ALA B 1 156 ? 126.521 148.198 119.160 1.00 36.14 156 ALA A C 1
ATOM 2875 O O . ALA B 1 156 ? 126.028 147.076 119.003 1.00 33.36 156 ALA A O 1
ATOM 2877 N N . LEU B 1 157 ? 127.782 148.368 119.556 1.00 36.72 157 LEU A N 1
ATOM 2878 C CA . LEU B 1 157 ? 128.602 147.253 120.009 1.00 25.51 157 LEU A CA 1
ATOM 2879 C C . LEU B 1 157 ? 128.497 147.017 121.509 1.00 28.97 157 LEU A C 1
ATOM 2880 O O . LEU B 1 157 ? 129.275 146.229 122.053 1.00 35.23 157 LEU A O 1
ATOM 2885 N N . ARG B 1 158 ? 127.571 147.694 122.190 1.00 32.27 158 ARG A N 1
ATOM 2886 C CA . ARG B 1 158 ? 127.147 147.264 123.518 1.00 30.55 158 ARG A CA 1
ATOM 2887 C C . ARG B 1 158 ? 125.949 146.325 123.440 1.00 33.03 158 ARG A C 1
ATOM 2888 O O . ARG B 1 158 ? 125.854 145.377 124.225 1.00 35.71 158 ARG A O 1
ATOM 2896 N N . PHE B 1 159 ? 125.029 146.574 122.506 1.00 27.87 159 PHE A N 1
ATOM 2897 C CA . PHE B 1 159 ? 123.998 145.588 122.202 1.00 26.05 159 PHE A CA 1
ATOM 2898 C C . PHE B 1 159 ? 124.621 144.283 121.731 1.00 24.47 159 PHE A C 1
ATOM 2899 O O . PHE B 1 159 ? 124.279 143.203 122.223 1.00 28.12 159 PHE A O 1
ATOM 2907 N N . LEU B 1 160 ? 125.546 144.368 120.773 1.00 32.18 160 LEU A N 1
ATOM 2908 C CA . LEU B 1 160 ? 126.185 143.166 120.250 1.00 33.90 160 LEU A CA 1
ATOM 2909 C C . LEU B 1 160 ? 127.009 142.471 121.324 1.00 30.45 160 LEU A C 1
ATOM 2910 O O . LEU B 1 160 ? 127.051 141.237 121.380 1.00 34.01 160 LEU A O 1
ATOM 2915 N N . LEU B 1 161 ? 127.675 143.244 122.183 1.00 24.45 161 LEU A N 1
ATOM 2916 C CA . LEU B 1 161 ? 128.403 142.643 123.294 1.00 27.79 161 LEU A CA 1
ATOM 2917 C C . LEU B 1 161 ? 127.455 141.913 124.234 1.00 31.35 161 LEU A C 1
ATOM 2918 O O . LEU B 1 161 ? 127.762 140.812 124.707 1.00 43.57 161 LEU A O 1
ATOM 2923 N N . GLY B 1 162 ? 126.296 142.508 124.519 1.00 20.52 162 GLY A N 1
ATOM 2924 C CA . GLY B 1 162 ? 125.305 141.819 125.327 1.00 19.37 162 GLY A CA 1
ATOM 2925 C C . GLY B 1 162 ? 124.751 140.590 124.635 1.00 16.35 162 GLY A C 1
ATOM 2926 O O . GLY B 1 162 ? 124.484 139.572 125.278 1.00 21.42 162 GLY A O 1
ATOM 2927 N N . PHE B 1 163 ? 124.566 140.670 123.316 1.00 24.90 163 PHE A N 1
ATOM 2928 C CA . PHE B 1 163 ? 124.113 139.510 122.556 1.00 27.97 163 PHE A CA 1
ATOM 2929 C C . PHE B 1 163 ? 125.143 138.389 122.596 1.00 34.31 163 PHE A C 1
ATOM 2930 O O . PHE B 1 163 ? 124.788 137.214 122.742 1.00 38.82 163 PHE A O 1
ATOM 2938 N N . LEU B 1 164 ? 126.426 138.730 122.453 1.00 31.84 164 LEU A N 1
ATOM 2939 C CA . LEU B 1 164 ? 127.466 137.708 122.475 1.00 23.45 164 LEU A CA 1
ATOM 2940 C C . LEU B 1 164 ? 127.640 137.127 123.871 1.00 27.35 164 LEU A C 1
ATOM 2941 O O . LEU B 1 164 ? 127.761 135.907 124.029 1.00 42.24 164 LEU A O 1
ATOM 2946 N N . LEU B 1 165 ? 127.651 137.981 124.897 1.00 21.72 165 LEU A N 1
ATOM 2947 C CA . LEU B 1 165 ? 127.715 137.486 126.266 1.00 23.29 165 LEU A CA 1
ATOM 2948 C C . LEU B 1 165 ? 126.490 136.665 126.631 1.00 34.12 165 LEU A C 1
ATOM 2949 O O . LEU B 1 165 ? 126.543 135.880 127.584 1.00 45.53 165 LEU A O 1
ATOM 2954 N N . ALA B 1 166 ? 125.385 136.839 125.906 1.00 23.47 166 ALA A N 1
ATOM 2955 C CA . ALA B 1 166 ? 124.205 136.018 126.146 1.00 22.98 166 ALA A CA 1
ATOM 2956 C C . ALA B 1 166 ? 124.479 134.559 125.815 1.00 29.04 166 ALA A C 1
ATOM 2957 O O . ALA B 1 166 ? 124.112 133.658 126.577 1.00 39.83 166 ALA A O 1
ATOM 2959 N N . GLY B 1 167 ? 125.122 134.306 124.674 1.00 25.55 167 GLY A N 1
ATOM 2960 C CA . GLY B 1 167 ? 125.476 132.941 124.327 1.00 29.93 167 GLY A CA 1
ATOM 2961 C C . GLY B 1 167 ? 126.522 132.356 125.255 1.00 29.27 167 GLY A C 1
ATOM 2962 O O . GLY B 1 167 ? 126.489 131.164 125.569 1.00 30.81 167 GLY A O 1
ATOM 2963 N N . VAL B 1 168 ? 127.469 133.185 125.701 1.00 22.69 168 VAL A N 1
ATOM 2964 C CA . VAL B 1 168 ? 128.524 132.705 126.590 1.00 18.79 168 VAL A CA 1
ATOM 2965 C C . VAL B 1 168 ? 127.932 132.233 127.909 1.00 30.53 168 VAL A C 1
ATOM 2966 O O . VAL B 1 168 ? 128.263 131.152 128.409 1.00 43.66 168 VAL A O 1
ATOM 2970 N N . ASP B 1 169 ? 127.048 133.040 128.497 1.00 33.41 169 ASP A N 1
ATOM 2971 C CA . ASP B 1 169 ? 126.426 132.656 129.759 1.00 29.78 169 ASP A CA 1
ATOM 2972 C C . ASP B 1 169 ? 125.514 131.449 129.581 1.00 30.69 169 ASP A C 1
ATOM 2973 O O . ASP B 1 169 ? 125.490 130.551 130.430 1.00 23.70 169 ASP A O 1
ATOM 2978 N N . LEU B 1 170 ? 124.756 131.411 128.484 1.00 34.58 170 LEU A N 1
ATOM 2979 C CA . LEU B 1 170 ? 123.872 130.277 128.232 1.00 33.35 170 LEU A CA 1
ATOM 2980 C C . LEU B 1 170 ? 124.657 129.050 127.782 1.00 41.42 170 LEU A C 1
ATOM 2981 O O . LEU B 1 170 ? 124.363 127.929 128.213 1.00 46.99 170 LEU A O 1
ATOM 2986 N N . GLY B 1 171 ? 125.653 129.239 126.914 1.00 35.08 171 GLY A N 1
ATOM 2987 C CA . GLY B 1 171 ? 126.427 128.105 126.435 1.00 26.71 171 GLY A CA 1
ATOM 2988 C C . GLY B 1 171 ? 127.228 127.432 127.532 1.00 28.86 171 GLY A C 1
ATOM 2989 O O . GLY B 1 171 ? 127.311 126.203 127.587 1.00 37.07 171 GLY A O 1
ATOM 2990 N N . VAL B 1 172 ? 127.835 128.226 128.416 1.00 27.11 172 VAL A N 1
ATOM 2991 C CA . VAL B 1 172 ? 128.566 127.660 129.546 1.00 29.61 172 VAL A CA 1
ATOM 2992 C C . VAL B 1 172 ? 127.614 126.905 130.463 1.00 35.80 172 VAL A C 1
ATOM 2993 O O . VAL B 1 172 ? 127.950 125.838 130.992 1.00 38.29 172 VAL A O 1
ATOM 2997 N N . TYR B 1 173 ? 126.403 127.435 130.647 1.00 35.54 173 TYR A N 1
ATOM 2998 C CA . TYR B 1 173 ? 125.447 126.820 131.562 1.00 37.87 173 TYR A CA 1
ATOM 2999 C C . TYR B 1 173 ? 125.074 125.412 131.117 1.00 38.20 173 TYR A C 1
ATOM 3000 O O . TYR B 1 173 ? 124.948 124.505 131.947 1.00 42.65 173 TYR A O 1
ATOM 3009 N N . LEU B 1 174 ? 124.880 125.211 129.812 1.00 32.44 174 LEU A N 1
ATOM 3010 C CA . LEU B 1 174 ? 124.572 123.876 129.311 1.00 36.66 174 LEU A CA 1
ATOM 3011 C C . LEU B 1 174 ? 125.731 122.917 129.550 1.00 39.94 174 LEU A C 1
ATOM 3012 O O . LEU B 1 174 ? 125.523 121.765 129.946 1.00 41.84 174 LEU A O 1
ATOM 3017 N N . MET B 1 175 ? 126.961 123.374 129.312 1.00 38.45 175 MET A N 1
ATOM 3018 C CA . MET B 1 175 ? 128.123 122.527 129.555 1.00 39.70 175 MET A CA 1
ATOM 3019 C C . MET B 1 175 ? 128.377 122.333 131.044 1.00 39.38 175 MET A C 1
ATOM 3020 O O . MET B 1 175 ? 128.929 121.304 131.447 1.00 39.33 175 MET A O 1
ATOM 3025 N N . ARG B 1 176 ? 127.992 123.307 131.870 1.00 33.78 176 ARG A N 1
ATOM 3026 C CA . ARG B 1 176 ? 128.205 123.185 133.308 1.00 31.31 176 ARG A CA 1
ATOM 3027 C C . ARG B 1 176 ? 127.424 122.012 133.886 1.00 37.76 176 ARG A C 1
ATOM 3028 O O . ARG B 1 176 ? 127.938 121.268 134.728 1.00 43.61 176 ARG A O 1
ATOM 3036 N N . LEU B 1 177 ? 126.182 121.830 133.444 1.00 44.30 177 LEU A N 1
ATOM 3037 C CA . LEU B 1 177 ? 125.305 120.798 133.980 1.00 46.33 177 LEU A CA 1
ATOM 3038 C C . LEU B 1 177 ? 125.441 119.464 133.260 1.00 44.63 177 LEU A C 1
ATOM 3039 O O . LEU B 1 177 ? 124.810 118.487 133.675 1.00 42.13 177 LEU A O 1
ATOM 3044 N N . GLU B 1 178 ? 126.242 119.395 132.198 1.00 41.39 178 GLU A N 1
ATOM 3045 C CA . GLU B 1 178 ? 126.457 118.156 131.463 1.00 40.98 178 GLU A CA 1
ATOM 3046 C C . GLU B 1 178 ? 127.800 117.513 131.786 1.00 45.62 178 GLU A C 1
ATOM 3047 O O . GLU B 1 178 ? 127.858 116.320 132.098 1.00 44.15 178 GLU A O 1
ATOM 3049 N N . LEU B 1 179 ? 128.886 118.286 131.714 1.00 51.43 179 LEU A N 1
ATOM 3050 C CA . LEU B 1 179 ? 130.211 117.736 131.982 1.00 49.04 179 LEU A CA 1
ATOM 3051 C C . LEU B 1 179 ? 130.360 117.317 133.438 1.00 49.79 179 LEU A C 1
ATOM 3052 O O . LEU B 1 179 ? 130.873 116.230 133.728 1.00 45.39 179 LEU A O 1
ATOM 3057 N N . CYS B 1 180 ? 129.921 118.162 134.365 1.00 48.85 180 CYS A N 1
ATOM 3058 C CA . CYS B 1 180 ? 130.083 117.870 135.779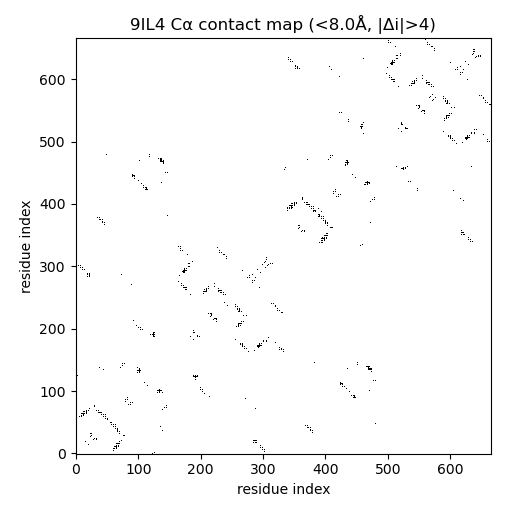 1.00 45.17 180 CYS A CA 1
ATOM 3059 C C . CYS B 1 180 ? 129.126 116.763 136.215 1.00 49.00 180 CYS A C 1
ATOM 3060 O O . CYS B 1 180 ? 128.090 116.513 135.593 1.00 49.07 180 CYS A O 1
ATOM 3063 N N . ASP B 1 181 ? 129.497 116.091 137.301 1.00 52.42 181 ASP A N 1
ATOM 3064 C CA . ASP B 1 181 ? 128.682 115.002 137.815 1.00 49.84 181 ASP A CA 1
ATOM 3065 C C . ASP B 1 181 ? 127.372 115.544 138.384 1.00 52.65 181 ASP A C 1
ATOM 3066 O O . ASP B 1 181 ? 127.355 116.622 138.987 1.00 55.20 181 ASP A O 1
ATOM 3071 N N . PRO B 1 182 ? 126.261 114.827 138.205 1.00 56.20 182 PRO A N 1
ATOM 3072 C CA . PRO B 1 182 ? 124.987 115.291 138.778 1.00 55.85 182 PRO A CA 1
ATOM 3073 C C . PRO B 1 182 ? 124.977 115.326 140.296 1.00 54.78 182 PRO A C 1
ATOM 3074 O O . PRO B 1 182 ? 124.146 116.035 140.876 1.00 51.92 182 PRO A O 1
ATOM 3078 N N . THR B 1 183 ? 125.863 114.576 140.956 1.00 56.69 183 THR A N 1
ATOM 3079 C CA . THR B 1 183 ? 125.881 114.558 142.416 1.00 57.52 183 THR A CA 1
ATOM 3080 C C . THR B 1 183 ? 126.255 115.920 142.987 1.00 56.96 183 THR A C 1
ATOM 3081 O O . THR B 1 183 ? 125.649 116.378 143.962 1.00 56.75 183 THR A O 1
ATOM 3085 N N . GLN B 1 184 ? 127.253 116.580 142.398 1.00 50.94 184 GLN A N 1
ATOM 3086 C CA . GLN B 1 184 ? 127.715 117.881 142.865 1.00 49.27 184 GLN A CA 1
ATOM 3087 C C . GLN B 1 184 ? 127.416 118.993 141.866 1.00 48.63 184 GLN A C 1
ATOM 3088 O O . GLN B 1 184 ? 128.042 120.056 141.922 1.00 46.50 184 GLN A O 1
ATOM 3094 N N . ARG B 1 185 ? 126.469 118.767 140.951 1.00 46.83 185 ARG A N 1
ATOM 3095 C CA . ARG B 1 185 ? 126.087 119.804 139.999 1.00 46.15 185 ARG A CA 1
ATOM 3096 C C . ARG B 1 185 ? 125.548 121.039 140.707 1.00 49.20 185 ARG A C 1
ATOM 3097 O O . ARG B 1 185 ? 125.667 122.157 140.191 1.00 45.27 185 ARG A O 1
ATOM 3105 N N . LEU B 1 186 ? 124.977 120.858 141.898 1.00 51.77 186 LEU A N 1
ATOM 3106 C CA . LEU B 1 186 ? 124.410 121.977 142.641 1.00 47.46 186 LEU A CA 1
ATOM 3107 C C . LEU B 1 186 ? 125.483 123.008 142.976 1.00 44.92 186 LEU A C 1
ATOM 3108 O O . LEU B 1 186 ? 125.276 124.215 142.806 1.00 46.02 186 LEU A O 1
ATOM 3113 N N . 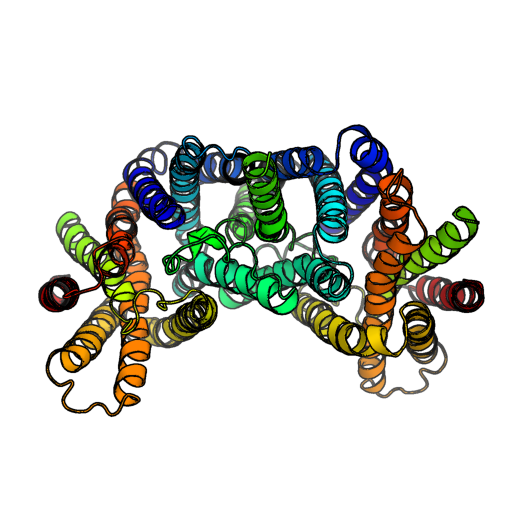ARG B 1 187 ? 126.645 122.548 143.448 1.00 40.79 187 ARG A N 1
ATOM 3114 C CA . ARG B 1 187 ? 127.709 123.477 143.817 1.00 40.24 187 ARG A CA 1
ATOM 3115 C C . ARG B 1 187 ? 128.335 124.124 142.589 1.00 35.77 187 ARG A C 1
ATOM 3116 O O . ARG B 1 187 ? 128.672 125.313 142.615 1.00 35.82 187 ARG A O 1
ATOM 3124 N N . VAL B 1 188 ? 128.506 123.359 141.509 1.00 39.73 188 VAL A N 1
ATOM 3125 C CA . VAL B 1 188 ? 129.110 123.908 140.296 1.00 40.32 188 VAL A CA 1
ATOM 3126 C C . VAL B 1 188 ? 128.222 124.999 139.712 1.00 37.74 188 VAL A C 1
ATOM 3127 O O . VAL B 1 188 ? 128.698 126.075 139.330 1.00 40.36 188 VAL A O 1
ATOM 3131 N N . ALA B 1 189 ? 126.915 124.738 139.641 1.00 35.03 189 ALA A N 1
ATOM 3132 C CA . ALA B 1 189 ? 125.989 125.733 139.114 1.00 36.16 189 ALA A CA 1
ATOM 3133 C C . ALA B 1 189 ? 125.903 126.947 140.029 1.00 35.60 189 ALA A C 1
ATOM 3134 O O . ALA B 1 189 ? 125.787 128.083 139.556 1.00 24.51 189 ALA A O 1
ATOM 3136 N N . LEU B 1 190 ? 125.949 126.727 141.344 1.00 44.12 190 LEU A N 1
ATOM 3137 C CA . LEU B 1 190 ? 125.963 127.844 142.281 1.00 42.70 190 LEU A CA 1
ATOM 3138 C C . LEU B 1 190 ? 127.242 128.658 142.143 1.00 39.77 190 LEU A C 1
ATOM 3139 O O . LEU B 1 190 ? 127.197 129.886 142.011 1.00 44.82 190 LEU A O 1
ATOM 3144 N N . ALA B 1 191 ? 128.395 127.987 142.169 1.00 36.92 191 ALA A N 1
ATOM 3145 C CA . ALA B 1 191 ? 129.658 128.685 141.970 1.00 33.45 191 ALA A CA 1
ATOM 3146 C C . ALA B 1 191 ? 129.773 129.233 140.556 1.00 35.33 191 ALA A C 1
ATOM 3147 O O . ALA B 1 191 ? 130.506 130.201 140.325 1.00 33.84 191 ALA A O 1
ATOM 3149 N N . GLY B 1 192 ? 129.067 128.628 139.601 1.00 35.06 192 GLY A N 1
ATOM 3150 C CA . GLY B 1 192 ? 128.997 129.194 138.269 1.00 31.45 192 GLY A CA 1
ATOM 3151 C C . GLY B 1 192 ? 128.177 130.462 138.194 1.00 38.19 192 GLY A C 1
ATOM 3152 O O . GLY B 1 192 ? 128.370 131.256 137.268 1.00 41.20 192 GLY A O 1
ATOM 3153 N N . GLU B 1 193 ? 127.263 130.669 139.144 1.00 32.61 193 GLU A N 1
ATOM 3154 C CA . GLU B 1 193 ? 126.515 131.916 139.226 1.00 28.64 193 GLU A CA 1
ATOM 3155 C C . GLU B 1 193 ? 127.300 133.023 139.914 1.00 27.22 193 GLU A C 1
ATOM 3156 O O . GLU B 1 193 ? 126.833 134.167 139.939 1.00 21.07 193 GLU A O 1
ATOM 3162 N N . LEU B 1 194 ? 128.469 132.712 140.470 1.00 33.86 194 LEU A N 1
ATOM 3163 C CA . LEU B 1 194 ? 129.403 133.715 140.964 1.00 32.40 194 LEU A CA 1
ATOM 3164 C C . LEU B 1 194 ? 130.188 134.374 139.839 1.00 38.58 194 LEU A C 1
ATOM 3165 O O . LEU B 1 194 ? 131.171 135.071 140.110 1.00 35.72 194 LEU A O 1
ATOM 3170 N N . VAL B 1 195 ? 129.779 134.149 138.588 1.00 40.81 195 VAL A N 1
ATOM 3171 C CA . VAL B 1 195 ? 130.427 134.796 137.451 1.00 35.55 195 VAL A CA 1
ATOM 3172 C C . VAL B 1 195 ? 130.275 136.308 137.541 1.00 35.86 195 VAL A C 1
ATOM 3173 O O . VAL B 1 195 ? 131.228 137.061 137.311 1.00 34.19 195 VAL A O 1
ATOM 3177 N N . GLY B 1 196 ? 129.074 136.780 137.870 1.00 36.04 196 GLY A N 1
ATOM 3178 C CA . GLY B 1 196 ? 128.874 138.210 138.006 1.00 30.22 196 GLY A CA 1
ATOM 3179 C C . GLY B 1 196 ? 129.625 138.802 139.182 1.00 30.55 196 GLY A C 1
ATOM 3180 O O . GLY B 1 196 ? 130.252 139.858 139.060 1.00 35.35 196 GLY A O 1
ATOM 3181 N N . VAL B 1 197 ? 129.576 138.133 140.334 1.00 27.34 197 VAL A N 1
ATOM 3182 C CA . VAL B 1 197 ? 130.144 138.706 141.548 1.00 28.18 197 VAL A CA 1
ATOM 3183 C C . VAL B 1 197 ? 131.655 138.850 141.424 1.00 32.63 197 VAL A C 1
ATOM 3184 O O . VAL B 1 197 ? 132.220 139.894 141.766 1.00 39.78 197 VAL A O 1
ATOM 3188 N N . GLY B 1 198 ? 132.333 137.812 140.931 1.00 35.25 198 GLY A N 1
ATOM 3189 C CA . GLY B 1 198 ? 133.786 137.856 140.880 1.00 36.01 198 GLY A CA 1
ATOM 3190 C C . GLY B 1 198 ? 134.310 138.935 139.952 1.00 39.57 198 GLY A C 1
ATOM 3191 O O . GLY B 1 198 ? 135.199 139.708 140.316 1.00 44.50 198 GLY A O 1
ATOM 3192 N N . GLY B 1 199 ? 133.756 139.010 138.743 1.00 33.84 199 GLY A N 1
ATOM 3193 C CA . GLY B 1 199 ? 134.228 140.001 137.792 1.00 29.18 199 GLY A CA 1
ATOM 3194 C C . GLY B 1 199 ? 133.897 141.417 138.216 1.00 35.01 199 GLY A C 1
ATOM 3195 O O . GLY B 1 199 ? 134.703 142.333 138.039 1.00 31.60 199 GLY A O 1
ATOM 3196 N N . HIS B 1 200 ? 132.704 141.617 138.777 1.00 40.11 200 HIS A N 1
ATOM 3197 C CA . HIS B 1 200 ? 132.303 142.950 139.208 1.00 33.94 200 HIS A CA 1
ATOM 3198 C C . HIS B 1 200 ? 133.092 143.394 140.433 1.00 36.53 200 HIS A C 1
ATOM 3199 O O . HIS B 1 200 ? 133.601 144.519 140.478 1.00 46.91 200 HIS A O 1
ATOM 3206 N N . PHE B 1 201 ? 133.216 142.519 141.434 1.00 30.13 201 PHE A N 1
ATOM 3207 C CA . PHE B 1 201 ? 133.893 142.905 142.668 1.00 34.35 201 PHE A CA 1
ATOM 3208 C C . PHE B 1 201 ? 135.356 143.246 142.416 1.00 36.80 201 PHE A C 1
ATOM 3209 O O . PHE B 1 201 ? 135.885 144.204 142.991 1.00 43.48 201 PHE A O 1
ATOM 3217 N N . LEU B 1 202 ? 136.028 142.472 141.562 1.00 33.10 202 LEU A N 1
ATOM 3218 C CA . LEU B 1 202 ? 137.413 142.784 141.228 1.00 32.37 202 LEU A CA 1
ATOM 3219 C C . LEU B 1 202 ? 137.523 144.111 140.486 1.00 39.08 202 LEU A C 1
ATOM 3220 O O . LEU B 1 202 ? 138.511 144.832 140.660 1.00 39.64 202 LEU A O 1
ATOM 3225 N N . PHE B 1 203 ? 136.528 144.448 139.660 1.00 37.53 203 PHE A N 1
ATOM 3226 C CA . PHE B 1 203 ? 136.566 145.718 138.941 1.00 33.43 203 PHE A CA 1
ATOM 3227 C C . PHE B 1 203 ? 136.567 146.897 139.905 1.00 36.22 203 PHE A C 1
ATOM 3228 O O . PHE B 1 203 ? 137.329 147.854 139.726 1.00 42.78 203 PHE A O 1
ATOM 3236 N N . LEU B 1 204 ? 135.721 146.849 140.933 1.00 40.65 204 LEU A N 1
ATOM 3237 C CA . LEU B 1 204 ? 135.779 147.811 142.025 1.00 42.81 204 LEU A CA 1
ATOM 3238 C C . LEU B 1 204 ? 136.761 147.399 143.108 1.00 45.48 204 LEU A C 1
ATOM 3239 O O . LEU B 1 204 ? 136.791 148.023 144.173 1.00 50.10 204 LEU A O 1
ATOM 3244 N N . GLY B 1 205 ? 137.552 146.359 142.867 1.00 44.64 205 GLY A N 1
ATOM 3245 C CA . GLY B 1 205 ? 138.660 146.045 143.742 1.00 44.53 205 GLY A CA 1
ATOM 3246 C C . GLY B 1 205 ? 139.901 146.778 143.284 1.00 44.93 205 GLY A C 1
ATOM 3247 O O . GLY B 1 205 ? 140.613 147.378 144.093 1.00 48.10 205 GLY A O 1
ATOM 3248 N N . LEU B 1 206 ? 140.162 146.740 141.976 1.00 42.26 206 LEU A N 1
ATOM 3249 C CA . LEU B 1 206 ? 141.291 147.480 141.424 1.00 45.97 206 LEU A CA 1
ATOM 3250 C C . LEU B 1 206 ? 141.092 148.981 141.577 1.00 51.64 206 LEU A C 1
ATOM 3251 O O . LEU B 1 206 ? 142.044 149.715 141.868 1.00 48.75 206 LEU A O 1
ATOM 3256 N N . ALA B 1 207 ? 139.861 149.457 141.376 1.00 48.11 207 ALA A N 1
ATOM 3257 C CA . ALA B 1 207 ? 139.597 150.888 141.468 1.00 47.01 207 ALA A CA 1
ATOM 3258 C C . ALA B 1 207 ? 139.871 151.411 142.871 1.00 48.45 207 ALA A C 1
ATOM 3259 O O . ALA B 1 207 ? 140.402 152.515 143.037 1.00 49.98 207 ALA A O 1
ATOM 3261 N N . LEU B 1 208 ? 139.513 150.634 143.895 1.00 49.28 208 LEU A N 1
ATOM 3262 C CA . LEU B 1 208 ? 139.777 151.052 145.268 1.00 47.66 208 LEU A CA 1
ATOM 3263 C C . LEU B 1 208 ? 141.274 151.149 145.536 1.00 51.35 208 LEU A C 1
ATOM 3264 O O . LEU B 1 208 ? 141.745 152.115 146.146 1.00 51.65 208 LEU A O 1
ATOM 3269 N N . VAL B 1 209 ? 142.039 150.149 145.093 1.00 47.66 209 VAL A N 1
ATOM 3270 C CA . VAL B 1 209 ? 143.482 150.178 145.310 1.00 45.82 209 VAL A CA 1
ATOM 3271 C C . VAL B 1 209 ? 144.130 151.265 144.461 1.00 46.64 209 VAL A C 1
ATOM 3272 O O . VAL B 1 209 ? 144.978 152.025 144.943 1.00 43.63 209 VAL A O 1
ATOM 3276 N N . SER B 1 210 ? 143.740 151.362 143.189 1.00 47.05 210 SER A N 1
ATOM 3277 C CA . SER B 1 210 ? 144.294 152.382 142.309 1.00 45.27 210 SER A CA 1
ATOM 3278 C C . SER B 1 210 ? 143.771 153.776 142.617 1.00 45.92 210 SER A C 1
ATOM 3279 O O . SER B 1 210 ? 144.308 154.749 142.078 1.00 46.79 210 SER A O 1
ATOM 3282 N N . LYS B 1 211 ? 142.747 153.894 143.467 1.00 51.34 211 LYS A N 1
ATOM 3283 C CA . LYS B 1 211 ? 142.116 155.172 143.809 1.00 52.22 211 LYS A CA 1
ATOM 3284 C C . LYS B 1 211 ? 141.643 155.927 142.569 1.00 50.38 211 LYS A C 1
ATOM 3285 O O . LYS B 1 211 ? 141.464 157.148 142.610 1.00 51.53 211 LYS A O 1
ATOM 3291 N N . ASP B 1 212 ? 141.436 155.219 141.461 1.00 46.72 212 ASP A N 1
ATOM 3292 C CA . ASP B 1 212 ? 141.068 155.848 140.195 1.00 46.53 212 ASP A CA 1
ATOM 3293 C C . ASP B 1 212 ? 139.559 155.742 139.979 1.00 49.50 212 ASP A C 1
ATOM 3294 O O . ASP B 1 212 ? 139.059 154.948 139.183 1.00 50.90 212 ASP A O 1
ATOM 3299 N N . TRP B 1 213 ? 138.833 156.572 140.721 1.00 51.05 213 TRP A N 1
ATOM 3300 C CA . TRP B 1 213 ? 137.389 156.710 140.538 1.00 47.55 213 TRP A CA 1
ATOM 3301 C C . TRP B 1 213 ? 137.068 157.868 139.599 1.00 50.75 213 TRP A C 1
ATOM 3302 O O . TRP B 1 213 ? 136.292 158.765 139.922 1.00 52.85 213 TRP A O 1
ATOM 3313 N N . ARG B 1 214 ? 137.678 157.848 138.416 1.00 52.53 214 ARG A N 1
ATOM 3314 C CA . ARG B 1 214 ? 137.554 158.943 137.464 1.00 52.60 214 ARG A CA 1
ATOM 3315 C C . ARG B 1 214 ? 136.587 158.643 136.328 1.00 48.80 214 ARG A C 1
ATOM 3316 O O . ARG B 1 214 ? 136.013 159.575 135.756 1.00 50.88 214 ARG A O 1
ATOM 3324 N N . PHE B 1 215 ? 136.374 157.368 135.999 1.00 45.81 215 PHE A N 1
ATOM 3325 C CA . PHE B 1 215 ? 135.390 157.024 134.980 1.00 50.43 215 PHE A CA 1
ATOM 3326 C C . PHE B 1 215 ? 133.959 157.240 135.452 1.00 48.56 215 PHE A C 1
ATOM 3327 O O . PHE B 1 215 ? 133.036 157.163 134.634 1.00 50.57 215 PHE A O 1
ATOM 3335 N N . LEU B 1 216 ? 133.752 157.504 136.741 1.00 48.32 216 LEU A N 1
ATOM 3336 C CA . LEU B 1 216 ? 132.439 157.820 137.283 1.00 49.59 216 LEU A CA 1
ATOM 3337 C C . LEU B 1 216 ? 132.245 159.313 137.512 1.00 51.15 216 LEU A C 1
ATOM 3338 O O . LEU B 1 216 ? 131.214 159.716 138.058 1.00 58.97 216 LEU A O 1
ATOM 3343 N N . GLN B 1 217 ? 133.211 160.141 137.114 1.00 51.17 217 GLN A N 1
ATOM 3344 C CA . GLN B 1 217 ? 133.095 161.577 137.343 1.00 54.81 217 GLN A CA 1
ATOM 3345 C C . GLN B 1 217 ? 132.098 162.206 136.377 1.00 57.74 217 GLN A C 1
ATOM 3346 O O . GLN B 1 217 ? 131.139 162.866 136.795 1.00 55.48 217 GLN A O 1
ATOM 3352 N N . ARG B 1 218 ? 132.307 162.010 135.075 1.00 58.87 218 ARG A N 1
ATOM 3353 C CA . ARG B 1 218 ? 131.403 162.539 134.056 1.00 58.10 218 ARG A CA 1
ATOM 3354 C C . ARG B 1 218 ? 130.235 161.575 133.837 1.00 59.37 218 ARG A C 1
ATOM 3355 O O . ARG B 1 218 ? 130.055 160.985 132.772 1.00 59.12 218 ARG A O 1
ATOM 3363 N N . MET B 1 219 ? 129.432 161.424 134.887 1.00 64.64 219 MET A N 1
ATOM 3364 C CA . MET B 1 219 ? 128.301 160.501 134.855 1.00 65.60 219 MET A CA 1
ATOM 3365 C C . MET B 1 219 ? 127.287 160.947 135.895 1.00 65.87 219 MET A C 1
ATOM 3366 O O . MET B 1 219 ? 127.622 161.052 137.079 1.00 61.59 219 MET A O 1
ATOM 3371 N N . ILE B 1 220 ? 126.060 161.201 135.459 1.00 67.81 220 ILE A N 1
ATOM 3372 C CA . ILE B 1 220 ? 125.009 161.726 136.321 1.00 65.07 220 ILE A CA 1
ATOM 3373 C C . ILE B 1 220 ? 124.341 160.571 137.055 1.00 65.77 220 ILE A C 1
ATOM 3374 O O . ILE B 1 220 ? 124.191 159.472 136.508 1.00 64.68 220 ILE A O 1
ATOM 3379 N N . THR B 1 221 ? 123.959 160.819 138.310 1.00 62.97 221 THR A N 1
ATOM 3380 C CA . THR B 1 221 ? 123.290 159.843 139.179 1.00 63.71 221 THR A CA 1
ATOM 3381 C C . THR B 1 221 ? 124.257 158.689 139.419 1.00 64.31 221 THR A C 1
ATOM 3382 O O . THR B 1 221 ? 125.365 158.936 139.924 1.00 65.76 221 THR A O 1
ATOM 3386 N N . ALA B 1 222 ? 123.907 157.447 139.092 1.00 60.99 222 ALA A N 1
ATOM 3387 C CA . ALA B 1 222 ? 124.769 156.309 139.377 1.00 60.62 222 ALA A CA 1
ATOM 3388 C C . ALA B 1 222 ? 124.379 155.166 138.456 1.00 57.23 222 ALA A C 1
ATOM 3389 O O . ALA B 1 222 ? 123.211 155.069 138.062 1.00 57.69 222 ALA A O 1
ATOM 3391 N N . PRO B 1 223 ? 125.317 154.295 138.093 1.00 54.92 223 PRO A N 1
ATOM 3392 C CA . PRO B 1 223 ? 124.981 153.189 137.193 1.00 59.54 223 PRO A CA 1
ATOM 3393 C C . PRO B 1 223 ? 124.188 152.108 137.910 1.00 58.57 223 PRO A C 1
ATOM 3394 O O . PRO B 1 223 ? 124.251 151.951 139.131 1.00 59.42 223 PRO A O 1
ATOM 3398 N N . CYS B 1 224 ? 123.426 151.360 137.120 1.00 48.82 224 CYS A N 1
ATOM 3399 C CA . CYS B 1 224 ? 122.703 150.215 137.647 1.00 45.97 224 CYS A CA 1
ATOM 3400 C C . CYS B 1 224 ? 123.683 149.149 138.118 1.00 49.00 224 CYS A C 1
ATOM 3401 O O . CYS B 1 224 ? 124.772 148.986 137.563 1.00 49.64 224 CYS A O 1
ATOM 3404 N N . ILE B 1 225 ? 123.289 148.419 139.157 1.00 45.09 225 ILE A N 1
ATOM 3405 C CA . ILE B 1 225 ? 124.145 147.359 139.713 1.00 47.36 225 ILE A CA 1
ATOM 3406 C C . ILE B 1 225 ? 123.824 146.102 138.912 1.00 45.61 225 ILE A C 1
ATOM 3407 O O . ILE B 1 225 ? 122.981 145.277 139.272 1.00 43.18 225 ILE A O 1
ATOM 3412 N N . LEU B 1 226 ? 124.492 145.974 137.771 1.00 36.80 226 LEU A N 1
ATOM 3413 C CA . LEU B 1 226 ? 124.465 144.764 136.959 1.00 32.43 226 LEU A CA 1
ATOM 3414 C C . LEU B 1 226 ? 125.888 144.231 136.920 1.00 36.03 226 LEU A C 1
ATOM 3415 O O . LEU B 1 226 ? 126.789 144.892 13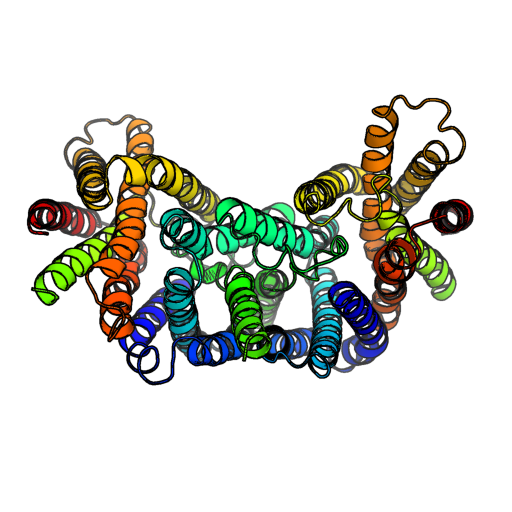6.393 1.00 38.99 226 LEU A O 1
ATOM 3420 N N . PHE B 1 227 ? 126.090 143.045 137.493 1.00 30.93 227 PHE A N 1
ATOM 3421 C CA . PHE B 1 227 ? 127.444 142.539 137.680 1.00 27.53 227 PHE A CA 1
ATOM 3422 C C . PHE B 1 227 ? 128.141 142.295 136.348 1.00 28.90 227 PHE A C 1
ATOM 3423 O O . PHE B 1 227 ? 129.320 142.627 136.191 1.00 34.59 227 PHE A O 1
ATOM 3431 N N . LEU B 1 228 ? 127.428 141.731 135.371 1.00 31.44 228 LEU A N 1
ATOM 3432 C CA . LEU B 1 228 ? 128.051 141.407 134.092 1.00 28.16 228 LEU A CA 1
ATOM 3433 C C . LEU B 1 228 ? 128.354 142.631 133.242 1.00 24.68 228 LEU A C 1
ATOM 3434 O O . LEU B 1 228 ? 129.024 142.492 132.215 1.00 26.45 228 LEU A O 1
ATOM 3439 N N . PHE B 1 229 ? 127.873 143.814 133.625 1.00 25.07 229 PHE A N 1
ATOM 3440 C CA . PHE B 1 229 ? 128.255 145.018 132.895 1.00 27.65 229 PHE A CA 1
ATOM 3441 C C . PHE B 1 229 ? 129.753 145.263 133.001 1.00 32.14 229 PHE A C 1
ATOM 3442 O O . PHE B 1 229 ? 130.403 145.619 132.012 1.00 43.78 229 PHE A O 1
ATOM 3450 N N . TYR B 1 230 ? 130.318 145.073 134.192 1.00 25.65 230 TYR A N 1
ATOM 3451 C CA . TYR B 1 230 ? 131.754 145.172 134.397 1.00 25.79 230 TYR A CA 1
ATOM 3452 C C . TYR B 1 230 ? 132.401 143.841 134.749 1.00 21.91 230 TYR A C 1
ATOM 3453 O O . TYR B 1 230 ? 133.633 143.758 134.766 1.00 26.56 230 TYR A O 1
ATOM 3462 N N . GLY B 1 231 ? 131.612 142.811 135.041 1.00 22.28 231 GLY A N 1
ATOM 3463 C CA . GLY B 1 231 ? 132.109 141.474 135.271 1.00 22.11 231 GLY A CA 1
ATOM 3464 C C . GLY B 1 231 ? 132.184 140.605 134.041 1.00 22.54 231 GLY A C 1
ATOM 3465 O O . GLY B 1 231 ? 132.499 139.416 134.148 1.00 23.39 231 GLY A O 1
ATOM 3466 N N . TRP B 1 232 ? 131.884 141.162 132.870 1.00 32.52 232 TRP A N 1
ATOM 3467 C CA . TRP B 1 232 ? 132.042 140.409 131.629 1.00 28.00 232 TRP A CA 1
ATOM 3468 C C . TRP B 1 232 ? 133.480 139.993 131.331 1.00 31.76 232 TRP A C 1
ATOM 3469 O O . TRP B 1 232 ? 133.667 138.855 130.866 1.00 41.93 232 TRP A O 1
ATOM 3480 N N . PRO B 1 233 ? 134.532 140.836 131.538 1.00 32.32 233 PRO A N 1
ATOM 3481 C CA . PRO B 1 233 ? 135.877 140.422 131.112 1.00 26.89 233 PRO A CA 1
ATOM 3482 C C . PRO B 1 233 ? 136.315 139.120 131.752 1.00 17.22 233 PRO A C 1
ATOM 3483 O O . PRO B 1 233 ? 136.602 138.138 131.060 1.00 18.55 233 PRO A O 1
ATOM 3487 N N . GLY B 1 234 ? 136.364 139.104 133.077 1.00 22.75 234 GLY A N 1
ATOM 3488 C CA . GLY B 1 234 ? 136.683 137.898 133.798 1.00 35.92 234 GLY A CA 1
ATOM 3489 C C . GLY B 1 234 ? 135.480 136.995 133.930 1.00 31.41 234 GLY A C 1
ATOM 3490 O O . GLY B 1 234 ? 134.373 137.304 133.490 1.00 30.52 234 GLY A O 1
ATOM 3491 N N . LEU B 1 235 ? 135.722 135.831 134.528 1.00 31.70 235 LEU A N 1
ATOM 3492 C CA . LEU B 1 235 ? 134.708 134.867 134.938 1.00 30.36 235 LEU A CA 1
ATOM 3493 C C . LEU B 1 235 ? 134.016 134.210 133.754 1.00 31.96 235 LEU A C 1
ATOM 3494 O O . LEU B 1 235 ? 133.177 133.325 133.959 1.00 39.26 235 LEU A O 1
ATOM 3499 N N . PHE B 1 236 ? 134.328 134.615 132.526 1.00 21.91 236 PHE A N 1
ATOM 3500 C CA . PHE B 1 236 ? 133.874 133.930 131.324 1.00 27.79 236 PHE A CA 1
ATOM 3501 C C . PHE B 1 236 ? 135.028 133.286 130.579 1.00 31.47 236 PHE A C 1
ATOM 3502 O O . PHE B 1 236 ? 134.959 132.099 130.240 1.00 36.49 236 PHE A O 1
ATOM 3510 N N . LEU B 1 237 ? 136.094 134.042 130.314 1.00 32.43 237 LEU A N 1
ATOM 3511 C CA . LEU B 1 237 ? 137.334 133.426 129.872 1.00 27.63 237 LEU A CA 1
ATOM 3512 C C . LEU B 1 237 ? 138.046 132.728 131.023 1.00 37.99 237 LEU A C 1
ATOM 3513 O O . LEU B 1 237 ? 138.898 131.867 130.780 1.00 34.19 237 LEU A O 1
ATOM 3518 N N . GLU B 1 238 ? 137.715 133.085 132.269 1.00 46.26 238 GLU A N 1
ATOM 3519 C CA . GLU B 1 238 ? 138.112 132.266 133.410 1.00 37.08 238 GLU A CA 1
ATOM 3520 C C . GLU B 1 238 ? 137.270 131.002 133.499 1.00 37.22 238 GLU A C 1
ATOM 3521 O O . GLU B 1 238 ? 137.742 129.978 134.005 1.00 38.92 238 GLU A O 1
ATOM 3527 N N . SER B 1 239 ? 136.026 131.057 133.022 1.00 31.02 239 SER A N 1
ATOM 3528 C CA . SER B 1 239 ? 135.168 129.885 132.931 1.00 29.83 239 SER A CA 1
ATOM 3529 C C . SER B 1 239 ? 135.395 129.100 131.645 1.00 29.72 239 SER A C 1
ATOM 3530 O O . SER B 1 239 ? 134.524 128.323 131.239 1.00 26.01 239 SER A O 1
ATOM 3533 N N . ALA B 1 240 ? 136.538 129.298 130.992 1.00 35.14 240 ALA A N 1
ATOM 3534 C CA . ALA B 1 240 ? 136.969 128.431 129.906 1.00 38.69 240 ALA A CA 1
ATOM 3535 C C . ALA B 1 240 ? 137.522 127.108 130.415 1.00 40.13 240 ALA A C 1
ATOM 3536 O O . ALA B 1 240 ? 137.914 126.262 129.604 1.00 38.98 240 ALA A O 1
ATOM 3538 N N . ARG B 1 241 ? 137.575 126.929 131.737 1.00 36.49 241 ARG A N 1
ATOM 3539 C CA . ARG B 1 241 ? 137.971 125.651 132.317 1.00 36.35 241 ARG A CA 1
ATOM 3540 C C . ARG B 1 241 ? 137.103 124.510 131.806 1.00 35.24 241 ARG A C 1
ATOM 3541 O O . ARG B 1 241 ? 137.589 123.387 131.633 1.00 34.57 241 ARG A O 1
ATOM 3549 N N . TRP B 1 242 ? 135.821 124.778 131.554 1.00 32.04 242 TRP A N 1
ATOM 3550 C CA . TRP B 1 242 ? 134.944 123.748 131.010 1.00 34.20 242 TRP A CA 1
ATOM 3551 C C . TRP B 1 242 ? 135.379 123.341 129.609 1.00 40.50 242 TRP A C 1
ATOM 3552 O O . TRP B 1 242 ? 135.316 122.159 129.251 1.00 47.19 242 TRP A O 1
ATOM 3563 N N . LEU B 1 243 ? 135.825 124.305 128.800 1.00 35.40 243 LEU A N 1
ATOM 3564 C CA . LEU B 1 243 ? 136.388 123.966 127.497 1.00 29.82 243 LEU A CA 1
ATOM 3565 C C . LEU B 1 243 ? 137.648 123.127 127.653 1.00 34.88 243 LEU A C 1
ATOM 3566 O O . LEU B 1 243 ? 137.882 122.193 126.877 1.00 40.70 243 LEU A O 1
ATOM 3571 N N . ILE B 1 244 ? 138.478 123.454 128.644 1.00 36.81 244 ILE A N 1
ATOM 3572 C CA . ILE B 1 244 ? 139.610 122.597 128.981 1.00 41.17 244 ILE A CA 1
ATOM 3573 C C . ILE B 1 244 ? 139.116 121.243 129.475 1.00 45.62 244 ILE A C 1
ATOM 3574 O O . ILE B 1 244 ? 139.652 120.193 129.100 1.00 43.55 244 ILE A O 1
ATOM 3579 N N . VAL B 1 245 ? 138.086 121.248 130.324 1.00 45.92 245 VAL A N 1
ATOM 3580 C CA . VAL B 1 245 ? 137.543 120.001 130.857 1.00 44.73 245 VAL A CA 1
ATOM 3581 C C . VAL B 1 245 ? 136.947 119.157 129.736 1.00 45.39 245 VAL A C 1
ATOM 3582 O O . VAL B 1 245 ? 137.173 117.944 129.660 1.00 45.94 245 VAL A O 1
ATOM 3586 N N . LYS B 1 246 ? 136.181 119.791 128.844 1.00 41.42 246 LYS A N 1
ATOM 3587 C CA . LYS B 1 246 ? 135.598 119.062 127.723 1.00 39.95 246 LYS A CA 1
ATOM 3588 C C . LYS B 1 246 ? 136.672 118.480 126.818 1.00 46.91 246 LYS A C 1
ATOM 3589 O O . LYS B 1 246 ? 136.502 117.380 126.281 1.00 47.40 246 LYS A O 1
ATOM 3595 N N . ARG B 1 247 ? 137.777 119.205 126.631 1.00 53.79 247 ARG A N 1
ATOM 3596 C CA . ARG B 1 247 ? 138.874 118.687 125.822 1.00 50.54 247 ARG A CA 1
ATOM 3597 C C . ARG B 1 247 ? 139.446 117.410 126.422 1.00 54.01 247 ARG A C 1
ATOM 3598 O O . ARG B 1 247 ? 139.687 116.432 125.705 1.00 55.56 247 ARG A O 1
ATOM 3606 N N . GLN B 1 248 ? 139.660 117.396 127.740 1.00 57.24 248 GLN A N 1
ATOM 3607 C CA . GLN B 1 248 ? 140.214 116.211 128.387 1.00 61.53 248 GLN A CA 1
ATOM 3608 C C . GLN B 1 248 ? 139.255 115.029 128.302 1.00 60.10 248 GLN A C 1
ATOM 3609 O O . GLN B 1 248 ? 139.682 113.895 128.056 1.00 57.68 248 GLN A O 1
ATOM 3615 N N . ILE B 1 249 ? 137.960 115.272 128.508 1.00 62.82 249 ILE A N 1
ATOM 3616 C CA . ILE B 1 249 ? 136.979 114.193 128.429 1.00 64.07 249 ILE A CA 1
ATOM 3617 C C . ILE B 1 249 ? 136.879 113.666 127.002 1.00 60.84 249 ILE A C 1
ATOM 3618 O O . ILE B 1 249 ? 136.871 112.452 126.769 1.00 59.58 249 ILE A O 1
ATOM 3623 N N . GLU B 1 250 ? 136.807 114.573 126.024 1.00 64.76 250 GLU A N 1
ATOM 3624 C CA . GLU B 1 250 ? 136.734 114.151 124.629 1.00 67.78 250 GLU A CA 1
ATOM 3625 C C . GLU B 1 250 ? 138.006 113.430 124.205 1.00 68.57 250 GLU A C 1
ATOM 3626 O O . GLU B 1 250 ? 137.951 112.440 123.465 1.00 66.79 250 GLU A O 1
ATOM 3628 N N . GLU B 1 251 ? 139.165 113.916 124.657 1.00 70.61 251 GLU A N 1
ATOM 3629 C CA . GLU B 1 251 ? 140.420 113.235 124.356 1.00 71.40 251 GLU A CA 1
ATOM 3630 C C . GLU B 1 251 ? 140.464 111.855 125.001 1.00 76.53 251 GLU A C 1
ATOM 3631 O O . GLU B 1 251 ? 140.976 110.899 124.405 1.00 75.98 251 GLU A O 1
ATOM 3637 N N . ALA B 1 252 ? 139.927 111.732 126.218 1.00 81.61 252 ALA A N 1
ATOM 3638 C CA . ALA B 1 252 ? 139.897 110.435 126.887 1.00 79.78 252 ALA A CA 1
ATOM 3639 C C . ALA B 1 252 ? 139.049 109.434 126.113 1.00 78.26 252 ALA A C 1
ATOM 3640 O O . ALA B 1 252 ? 139.380 108.244 126.053 1.00 76.91 252 ALA A O 1
ATOM 3642 N N . GLN B 1 253 ? 137.946 109.897 125.520 1.00 80.38 253 GLN A N 1
ATOM 3643 C CA . GLN B 1 253 ? 137.112 109.010 124.713 1.00 80.18 253 GLN A CA 1
ATOM 3644 C C . GLN B 1 253 ? 137.879 108.482 123.508 1.00 79.81 253 GLN A C 1
ATOM 3645 O O . GLN B 1 253 ? 137.763 107.301 123.157 1.00 79.15 253 GLN A O 1
ATOM 3647 N N . SER B 1 254 ? 138.666 109.343 122.858 1.00 82.99 254 SER A N 1
ATOM 3648 C CA . SER B 1 254 ? 139.491 108.893 121.742 1.00 85.04 254 SER A CA 1
ATOM 3649 C C . SER B 1 254 ? 140.568 107.918 122.198 1.00 86.08 254 SER A C 1
ATOM 3650 O O . SER B 1 254 ? 140.968 107.036 121.429 1.00 85.71 254 SER A O 1
ATOM 3653 N N . VAL B 1 255 ? 141.053 108.064 123.434 1.00 86.43 255 VAL A N 1
ATOM 3654 C CA . VAL B 1 255 ? 142.051 107.137 123.959 1.00 87.27 255 VAL A CA 1
ATOM 3655 C C . VAL B 1 255 ? 141.474 105.730 124.054 1.00 87.40 255 VAL A C 1
ATOM 3656 O O . VAL B 1 255 ? 142.116 104.750 123.656 1.00 85.36 255 VAL A O 1
ATOM 3660 N N . LEU B 1 256 ? 140.250 105.609 124.569 1.00 89.92 256 LEU A N 1
ATOM 3661 C CA . LEU B 1 256 ? 139.599 104.312 124.693 1.00 89.55 256 LEU A CA 1
ATOM 3662 C C . LEU B 1 256 ? 138.998 103.821 123.383 1.00 89.81 256 LEU A C 1
ATOM 3663 O O . LEU B 1 256 ? 138.542 102.674 123.324 1.00 89.60 256 LEU A O 1
ATOM 3665 N N . ARG B 1 257 ? 138.984 104.649 122.343 1.00 89.26 257 ARG A N 1
ATOM 3666 C CA . ARG B 1 257 ? 138.431 104.252 121.054 1.00 89.24 257 ARG A CA 1
ATOM 3667 C C . ARG B 1 257 ? 139.339 103.247 120.353 1.00 89.56 257 ARG A C 1
ATOM 3668 O O . ARG B 1 257 ? 138.960 102.095 120.143 1.00 89.54 257 ARG A O 1
ATOM 3670 N N . ASN B 1 303 ? 102.153 120.348 130.546 1.00 58.41 303 ASN A N 1
ATOM 3671 C CA . ASN B 1 303 ? 103.018 119.728 131.542 1.00 57.24 303 ASN A CA 1
ATOM 3672 C C . ASN B 1 303 ? 104.337 120.481 131.661 1.00 58.84 303 ASN A C 1
ATOM 3673 O O . ASN B 1 303 ? 104.585 121.164 132.654 1.00 60.53 303 ASN A O 1
ATOM 3678 N N . ILE B 1 304 ? 105.185 120.346 130.639 1.00 56.83 304 ILE A N 1
ATOM 3679 C CA . ILE B 1 304 ? 106.468 121.041 130.642 1.00 57.29 304 ILE A CA 1
ATOM 3680 C C . ILE B 1 304 ? 106.260 122.547 130.576 1.00 57.07 304 ILE A C 1
ATOM 3681 O O . ILE B 1 304 ? 106.987 123.317 131.214 1.00 55.31 304 ILE A O 1
ATOM 3683 N N . TRP B 1 305 ? 105.269 122.993 129.801 1.00 56.72 305 TRP A N 1
ATOM 3684 C CA . TRP B 1 305 ? 104.993 124.422 129.704 1.00 56.29 305 TRP A CA 1
ATOM 3685 C C . TRP B 1 305 ? 104.468 124.984 131.018 1.00 51.99 305 TRP A C 1
ATOM 3686 O O . TRP B 1 305 ? 104.639 126.178 131.289 1.00 48.47 305 TRP A O 1
ATOM 3697 N N . LYS B 1 306 ? 103.827 124.149 131.838 1.00 52.45 306 LYS A N 1
ATOM 3698 C CA . LYS B 1 306 ? 103.315 124.618 133.122 1.00 55.16 306 LYS A CA 1
ATOM 3699 C C . LYS B 1 306 ? 104.449 125.084 134.026 1.00 54.22 306 LYS A C 1
ATOM 3700 O O . LYS B 1 306 ? 104.362 126.144 134.656 1.00 56.51 306 LYS A O 1
ATOM 3702 N N . ASN B 1 307 ? 105.530 124.305 134.096 1.00 48.33 307 ASN A N 1
ATOM 3703 C CA . ASN B 1 307 ? 106.675 124.694 134.910 1.00 49.27 307 ASN A CA 1
ATOM 3704 C C . ASN B 1 307 ? 107.487 125.811 134.269 1.00 49.85 307 ASN A C 1
ATOM 3705 O O . ASN B 1 307 ? 108.171 126.549 134.985 1.00 47.46 307 ASN A O 1
ATOM 3707 N N . LEU B 1 308 ? 107.435 125.945 132.942 1.00 53.03 308 LEU A N 1
ATOM 3708 C CA . LEU B 1 308 ? 108.160 127.024 132.279 1.00 51.76 308 LEU A CA 1
ATOM 3709 C C . LEU B 1 308 ? 107.611 128.386 132.685 1.00 49.36 308 LEU A C 1
ATOM 3710 O O . LEU B 1 308 ? 108.378 129.320 132.949 1.00 44.19 308 LEU A O 1
ATOM 3715 N N . LEU B 1 309 ? 106.284 128.518 132.744 1.00 47.17 309 LEU A N 1
ATOM 3716 C CA . LEU B 1 309 ? 105.686 129.799 133.105 1.00 43.10 309 LEU A CA 1
ATOM 3717 C C . LEU B 1 309 ? 105.901 130.118 134.578 1.00 43.12 309 LEU A C 1
ATOM 3718 O O . LEU B 1 309 ? 106.208 131.263 134.930 1.00 48.53 309 LEU A O 1
ATOM 3723 N N . ILE B 1 310 ? 105.738 129.125 135.455 1.00 40.94 310 ILE A N 1
ATOM 3724 C CA . ILE B 1 310 ? 105.947 129.360 136.881 1.00 41.88 310 ILE A CA 1
ATOM 3725 C C . ILE B 1 310 ? 107.397 129.737 137.152 1.00 49.03 310 ILE A C 1
ATOM 3726 O O . ILE B 1 310 ? 107.679 130.660 137.924 1.00 49.27 310 ILE A O 1
ATOM 3731 N N . LEU B 1 311 ? 108.339 129.032 136.522 1.00 43.29 311 LEU A N 1
ATOM 3732 C CA . LEU B 1 311 ? 109.747 129.365 136.707 1.00 32.58 311 LEU A CA 1
ATOM 3733 C C . LEU B 1 311 ? 110.129 130.628 135.949 1.00 38.94 311 LEU A C 1
ATOM 3734 O O . LEU B 1 311 ? 110.984 131.390 136.413 1.00 42.19 311 LEU A O 1
ATOM 3739 N N . GLY B 1 312 ? 109.521 130.862 134.785 1.00 37.19 312 GLY A N 1
ATOM 3740 C CA . GLY B 1 312 ? 109.806 132.086 134.054 1.00 40.85 312 GLY A CA 1
ATOM 3741 C C . GLY B 1 312 ? 109.376 133.323 134.817 1.00 33.35 312 GLY A C 1
ATOM 3742 O O . GLY B 1 312 ? 110.128 134.294 134.927 1.00 29.90 312 GLY A O 1
ATOM 3743 N N . PHE B 1 313 ? 108.159 133.300 135.362 1.00 31.81 313 PHE A N 1
ATOM 3744 C CA . PHE B 1 313 ? 107.698 134.421 136.172 1.00 28.95 313 PHE A CA 1
ATOM 3745 C C . PHE B 1 313 ? 108.528 134.560 137.440 1.00 35.40 313 PHE A C 1
ATOM 3746 O O . PHE B 1 313 ? 108.872 135.677 137.842 1.00 46.98 313 PHE A O 1
ATOM 3754 N N . THR B 1 314 ? 108.856 133.439 138.086 1.00 33.53 314 THR A N 1
ATOM 3755 C CA . THR B 1 314 ? 109.666 133.495 139.299 1.00 30.11 314 THR A CA 1
ATOM 3756 C C . THR B 1 314 ? 111.044 134.076 139.014 1.00 35.40 314 THR A C 1
ATOM 3757 O O . THR B 1 314 ? 111.546 134.905 139.781 1.00 37.17 314 THR A O 1
ATOM 3761 N N . ASN B 1 315 ? 111.669 133.657 137.911 1.00 26.91 315 ASN A N 1
ATOM 3762 C CA . ASN B 1 315 ? 112.968 134.209 137.546 1.00 28.34 315 ASN A CA 1
ATOM 3763 C C . ASN B 1 315 ? 112.857 135.682 137.175 1.00 34.71 315 ASN A C 1
ATOM 3764 O O . ASN B 1 315 ? 113.745 136.479 137.501 1.00 31.59 315 ASN A O 1
ATOM 3769 N N . PHE B 1 316 ? 111.779 136.061 136.486 1.00 33.38 316 PHE A N 1
ATOM 3770 C CA . PHE B 1 316 ? 111.587 137.461 136.124 1.00 31.05 316 PHE A CA 1
ATOM 3771 C C . PHE B 1 316 ? 111.356 138.321 137.360 1.00 29.14 316 PHE A C 1
ATOM 3772 O O . PHE B 1 316 ? 111.963 139.387 137.507 1.00 39.55 316 PHE A O 1
ATOM 3780 N N . ILE B 1 317 ? 110.479 137.873 138.261 1.00 22.31 317 ILE A N 1
ATOM 3781 C CA . ILE B 1 317 ? 110.179 138.657 139.455 1.00 16.94 317 ILE A CA 1
ATOM 3782 C C . ILE B 1 317 ? 111.411 138.776 140.340 1.00 25.12 317 ILE A C 1
ATOM 3783 O O . ILE B 1 317 ? 111.734 139.861 140.837 1.00 37.09 317 ILE A O 1
ATOM 3788 N N . ALA B 1 318 ? 112.128 137.668 140.540 1.00 20.83 318 ALA A N 1
ATOM 3789 C CA . ALA B 1 318 ? 113.292 137.679 141.418 1.00 26.05 318 ALA A CA 1
ATOM 3790 C C . ALA B 1 318 ? 114.409 138.570 140.895 1.00 24.92 318 ALA A C 1
ATOM 3791 O O . ALA B 1 318 ? 115.288 138.960 141.670 1.00 28.69 318 ALA A O 1
ATOM 3793 N N . HIS B 1 319 ? 114.401 138.895 139.604 1.00 26.71 319 HIS A N 1
ATOM 3794 C CA . HIS B 1 319 ? 115.370 139.827 139.041 1.00 40.18 319 HIS A CA 1
ATOM 3795 C C . HIS B 1 319 ? 114.901 141.272 139.173 1.00 31.37 319 HIS A C 1
ATOM 3796 O O . HIS B 1 319 ? 115.657 142.136 139.627 1.00 21.81 319 HIS A O 1
ATOM 3803 N N . ALA B 1 320 ? 113.656 141.545 138.789 1.00 13.43 320 ALA A N 1
ATOM 3804 C CA . ALA B 1 320 ? 113.137 142.903 138.782 1.00 0.71 320 ALA A CA 1
ATOM 3805 C C . ALA B 1 320 ? 112.808 143.430 140.169 1.00 21.78 320 ALA A C 1
ATOM 3806 O O . ALA B 1 320 ? 112.523 144.624 140.303 1.00 33.24 320 ALA A O 1
ATOM 3808 N N . ILE B 1 321 ? 112.829 142.587 141.200 1.00 26.92 321 ILE A N 1
ATOM 3809 C CA . ILE B 1 321 ? 112.580 143.058 142.557 1.00 18.33 321 ILE A CA 1
ATOM 3810 C C . ILE B 1 321 ? 113.868 143.274 143.344 1.00 23.46 321 ILE A C 1
ATOM 3811 O O . ILE B 1 321 ? 113.840 143.975 144.367 1.00 30.29 321 ILE A O 1
ATOM 3816 N N . ARG B 1 322 ? 114.992 142.707 142.899 1.00 25.81 322 ARG A N 1
ATOM 3817 C CA . ARG B 1 322 ? 116.250 142.915 143.608 1.00 14.48 322 ARG A CA 1
ATOM 3818 C C . ARG B 1 322 ? 116.656 144.381 143.586 1.00 16.84 322 ARG A C 1
ATOM 3819 O O . ARG B 1 322 ? 117.075 144.934 144.608 1.00 20.47 322 ARG A O 1
ATOM 3827 N N . HIS B 1 323 ? 116.542 145.028 142.425 1.00 25.63 323 HIS A N 1
ATOM 3828 C CA . HIS B 1 323 ? 116.924 146.428 142.297 1.00 26.58 323 HIS A CA 1
ATOM 3829 C C . HIS B 1 323 ? 116.007 147.361 143.073 1.00 24.47 323 HIS A C 1
ATOM 3830 O O . HIS B 1 323 ? 116.368 148.524 143.278 1.00 29.24 323 HIS A O 1
ATOM 3837 N N . CYS B 1 324 ? 114.837 146.888 143.502 1.00 20.33 324 CYS A N 1
ATOM 3838 C CA . CYS B 1 324 ? 113.926 147.705 144.290 1.00 30.81 324 CYS A CA 1
ATOM 3839 C C . CYS B 1 324 ? 114.304 147.763 145.764 1.00 40.54 324 CYS A C 1
ATOM 3840 O O . CYS B 1 324 ? 113.734 148.576 146.500 1.00 38.74 324 CYS A O 1
ATOM 3843 N N . TYR B 1 325 ? 115.243 146.927 146.211 1.00 33.67 325 TYR A N 1
ATOM 3844 C CA . TYR B 1 325 ? 115.723 146.951 147.594 1.00 19.58 325 TYR A CA 1
ATOM 3845 C C . TYR B 1 325 ? 116.823 148.005 147.718 1.00 27.57 325 TYR A C 1
ATOM 3846 O O . TYR B 1 325 ? 118.001 147.716 147.934 1.00 31.91 325 TYR A O 1
ATOM 3855 N N . GLN B 1 326 ? 116.408 149.257 147.571 1.00 36.04 326 GLN A N 1
ATOM 3856 C CA . GLN B 1 326 ? 117.337 150.375 147.577 1.00 35.11 326 GLN A CA 1
ATOM 3857 C C . GLN B 1 326 ? 116.603 151.652 147.963 1.00 48.07 326 GLN A C 1
ATOM 3858 O O . GLN B 1 326 ? 115.988 152.295 147.103 1.00 51.21 326 GLN A O 1
ATOM 3864 N N . PRO B 1 327 ? 116.623 152.041 149.241 1.00 60.54 327 PRO A N 1
ATOM 3865 C CA . PRO B 1 327 ? 115.996 153.317 149.623 1.00 57.80 327 PRO A CA 1
ATOM 3866 C C . PRO B 1 327 ? 116.589 154.512 148.899 1.00 57.86 327 PRO A C 1
ATOM 3867 O O . PRO B 1 327 ? 115.887 155.508 148.680 1.00 55.29 327 PRO A O 1
ATOM 3871 N N . VAL B 1 328 ? 117.864 154.444 148.525 1.00 58.31 328 VAL A N 1
ATOM 3872 C CA . VAL B 1 328 ? 118.498 155.437 147.667 1.00 57.16 328 VAL A CA 1
ATOM 3873 C C . VAL B 1 328 ? 118.608 154.848 146.268 1.00 54.41 328 VAL A C 1
ATOM 3874 O O . VAL B 1 328 ? 119.094 153.723 146.096 1.00 50.83 328 VAL A O 1
ATOM 3878 N N . GLY B 1 329 ? 118.142 155.596 145.270 1.00 58.74 329 GLY A N 1
ATOM 3879 C CA . GLY B 1 329 ? 118.126 155.098 143.908 1.00 61.23 329 GLY A CA 1
ATOM 3880 C C . GLY B 1 329 ? 119.507 154.860 143.335 1.00 63.80 329 GLY A C 1
ATOM 3881 O O . GLY B 1 329 ? 120.226 155.811 143.013 1.00 62.66 329 GLY A O 1
ATOM 3882 N N . GLY B 1 330 ? 119.884 153.590 143.195 1.00 65.14 330 GLY A N 1
ATOM 3883 C CA . GLY B 1 330 ? 121.189 153.244 142.662 1.00 63.94 330 GLY A CA 1
ATOM 3884 C C . GLY B 1 330 ? 122.354 153.755 143.476 1.00 62.78 330 GLY A C 1
ATOM 3885 O O . GLY B 1 330 ? 123.474 153.821 142.966 1.00 61.30 330 GLY A O 1
ATOM 3886 N N . GLY B 1 331 ? 122.126 154.100 144.740 1.00 63.37 331 GLY A N 1
ATOM 3887 C CA . GLY B 1 331 ? 123.111 154.802 145.530 1.00 63.82 331 GLY A CA 1
ATOM 3888 C C . GLY B 1 331 ? 123.042 156.309 145.426 1.00 65.62 331 GLY A C 1
ATOM 3889 O O . GLY B 1 331 ? 123.832 156.996 146.086 1.00 65.45 331 GLY A O 1
ATOM 3890 N N . GLY B 1 332 ? 122.122 156.845 144.625 1.00 65.43 332 GLY A N 1
ATOM 3891 C CA . GLY B 1 332 ? 121.998 158.278 144.456 1.00 65.07 332 GLY A CA 1
ATOM 3892 C C . GLY B 1 332 ? 123.226 158.895 143.822 1.00 64.87 332 GLY A C 1
ATOM 3893 O O . GLY B 1 332 ? 123.482 158.706 142.629 1.00 66.31 332 GLY A O 1
ATOM 3894 N N . SER B 1 333 ? 123.990 159.639 144.615 1.00 64.58 333 SER A N 1
ATOM 3895 C CA . SER B 1 333 ? 125.249 160.181 144.137 1.00 66.69 333 SER A CA 1
ATOM 3896 C C . SER B 1 333 ? 126.220 159.039 143.839 1.00 69.04 333 SER A C 1
ATOM 3897 O O . SER B 1 333 ? 126.168 157.986 144.482 1.00 67.22 333 SER A O 1
ATOM 3900 N N . PRO B 1 334 ? 127.112 159.214 142.861 1.00 73.05 334 PRO A N 1
ATOM 3901 C CA . PRO B 1 334 ? 128.056 158.133 142.531 1.00 70.06 334 PRO A CA 1
ATOM 3902 C C . PRO B 1 334 ? 129.002 157.780 143.665 1.00 67.98 334 PRO A C 1
ATOM 3903 O O . PRO B 1 334 ? 129.618 156.708 143.624 1.00 63.46 334 PRO A O 1
ATOM 3907 N N . SER B 1 335 ? 129.143 158.646 144.672 1.00 68.70 335 SER A N 1
ATOM 3908 C CA . SER B 1 335 ? 130.034 158.356 145.790 1.00 73.48 335 SER A CA 1
ATOM 3909 C C . SER B 1 335 ? 129.603 157.124 146.573 1.00 73.82 335 SER A C 1
ATOM 3910 O O . SER B 1 335 ? 130.436 156.511 147.249 1.00 70.91 335 SER A O 1
ATOM 3913 N N . ASP B 1 336 ? 128.327 156.748 146.504 1.00 66.08 336 ASP A N 1
ATOM 3914 C CA . ASP B 1 336 ? 127.819 155.571 147.192 1.00 60.17 336 ASP A CA 1
ATOM 3915 C C . ASP B 1 336 ? 127.757 154.344 146.291 1.00 61.56 336 ASP A C 1
ATOM 3916 O O . ASP B 1 336 ? 127.255 153.300 146.719 1.00 60.91 336 ASP A O 1
ATOM 3921 N N . PHE B 1 337 ? 128.250 154.447 145.054 1.00 55.93 337 PHE A N 1
ATOM 3922 C CA . PHE B 1 337 ? 128.156 153.326 144.124 1.00 53.66 337 PHE A CA 1
ATOM 3923 C C . PHE B 1 337 ? 128.940 152.119 144.622 1.00 48.39 337 PHE A C 1
ATOM 3924 O O . PHE B 1 337 ? 128.445 150.987 144.572 1.00 52.36 337 PHE A O 1
ATOM 3932 N N . TYR B 1 338 ? 130.166 152.335 145.102 1.00 44.25 338 TYR A N 1
ATOM 3933 C CA . TYR B 1 338 ? 130.956 151.215 145.602 1.00 41.97 338 TYR A CA 1
ATOM 3934 C C . TYR B 1 338 ? 130.324 150.602 146.843 1.00 49.43 338 TYR A C 1
ATOM 3935 O O . TYR B 1 338 ? 130.334 149.378 147.009 1.00 55.37 338 TYR A O 1
ATOM 3944 N N . LEU B 1 339 ? 129.780 151.438 147.731 1.00 51.12 339 LEU A N 1
ATOM 3945 C CA . LEU B 1 339 ? 129.123 150.922 148.926 1.00 51.71 339 LEU A CA 1
ATOM 3946 C C . LEU B 1 339 ? 127.906 150.075 148.587 1.00 48.66 339 LEU A C 1
ATOM 3947 O O . LEU B 1 339 ? 127.532 149.202 149.378 1.00 42.74 339 LEU A O 1
ATOM 3952 N N . CYS B 1 340 ? 127.281 150.310 147.434 1.00 39.91 340 CYS A N 1
ATOM 3953 C CA . CYS B 1 340 ? 126.193 149.460 146.972 1.00 40.74 340 CYS A CA 1
ATOM 3954 C C . CYS B 1 340 ? 126.687 148.281 146.149 1.00 40.12 340 CYS A C 1
ATOM 3955 O O . CYS B 1 340 ? 126.063 147.214 146.173 1.00 35.70 340 CYS A O 1
ATOM 3958 N N . SER B 1 341 ? 127.789 148.450 145.416 1.00 44.43 341 SER A N 1
ATOM 3959 C CA . SER B 1 341 ? 128.374 147.326 144.692 1.00 37.06 341 SER A CA 1
ATOM 3960 C C . SER B 1 341 ? 128.981 146.311 145.649 1.00 34.74 341 SER A C 1
ATOM 3961 O O . SER B 1 341 ? 128.815 145.100 145.465 1.00 41.51 341 SER A O 1
ATOM 3964 N N . LEU B 1 342 ? 129.700 146.783 146.669 1.00 34.85 342 LEU A N 1
ATOM 3965 C CA . LEU B 1 342 ? 130.220 145.877 147.688 1.00 40.20 342 LEU A CA 1
ATOM 3966 C C . LEU B 1 342 ? 129.085 145.201 148.444 1.00 36.22 342 LEU A C 1
ATOM 3967 O O . LEU B 1 342 ? 129.151 144.002 148.737 1.00 33.59 342 LEU A O 1
ATOM 3972 N N . LEU B 1 343 ? 128.036 145.957 148.771 1.00 35.65 343 LEU A N 1
ATOM 3973 C CA . LEU B 1 343 ? 126.896 145.375 149.469 1.00 36.90 343 LEU A CA 1
ATOM 3974 C C . LEU B 1 343 ? 126.215 144.314 148.616 1.00 40.40 343 LEU A C 1
ATOM 3975 O O . LEU B 1 343 ? 126.009 143.183 149.065 1.00 41.76 343 LEU A O 1
ATOM 3980 N N . ALA B 1 344 ? 125.876 144.658 147.370 1.00 33.89 344 ALA A N 1
ATOM 3981 C CA . ALA B 1 344 ? 125.169 143.716 146.507 1.00 21.21 344 ALA A CA 1
ATOM 3982 C C . ALA B 1 344 ? 126.014 142.483 146.216 1.00 26.87 344 ALA A C 1
ATOM 3983 O O . ALA B 1 344 ? 125.510 141.355 146.253 1.00 30.30 344 ALA A O 1
ATOM 3985 N N . SER B 1 345 ? 127.301 142.675 145.916 1.00 27.91 345 SER A N 1
ATOM 3986 C CA . SER B 1 345 ? 128.184 141.531 145.710 1.00 29.88 345 SER A CA 1
ATOM 3987 C C . SER B 1 345 ? 128.396 140.761 147.006 1.00 30.49 345 SER A C 1
ATOM 3988 O O . SER B 1 345 ? 128.376 139.525 147.012 1.00 31.86 345 SER A O 1
ATOM 3991 N N . GLY B 1 346 ? 128.603 141.475 148.114 1.00 26.12 346 GLY A N 1
ATOM 3992 C CA . GLY B 1 346 ? 128.730 140.805 149.397 1.00 26.94 346 GLY A CA 1
ATOM 3993 C C . GLY B 1 346 ? 127.450 140.109 149.817 1.00 34.53 346 GLY A C 1
ATOM 3994 O O . GLY B 1 346 ? 127.486 139.016 150.387 1.00 37.41 346 GLY A O 1
ATOM 3995 N N . THR B 1 347 ? 126.301 140.735 149.547 1.00 38.48 347 THR A N 1
ATOM 3996 C CA . THR B 1 347 ? 125.024 140.100 149.850 1.00 30.59 347 THR A CA 1
ATOM 3997 C C . THR B 1 347 ? 124.786 138.880 148.971 1.00 33.46 347 THR A C 1
ATOM 3998 O O . THR B 1 347 ? 124.150 137.916 149.410 1.00 32.70 347 THR A O 1
ATOM 4002 N N . ALA B 1 348 ? 125.286 138.903 147.734 1.00 36.02 348 ALA A N 1
ATOM 4003 C CA . ALA B 1 348 ? 125.210 137.721 146.883 1.00 34.20 348 ALA A CA 1
ATOM 4004 C C . ALA B 1 348 ? 126.111 136.606 147.393 1.00 31.76 348 ALA A C 1
ATOM 4005 O O . ALA B 1 348 ? 125.856 135.429 147.115 1.00 32.78 348 ALA A O 1
ATOM 4007 N N . ALA B 1 349 ? 127.170 136.952 148.128 1.00 32.42 349 ALA A N 1
ATOM 4008 C CA . ALA B 1 349 ? 128.050 135.930 148.683 1.00 36.73 349 ALA A CA 1
ATOM 4009 C C . ALA B 1 349 ? 127.324 135.086 149.721 1.00 39.60 349 ALA A C 1
ATOM 4010 O O . ALA B 1 349 ? 127.364 133.851 149.671 1.00 43.41 349 ALA A O 1
ATOM 4012 N N . LEU B 1 350 ? 126.648 135.734 150.673 1.00 33.82 350 LEU A N 1
ATOM 4013 C CA . LEU B 1 350 ? 125.872 134.988 151.655 1.00 32.37 350 LEU A CA 1
ATOM 4014 C C . LEU B 1 350 ? 124.601 134.422 151.038 1.00 34.86 350 LEU A C 1
ATOM 4015 O O . LEU B 1 350 ? 124.098 133.396 151.509 1.00 28.70 350 LEU A O 1
ATOM 4020 N N . ALA B 1 351 ? 124.094 135.043 149.970 1.00 32.62 351 ALA A N 1
ATOM 4021 C CA . ALA B 1 351 ? 122.933 134.515 149.264 1.00 31.58 351 ALA A CA 1
ATOM 4022 C C . ALA B 1 351 ? 123.215 133.183 148.587 1.00 33.33 351 ALA A C 1
ATOM 4023 O O . ALA B 1 351 ? 122.269 132.519 148.153 1.00 30.54 351 ALA A O 1
ATOM 4025 N N . CYS B 1 352 ? 124.481 132.789 148.469 1.00 35.94 352 CYS A N 1
ATOM 4026 C CA . CYS B 1 352 ? 124.853 131.464 147.998 1.00 34.16 352 CYS A CA 1
ATOM 4027 C C . CYS B 1 352 ? 125.254 130.531 149.132 1.00 30.42 352 CYS A C 1
ATOM 4028 O O . CYS B 1 352 ? 125.573 129.367 148.874 1.00 28.18 352 CYS A O 1
ATOM 4031 N N . VAL B 1 353 ? 125.241 131.009 150.375 1.00 34.68 353 VAL A N 1
ATOM 4032 C CA . VAL B 1 353 ? 125.616 130.190 151.522 1.00 31.08 353 VAL A CA 1
ATOM 4033 C C . VAL B 1 353 ? 124.404 129.401 151.997 1.00 36.56 353 VAL A C 1
ATOM 4034 O O . VAL B 1 353 ? 124.411 128.165 151.978 1.00 30.92 353 VAL A O 1
ATOM 4038 N N . PHE B 1 354 ? 123.350 130.106 152.421 1.00 40.85 354 PHE A N 1
ATOM 4039 C CA . PHE B 1 354 ? 122.125 129.425 152.827 1.00 37.15 354 PHE A CA 1
ATOM 4040 C C . PHE B 1 354 ? 121.359 128.864 151.641 1.00 33.20 354 PHE A C 1
ATOM 4041 O O . PHE B 1 354 ? 120.409 128.100 151.841 1.00 28.82 354 PHE A O 1
ATOM 4049 N N . LEU B 1 355 ? 121.735 129.238 150.423 1.00 38.22 355 LEU A N 1
ATOM 4050 C CA . LEU B 1 355 ? 121.269 128.569 149.220 1.00 30.91 355 LEU A CA 1
ATOM 4051 C C . LEU B 1 355 ? 122.216 127.458 148.785 1.00 37.44 355 LEU A C 1
ATOM 4052 O O . LEU B 1 355 ? 121.866 126.669 147.902 1.00 41.39 355 LEU A O 1
ATOM 4057 N N . GLY B 1 356 ? 123.386 127.354 149.410 1.00 40.94 356 GLY A N 1
ATOM 4058 C CA . GLY B 1 356 ? 124.348 126.330 149.054 1.00 32.46 356 GLY A CA 1
ATOM 4059 C C . GLY B 1 356 ? 124.386 125.151 150.001 1.00 36.02 356 GLY A C 1
ATOM 4060 O O . GLY B 1 356 ? 124.636 124.019 149.578 1.00 36.66 356 GLY A O 1
ATOM 4061 N N . VAL B 1 357 ? 124.134 125.399 151.289 1.00 41.73 357 VAL A N 1
ATOM 4062 C CA . VAL B 1 357 ? 124.268 124.360 152.306 1.00 39.89 357 VAL A CA 1
ATOM 4063 C C . VAL B 1 357 ? 122.930 123.822 152.798 1.00 43.27 357 VAL A C 1
ATOM 4064 O O . VAL B 1 357 ? 122.918 122.847 153.567 1.00 43.21 357 VAL A O 1
ATOM 4068 N N . THR B 1 358 ? 121.810 124.412 152.384 1.00 44.07 358 THR A N 1
ATOM 4069 C CA . THR B 1 358 ? 120.498 123.965 152.834 1.00 40.23 358 THR A CA 1
ATOM 4070 C C . THR B 1 358 ? 119.617 123.397 151.733 1.00 40.08 358 THR A C 1
ATOM 4071 O O . THR B 1 358 ? 118.792 122.526 152.020 1.00 40.21 358 THR A O 1
ATOM 4075 N N . VAL B 1 359 ? 119.758 123.858 150.488 1.00 42.25 359 VAL A N 1
ATOM 4076 C CA . VAL B 1 359 ? 118.853 123.406 149.438 1.00 46.12 359 VAL A CA 1
ATOM 4077 C C . VAL B 1 359 ? 119.092 121.951 149.065 1.00 44.66 359 VAL A C 1
ATOM 4078 O O . VAL B 1 359 ? 118.214 121.319 148.467 1.00 42.62 359 VAL A O 1
ATOM 4082 N N . ASP B 1 360 ? 120.260 121.397 149.394 1.00 54.99 360 ASP A N 1
ATOM 4083 C CA . ASP B 1 360 ? 120.476 119.971 149.173 1.00 56.10 360 ASP A CA 1
ATOM 4084 C C . ASP B 1 360 ? 119.641 119.136 150.135 1.00 52.40 360 ASP A C 1
ATOM 4085 O O . ASP B 1 360 ? 119.006 118.156 149.728 1.00 48.55 360 ASP A O 1
ATOM 4087 N N . ARG B 1 361 ? 119.629 119.510 151.416 1.00 51.28 361 ARG A N 1
ATOM 4088 C CA . ARG B 1 361 ? 118.834 118.785 152.399 1.00 49.65 361 ARG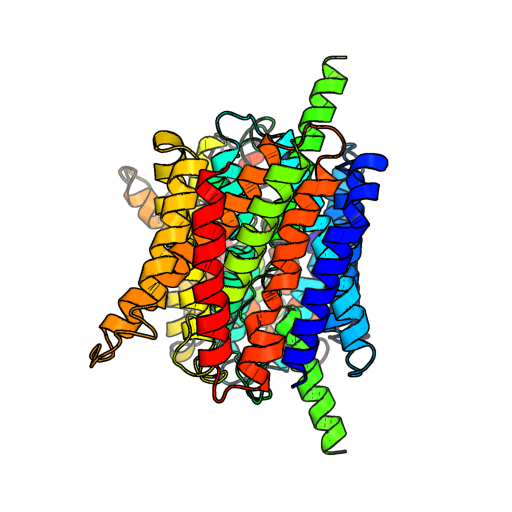 A CA 1
ATOM 4089 C C . ARG B 1 361 ? 117.348 119.099 152.269 1.00 52.00 361 ARG A C 1
ATOM 4090 O O . ARG B 1 361 ? 116.511 118.195 152.360 1.00 54.86 361 ARG A O 1
ATOM 4098 N N . PHE B 1 362 ? 117.004 120.368 152.055 1.00 51.98 362 PHE A N 1
ATOM 4099 C CA . PHE B 1 362 ? 115.612 120.797 152.027 1.00 52.27 362 PHE A CA 1
ATOM 4100 C C . PHE B 1 362 ? 114.953 120.638 150.664 1.00 49.44 362 PHE A C 1
ATOM 4101 O O . PHE B 1 362 ? 113.723 120.712 150.578 1.00 46.19 362 PHE A O 1
ATOM 4109 N N . GLY B 1 363 ? 115.725 120.423 149.611 1.00 47.57 363 GLY A N 1
ATOM 4110 C CA . GLY B 1 363 ? 115.138 120.349 148.282 1.00 48.35 363 GLY A CA 1
ATOM 4111 C C . GLY B 1 363 ? 115.089 121.702 147.602 1.00 47.99 363 GLY A C 1
ATOM 4112 O O . GLY B 1 363 ? 114.964 122.749 148.235 1.00 45.47 363 GLY A O 1
ATOM 4113 N N . ARG B 1 364 ? 115.191 121.675 146.272 1.00 43.85 364 ARG A N 1
ATOM 4114 C CA . ARG B 1 364 ? 115.210 122.921 145.515 1.00 43.95 364 ARG A CA 1
ATOM 4115 C C . ARG B 1 364 ? 113.845 123.596 145.494 1.00 48.12 364 ARG A C 1
ATOM 4116 O O . ARG B 1 364 ? 113.768 124.829 145.476 1.00 53.27 364 ARG A O 1
ATOM 4124 N N . ARG B 1 365 ? 112.761 122.817 145.490 1.00 48.82 365 ARG A N 1
ATOM 4125 C CA . ARG B 1 365 ? 111.431 123.418 145.481 1.00 49.19 365 ARG A CA 1
ATOM 4126 C C . ARG B 1 365 ? 111.072 123.995 146.845 1.00 47.74 365 ARG A C 1
ATOM 4127 O O . ARG B 1 365 ? 110.424 125.045 146.929 1.00 47.43 365 ARG A O 1
ATOM 4135 N N . GLY B 1 366 ? 111.477 123.321 147.923 1.00 41.62 366 GLY A N 1
ATOM 4136 C CA . GLY B 1 366 ? 111.135 123.798 149.253 1.00 39.75 366 GLY A CA 1
ATOM 4137 C C . GLY B 1 366 ? 111.784 125.127 149.592 1.00 40.51 366 GLY A C 1
ATOM 4138 O O . GLY B 1 366 ? 111.133 126.024 150.133 1.00 34.97 366 GLY A O 1
ATOM 4139 N N . ILE B 1 367 ? 113.073 125.272 149.283 1.00 42.00 367 ILE A N 1
ATOM 4140 C CA . ILE B 1 367 ? 113.761 126.528 149.567 1.00 40.41 367 ILE A CA 1
ATOM 4141 C C . ILE B 1 367 ? 113.239 127.638 148.664 1.00 41.16 367 ILE A C 1
ATOM 4142 O O . ILE B 1 367 ? 113.075 128.784 149.102 1.00 41.69 367 ILE A O 1
ATOM 4147 N N . LEU B 1 368 ? 112.961 127.319 147.397 1.00 34.11 368 LEU A N 1
ATOM 4148 C CA . LEU B 1 368 ? 112.447 128.330 146.477 1.00 29.80 368 LEU A CA 1
ATOM 4149 C C . LEU B 1 368 ? 111.168 128.958 147.014 1.00 33.57 368 LEU A C 1
ATOM 4150 O O . LEU B 1 368 ? 110.942 130.162 146.847 1.00 32.29 368 LEU A O 1
ATOM 4155 N N . LEU B 1 369 ? 110.320 128.159 147.662 1.00 35.62 369 LEU A N 1
ATOM 4156 C CA . LEU B 1 369 ? 109.171 128.725 148.358 1.00 28.56 369 LEU A CA 1
ATOM 4157 C C . LEU B 1 369 ? 109.617 129.611 149.512 1.00 33.82 369 LEU A C 1
ATOM 4158 O O . LEU B 1 369 ? 109.059 130.694 149.722 1.00 38.52 369 LEU A O 1
ATOM 4163 N N . LEU B 1 370 ? 110.623 129.168 150.273 1.00 31.25 370 LEU A N 1
ATOM 4164 C CA . LEU B 1 370 ? 111.116 129.972 151.386 1.00 32.38 370 LEU A CA 1
ATOM 4165 C C . LEU B 1 370 ? 111.936 131.158 150.894 1.00 28.08 370 LEU A C 1
ATOM 4166 O O . LEU B 1 370 ? 111.867 132.243 151.480 1.00 33.41 370 LEU A O 1
ATOM 4171 N N . SER B 1 371 ? 112.697 130.982 149.815 1.00 15.83 371 SER A N 1
ATOM 4172 C CA . SER B 1 371 ? 113.448 132.089 149.239 1.00 22.78 371 SER A CA 1
ATOM 4173 C C . SER B 1 371 ? 112.565 133.053 148.460 1.00 32.00 371 SER A C 1
ATOM 4174 O O . SER B 1 371 ? 113.064 134.079 147.989 1.00 31.09 371 SER A O 1
ATOM 4177 N N . MET B 1 372 ? 111.280 132.739 148.290 1.00 35.76 372 MET A N 1
ATOM 4178 C CA . MET B 1 372 ? 110.319 133.678 147.732 1.00 29.77 372 MET A CA 1
ATOM 4179 C C . MET B 1 372 ? 109.325 134.198 148.756 1.00 14.33 372 MET A C 1
ATOM 4180 O O . MET B 1 372 ? 108.748 135.267 148.542 1.00 24.48 372 MET A O 1
ATOM 4185 N N . THR B 1 373 ? 109.097 133.467 149.848 1.00 10.68 373 THR A N 1
ATOM 4186 C CA . THR B 1 373 ? 108.308 134.008 150.944 1.00 21.22 373 THR A CA 1
ATOM 4187 C C . THR B 1 373 ? 109.132 134.904 151.855 1.00 30.61 373 THR A C 1
ATOM 4188 O O . THR B 1 373 ? 108.554 135.668 152.634 1.00 33.92 373 THR A O 1
ATOM 4192 N N . LEU B 1 374 ? 110.463 134.832 151.777 1.00 28.97 374 LEU A N 1
ATOM 4193 C CA . LEU B 1 374 ? 111.292 135.752 152.548 1.00 27.97 374 LEU A CA 1
ATOM 4194 C C . LEU B 1 374 ? 111.270 137.146 151.937 1.00 30.31 374 LEU A C 1
ATOM 4195 O O . LEU B 1 374 ? 111.170 138.144 152.659 1.00 27.11 374 LEU A O 1
ATOM 4200 N N . THR B 1 375 ? 111.354 137.235 150.608 1.00 28.88 375 THR A N 1
ATOM 4201 C CA . THR B 1 375 ? 111.190 138.515 149.931 1.00 19.64 375 THR A CA 1
ATOM 4202 C C . THR B 1 375 ? 109.740 138.976 149.905 1.00 17.51 375 THR A C 1
ATOM 4203 O O . THR B 1 375 ? 109.477 140.110 149.497 1.00 19.13 375 THR A O 1
ATOM 4207 N N . GLY B 1 376 ? 108.801 138.122 150.308 1.00 24.62 376 GLY A N 1
ATOM 4208 C CA . GLY B 1 376 ? 107.438 138.555 150.534 1.00 24.11 376 GLY A CA 1
ATOM 4209 C C . GLY B 1 376 ? 107.210 139.233 151.864 1.00 30.21 376 GLY A C 1
ATOM 4210 O O . GLY B 1 376 ? 106.122 139.767 152.097 1.00 30.30 376 GLY A O 1
ATOM 4211 N N . ILE B 1 377 ? 108.206 139.210 152.747 1.00 28.25 377 ILE A N 1
ATOM 4212 C CA . ILE B 1 377 ? 108.173 139.960 153.991 1.00 30.89 377 ILE A CA 1
ATOM 4213 C C . ILE B 1 377 ? 109.184 141.099 153.984 1.00 29.77 377 ILE A C 1
ATOM 4214 O O . ILE B 1 377 ? 108.894 142.192 154.473 1.00 27.84 377 ILE A O 1
ATOM 4219 N N . ALA B 1 378 ? 110.375 140.862 153.429 1.00 23.90 378 ALA A N 1
ATOM 4220 C CA . ALA B 1 378 ? 111.381 141.913 153.337 1.00 19.09 378 ALA A CA 1
ATOM 4221 C C . ALA B 1 378 ? 110.947 143.049 152.425 1.00 19.69 378 ALA A C 1
ATOM 4222 O O . ALA B 1 378 ? 111.481 144.156 152.539 1.00 19.70 378 ALA A O 1
ATOM 4224 N N . SER B 1 379 ? 110.001 142.798 151.523 1.00 31.65 379 SER A N 1
ATOM 4225 C CA . SER B 1 379 ? 109.453 143.825 150.649 1.00 33.69 379 SER A CA 1
ATOM 4226 C C . SER B 1 379 ? 108.083 144.310 151.097 1.00 30.85 379 SER A C 1
ATOM 4227 O O . SER B 1 379 ? 107.609 145.331 150.589 1.00 33.36 379 SER A O 1
ATOM 4230 N N . LEU B 1 380 ? 107.441 143.608 152.027 1.00 24.48 380 LEU A N 1
ATOM 4231 C CA . LEU B 1 380 ? 106.136 144.004 152.538 1.00 29.70 380 LEU A CA 1
ATOM 4232 C C . LEU B 1 380 ? 106.269 144.900 153.765 1.00 37.81 380 LEU A C 1
ATOM 4233 O O . LEU B 1 380 ? 105.637 145.958 153.834 1.00 31.42 380 LEU A O 1
ATOM 4238 N N . VAL B 1 381 ? 107.090 144.492 154.737 1.00 38.83 381 VAL A N 1
ATOM 4239 C CA . VAL B 1 381 ? 107.323 145.328 155.908 1.00 36.01 381 VAL A CA 1
ATOM 4240 C C . VAL B 1 381 ? 108.167 146.544 155.561 1.00 35.13 381 VAL A C 1
ATOM 4241 O O . VAL B 1 381 ? 108.102 147.560 156.261 1.00 37.03 381 VAL A O 1
ATOM 4245 N N . LEU B 1 382 ? 108.965 146.468 154.494 1.00 26.28 382 LEU A N 1
ATOM 4246 C CA . LEU B 1 382 ? 109.683 147.640 154.014 1.00 27.54 382 LEU A CA 1
ATOM 4247 C C . LEU B 1 382 ? 108.743 148.677 153.419 1.00 34.66 382 LEU A C 1
ATOM 4248 O O . LEU B 1 382 ? 109.111 149.852 153.326 1.00 32.82 382 LEU A O 1
ATOM 4253 N N . LEU B 1 383 ? 107.539 148.268 153.023 1.00 34.77 383 LEU A N 1
ATOM 4254 C CA . LEU B 1 383 ? 106.557 149.145 152.401 1.00 31.31 383 LEU A CA 1
ATOM 4255 C C . LEU B 1 383 ? 105.348 149.398 153.287 1.00 35.11 383 LEU A C 1
ATOM 4256 O O . LEU B 1 383 ? 104.950 150.551 153.478 1.00 37.85 383 LEU A O 1
ATOM 4261 N N . GLY B 1 384 ? 104.751 148.344 153.836 1.00 32.39 384 GLY A N 1
ATOM 4262 C CA . GLY B 1 384 ? 103.535 148.487 154.608 1.00 38.65 384 GLY A CA 1
ATOM 4263 C C . GLY B 1 384 ? 103.756 148.898 156.047 1.00 45.92 384 GLY A C 1
ATOM 4264 O O . GLY B 1 384 ? 103.180 149.887 156.510 1.00 47.17 384 GLY A O 1
ATOM 4265 N N . LEU B 1 385 ? 104.590 148.150 156.767 1.00 46.23 385 LEU A N 1
ATOM 4266 C CA . LEU B 1 385 ? 104.821 148.375 158.193 1.00 43.41 385 LEU A CA 1
ATOM 4267 C C . LEU B 1 385 ? 106.111 149.135 158.459 1.00 42.03 385 LEU A C 1
ATOM 4268 O O . LEU B 1 385 ? 106.788 148.878 159.457 1.00 46.89 385 LEU A O 1
ATOM 4273 N N . TRP B 1 386 ? 106.481 150.081 157.597 1.00 42.80 386 TRP A N 1
ATOM 4274 C CA . TRP B 1 386 ? 107.685 150.862 157.853 1.00 46.61 386 TRP A CA 1
ATOM 4275 C C . TRP B 1 386 ? 107.394 152.016 158.813 1.00 49.41 386 TRP A C 1
ATOM 4276 O O . TRP B 1 386 ? 107.822 153.155 158.602 1.00 48.17 386 TRP A O 1
ATOM 4287 N N . ASP B 1 387 ? 106.727 151.699 159.921 1.00 50.60 387 ASP A N 1
ATOM 4288 C CA . ASP B 1 387 ? 106.367 152.683 160.939 1.00 49.66 387 ASP A CA 1
ATOM 4289 C C . ASP B 1 387 ? 107.558 152.859 161.871 1.00 48.32 387 ASP A C 1
ATOM 4290 O O . ASP B 1 387 ? 107.682 152.182 162.893 1.00 45.84 387 ASP A O 1
ATOM 4295 N N . TYR B 1 388 ? 108.446 153.786 161.507 1.00 48.17 388 TYR A N 1
ATOM 4296 C CA . TYR B 1 388 ? 109.655 154.093 162.270 1.00 49.42 388 TYR A CA 1
ATOM 4297 C C . TYR B 1 388 ? 110.523 152.842 162.443 1.00 50.81 388 TYR A C 1
ATOM 4298 O O . TYR B 1 388 ? 110.701 152.305 163.539 1.00 51.81 388 TYR A O 1
ATOM 4307 N N . LEU B 1 389 ? 111.045 152.374 161.312 1.00 42.95 389 LEU A N 1
ATOM 4308 C CA . LEU B 1 389 ? 112.037 151.308 161.323 1.00 45.15 389 LEU A CA 1
ATOM 4309 C C . LEU B 1 389 ? 113.428 151.807 161.707 1.00 45.82 389 LEU A C 1
ATOM 4310 O O . LEU B 1 389 ? 114.406 151.082 161.501 1.00 44.06 389 LEU A O 1
ATOM 4315 N N . ASN B 1 390 ? 113.519 153.037 162.222 1.00 48.36 390 ASN A N 1
ATOM 4316 C CA . ASN B 1 390 ? 114.722 153.633 162.820 1.00 49.63 390 ASN A CA 1
ATOM 4317 C C . ASN B 1 390 ? 115.963 153.510 161.934 1.00 49.30 390 ASN A C 1
ATOM 4318 O O . ASN B 1 390 ? 117.091 153.529 162.439 1.00 48.46 390 ASN A O 1
ATOM 4323 N N . ASP B 1 391 ? 115.772 153.368 160.620 1.00 45.05 391 ASP A N 1
ATOM 4324 C CA . ASP B 1 391 ? 116.844 153.471 159.631 1.00 48.70 391 ASP A CA 1
ATOM 4325 C C . ASP B 1 391 ? 117.846 152.324 159.742 1.00 48.15 391 ASP A C 1
ATOM 4326 O O . ASP B 1 391 ? 118.747 152.196 158.908 1.00 48.87 391 ASP A O 1
ATOM 4331 N N . ALA B 1 392 ? 117.687 151.472 160.750 1.00 41.24 392 ALA A N 1
ATOM 4332 C CA . ALA B 1 392 ? 118.531 150.297 160.927 1.00 35.62 392 ALA A CA 1
ATOM 4333 C C . ALA B 1 392 ? 117.797 149.000 160.647 1.00 30.92 392 ALA A C 1
ATOM 4334 O O . ALA B 1 392 ? 118.376 148.080 160.066 1.00 24.70 392 ALA A O 1
ATOM 4336 N N . ALA B 1 393 ? 116.529 148.904 161.048 1.00 32.07 393 ALA A N 1
ATOM 4337 C CA . ALA B 1 393 ? 115.710 147.776 160.634 1.00 30.87 393 ALA A CA 1
ATOM 4338 C C . ALA B 1 393 ? 115.347 147.853 159.158 1.00 44.24 393 ALA A C 1
ATOM 4339 O O . ALA B 1 393 ? 114.894 146.854 158.591 1.00 51.33 393 ALA A O 1
ATOM 4341 N N . ILE B 1 394 ? 115.523 149.015 158.527 1.00 42.24 394 ILE A N 1
ATOM 4342 C CA . ILE B 1 394 ? 115.364 149.103 157.080 1.00 30.48 394 ILE A CA 1
ATOM 4343 C C . ILE B 1 394 ? 116.504 148.377 156.378 1.00 27.09 394 ILE A C 1
ATOM 4344 O O . ILE B 1 394 ? 116.291 147.659 155.394 1.00 32.00 394 ILE A O 1
ATOM 4349 N N . THR B 1 395 ? 117.729 148.541 156.879 1.00 23.02 395 THR A N 1
ATOM 4350 C CA . THR B 1 395 ? 118.880 147.890 156.267 1.00 19.90 395 THR A CA 1
ATOM 4351 C C . THR B 1 395 ? 118.934 146.400 156.575 1.00 23.17 395 THR A C 1
ATOM 4352 O O . THR B 1 395 ? 119.413 145.622 155.745 1.00 30.04 395 THR A O 1
ATOM 4356 N N . THR B 1 396 ? 118.451 145.975 157.747 1.00 22.15 396 THR A N 1
ATOM 4357 C CA . THR B 1 396 ? 118.431 144.548 158.046 1.00 24.67 396 THR A CA 1
ATOM 4358 C C . THR B 1 396 ? 117.422 143.796 157.191 1.00 20.60 396 THR A C 1
ATOM 4359 O O . THR B 1 396 ? 117.485 142.566 157.124 1.00 17.03 396 THR A O 1
ATOM 4363 N N . PHE B 1 397 ? 116.497 144.504 156.544 1.00 20.25 397 PHE A N 1
ATOM 4364 C CA . PHE B 1 397 ? 115.510 143.894 155.665 1.00 19.10 397 PHE A CA 1
ATOM 4365 C C . PHE B 1 397 ? 115.886 143.999 154.196 1.00 21.35 397 PHE A C 1
ATOM 4366 O O . PHE B 1 397 ? 115.683 143.044 153.441 1.00 19.43 397 PHE A O 1
ATOM 4374 N N . SER B 1 398 ? 116.429 145.141 153.770 1.00 24.13 398 SER A N 1
ATOM 4375 C CA . SER B 1 398 ? 116.932 145.250 152.406 1.00 16.75 398 SER A CA 1
ATOM 4376 C C . SER B 1 398 ? 118.057 144.252 152.166 1.00 21.50 398 SER A C 1
ATOM 4377 O O . SER B 1 398 ? 118.069 143.544 151.153 1.00 30.06 398 SER A O 1
ATOM 4380 N N . VAL B 1 399 ? 119.008 144.169 153.100 1.00 23.68 399 VAL A N 1
ATOM 4381 C CA . VAL B 1 399 ? 120.064 143.172 152.987 1.00 22.66 399 VAL A CA 1
ATOM 4382 C C . VAL B 1 399 ? 119.508 141.765 153.144 1.00 29.18 399 VAL A C 1
ATOM 4383 O O . VAL B 1 399 ? 120.146 140.798 152.713 1.00 30.07 399 VAL A O 1
ATOM 4387 N N . LEU B 1 400 ? 118.333 141.623 153.758 1.00 30.76 400 LEU A N 1
ATOM 4388 C CA . LEU B 1 400 ? 117.639 140.343 153.791 1.00 28.76 400 LEU A CA 1
ATOM 4389 C C . LEU B 1 400 ? 116.772 140.137 152.562 1.00 23.93 400 LEU A C 1
ATOM 4390 O O . LEU B 1 400 ? 116.554 138.993 152.149 1.00 27.50 400 LEU A O 1
ATOM 4395 N N . GLY B 1 401 ? 116.267 141.221 151.973 1.00 21.92 401 GLY A N 1
ATOM 4396 C CA . GLY B 1 401 ? 115.575 141.099 150.704 1.00 28.73 401 GLY A CA 1
ATOM 4397 C C . GLY B 1 401 ? 116.505 140.685 149.581 1.00 28.13 401 GLY A C 1
ATOM 4398 O O . GLY B 1 401 ? 116.143 139.864 148.735 1.00 28.30 401 GLY A O 1
ATOM 4399 N N . LEU B 1 402 ? 117.716 141.245 149.558 1.00 26.96 402 LEU A N 1
ATOM 4400 C CA . LEU B 1 402 ? 118.692 140.856 148.551 1.00 16.43 402 LEU A CA 1
ATOM 4401 C C . LEU B 1 402 ? 119.160 139.419 148.732 1.00 21.48 402 LEU A C 1
ATOM 4402 O O . LEU B 1 402 ? 119.747 138.854 147.806 1.00 25.48 402 LEU A O 1
ATOM 4407 N N . PHE B 1 403 ? 118.931 138.819 149.901 1.00 25.83 403 PHE A N 1
ATOM 4408 C CA . PHE B 1 403 ? 119.151 137.384 150.045 1.00 27.86 403 PHE A CA 1
ATOM 4409 C C . PHE B 1 403 ? 118.128 136.604 149.232 1.00 25.75 403 PHE A C 1
ATOM 4410 O O . PHE B 1 403 ? 118.478 135.874 148.299 1.00 32.89 403 PHE A O 1
ATOM 4418 N N . SER B 1 404 ? 116.848 136.765 149.573 1.00 17.40 404 SER A N 1
ATOM 4419 C CA . SER B 1 404 ? 115.793 135.987 148.936 1.00 22.82 404 SER A CA 1
ATOM 4420 C C . SER B 1 404 ? 115.666 136.316 147.454 1.00 33.80 404 SER A C 1
ATOM 4421 O O . SER B 1 404 ? 115.503 135.413 146.626 1.00 40.40 404 SER A O 1
ATOM 4424 N N . SER B 1 405 ? 115.735 137.601 147.099 1.00 24.67 405 SER A N 1
ATOM 4425 C CA . SER B 1 405 ? 115.581 137.985 145.700 1.00 15.11 405 SER A CA 1
ATOM 4426 C C . SER B 1 405 ? 116.742 137.493 144.848 1.00 24.37 405 SER A C 1
ATOM 4427 O O . SER B 1 405 ? 116.567 137.255 143.648 1.00 30.74 405 SER A O 1
ATOM 4430 N N . GLN B 1 406 ? 117.927 137.344 145.435 1.00 23.36 406 GLN A N 1
ATOM 4431 C CA . GLN B 1 406 ? 119.078 136.805 144.726 1.00 17.30 406 GLN A CA 1
ATOM 4432 C C . GLN B 1 406 ? 119.302 135.328 145.009 1.00 14.07 406 GLN A C 1
ATOM 4433 O O . GLN B 1 406 ? 120.257 134.749 144.485 1.00 29.45 406 GLN A O 1
ATOM 4439 N N . ALA B 1 407 ? 118.457 134.710 145.830 1.00 14.00 407 ALA A N 1
ATOM 4440 C CA . ALA B 1 407 ? 118.434 133.260 145.958 1.00 22.29 407 ALA A CA 1
ATOM 4441 C C . ALA B 1 407 ? 117.267 132.630 145.219 1.00 19.91 407 ALA A C 1
ATOM 4442 O O . ALA B 1 407 ? 117.362 131.473 144.806 1.00 20.20 407 ALA A O 1
ATOM 4444 N N . SER B 1 408 ? 116.169 133.365 145.045 1.00 16.51 408 SER A N 1
ATOM 4445 C CA . SER B 1 408 ? 115.073 132.912 144.200 1.00 22.80 408 SER A CA 1
ATOM 4446 C C . SER B 1 408 ? 115.309 133.217 142.728 1.00 29.66 408 SER A C 1
ATOM 4447 O O . SER B 1 408 ? 114.488 132.830 141.892 1.00 30.47 408 SER A O 1
ATOM 4450 N N . ALA B 1 409 ? 116.397 133.911 142.398 1.00 24.85 409 ALA A N 1
ATOM 4451 C CA . ALA B 1 409 ? 116.815 134.098 141.017 1.00 19.95 409 ALA A CA 1
ATOM 4452 C C . ALA B 1 409 ? 117.908 133.131 140.603 1.00 27.34 409 ALA A C 1
ATOM 4453 O O . ALA B 1 409 ? 117.998 132.782 139.422 1.00 30.26 409 ALA A O 1
ATOM 4455 N N . ILE B 1 410 ? 118.739 132.693 141.547 1.00 29.14 410 ILE A N 1
ATOM 4456 C CA . ILE B 1 410 ? 119.753 131.688 141.249 1.00 29.76 410 ILE A CA 1
ATOM 4457 C C . ILE B 1 410 ? 119.151 130.291 141.301 1.00 34.19 410 ILE A C 1
ATOM 4458 O O . ILE B 1 410 ? 119.394 129.461 140.419 1.00 36.76 410 ILE A O 1
ATOM 4463 N N . LEU B 1 411 ? 118.350 130.015 142.334 1.00 33.21 411 LEU A N 1
ATOM 4464 C CA . LEU B 1 411 ? 117.745 128.694 142.482 1.00 28.82 411 LEU A CA 1
ATOM 4465 C C . LEU B 1 411 ? 116.742 128.411 141.372 1.00 31.52 411 LEU A C 1
ATOM 4466 O O . LEU B 1 411 ? 116.618 127.267 140.918 1.00 39.98 411 LEU A O 1
ATOM 4471 N N . SER B 1 412 ? 116.011 129.434 140.925 1.00 25.89 412 SER A N 1
ATOM 4472 C CA . SER B 1 412 ? 115.034 129.232 139.861 1.00 24.27 412 SER A CA 1
ATOM 4473 C C . SER B 1 412 ? 115.709 128.791 138.569 1.00 32.37 412 SER A C 1
ATOM 4474 O O . SER B 1 412 ? 115.163 127.969 137.825 1.00 42.46 412 SER A O 1
ATOM 4477 N N . THR B 1 413 ? 116.896 129.329 138.281 1.00 35.41 413 THR A N 1
ATOM 4478 C CA . THR B 1 413 ? 117.627 128.894 137.095 1.00 33.12 413 THR A CA 1
ATOM 4479 C C . THR B 1 413 ? 118.008 127.421 137.193 1.00 39.50 413 THR A C 1
ATOM 4480 O O . THR B 1 413 ? 117.951 126.691 136.197 1.00 39.32 413 THR A O 1
ATOM 4484 N N . LEU B 1 414 ? 118.406 126.969 138.387 1.00 41.08 414 LEU A N 1
ATOM 4485 C CA . LEU B 1 414 ? 118.748 125.561 138.574 1.00 37.71 414 LEU A CA 1
ATOM 4486 C C . LEU B 1 414 ? 117.529 124.665 138.399 1.00 36.88 414 LEU A C 1
ATOM 4487 O O . LEU B 1 414 ? 117.621 123.595 137.786 1.00 39.62 414 LEU A O 1
ATOM 4492 N N . LEU B 1 415 ? 116.382 125.085 138.937 1.00 32.00 415 LEU A N 1
ATOM 4493 C CA . LEU B 1 415 ? 115.200 124.229 138.940 1.00 33.91 415 LEU A CA 1
ATOM 4494 C C . LEU B 1 415 ? 114.716 123.939 137.525 1.00 44.99 415 LEU A C 1
ATOM 4495 O O . LEU B 1 415 ? 114.283 122.819 137.227 1.00 53.68 415 LEU A O 1
ATOM 4500 N N . ALA B 1 416 ? 114.776 124.936 136.641 1.00 43.86 416 ALA A N 1
ATOM 4501 C CA . ALA B 1 416 ? 114.309 124.748 135.273 1.00 43.15 416 ALA A CA 1
ATOM 4502 C C . ALA B 1 416 ? 115.145 123.733 134.504 1.00 46.44 416 ALA A C 1
ATOM 4503 O O . ALA B 1 416 ? 114.678 123.212 133.487 1.00 50.94 416 ALA A O 1
ATOM 4505 N N . SER B 1 417 ? 116.364 123.445 134.964 1.00 47.24 417 SER A N 1
ATOM 4506 C CA . SER B 1 417 ? 117.220 122.499 134.255 1.00 53.70 417 SER A CA 1
ATOM 4507 C C . SER B 1 417 ? 116.650 121.086 134.296 1.00 56.91 417 SER A C 1
ATOM 4508 O O . SER B 1 417 ? 116.690 120.366 133.292 1.00 56.05 417 SER A O 1
ATOM 4511 N N . GLU B 1 418 ? 116.119 120.671 135.447 1.00 52.81 418 GLU A N 1
ATOM 4512 C CA . GLU B 1 418 ? 115.660 119.293 135.593 1.00 56.34 418 GLU A CA 1
ATOM 4513 C C . GLU B 1 418 ? 114.366 119.045 134.829 1.00 55.08 418 GLU A C 1
ATOM 4514 O O . GLU B 1 418 ? 114.173 117.963 134.261 1.00 55.61 418 GLU A O 1
ATOM 4520 N N . ILE B 1 419 ? 113.465 120.029 134.809 1.00 51.03 419 ILE A N 1
ATOM 4521 C CA . ILE B 1 419 ? 112.152 119.828 134.198 1.00 54.70 419 ILE A CA 1
ATOM 4522 C C . ILE B 1 419 ? 112.291 119.587 132.700 1.00 56.38 419 ILE A C 1
ATOM 4523 O O . ILE B 1 419 ? 111.666 118.680 132.137 1.00 55.68 419 ILE A O 1
ATOM 4528 N N . ILE B 1 420 ? 113.104 120.395 132.036 1.00 57.78 420 ILE A N 1
ATOM 4529 C CA . ILE B 1 420 ? 113.303 120.256 130.592 1.00 57.53 420 ILE A CA 1
ATOM 4530 C C . ILE B 1 420 ? 114.239 119.081 130.334 1.00 60.63 420 ILE A C 1
ATOM 4531 O O . ILE B 1 420 ? 115.271 118.962 131.014 1.00 61.53 420 ILE A O 1
ATOM 4536 N N . PRO B 1 421 ? 113.927 118.200 129.379 1.00 62.58 421 PRO A N 1
ATOM 4537 C CA . PRO B 1 421 ? 114.812 117.059 129.106 1.00 62.74 421 PRO A CA 1
ATOM 4538 C C . PRO B 1 421 ? 116.146 117.480 128.512 1.00 59.12 421 PRO A C 1
ATOM 4539 O O . PRO B 1 421 ? 116.387 118.671 128.294 1.00 62.50 421 PRO A O 1
ATOM 4543 N N . THR B 1 422 ? 117.021 116.506 128.247 1.00 62.37 422 THR A N 1
ATOM 4544 C CA . THR B 1 422 ? 118.314 116.818 127.646 1.00 67.18 422 THR A CA 1
ATOM 4545 C C . THR B 1 422 ? 118.142 117.460 126.276 1.00 69.12 422 THR A C 1
ATOM 4546 O O . THR B 1 422 ? 118.855 118.410 125.933 1.00 68.43 422 THR A O 1
ATOM 4550 N N . THR B 1 423 ? 117.206 116.956 125.477 1.00 72.15 423 THR A N 1
ATOM 4551 C CA . THR B 1 423 ? 116.853 117.624 124.237 1.00 72.17 423 THR A CA 1
ATOM 4552 C C . THR B 1 423 ? 116.089 118.909 124.538 1.00 71.26 423 THR A C 1
ATOM 4553 O O . THR B 1 423 ? 115.484 119.065 125.603 1.00 72.19 423 THR A O 1
ATOM 4557 N N . VAL B 1 424 ? 116.125 119.832 123.573 1.00 62.61 424 VAL A N 1
ATOM 4558 C CA . VAL B 1 424 ? 115.550 121.174 123.676 1.00 63.09 424 VAL A CA 1
ATOM 4559 C C . VAL B 1 424 ? 115.769 121.786 125.060 1.00 64.28 424 VAL A C 1
ATOM 4560 O O . VAL B 1 424 ? 114.909 122.498 125.593 1.00 62.75 424 VAL A O 1
ATOM 4564 N N . ARG B 1 425 ? 116.966 121.586 125.610 1.00 57.44 425 ARG A N 1
ATOM 4565 C CA . ARG B 1 425 ? 117.340 122.138 126.906 1.00 56.04 425 ARG A CA 1
ATOM 4566 C C . ARG B 1 425 ? 117.915 123.545 126.794 1.00 56.11 425 ARG A C 1
ATOM 4567 O O . ARG B 1 425 ? 118.295 124.132 127.810 1.00 56.05 425 ARG A O 1
ATOM 4575 N N . GLY B 1 426 ? 117.992 124.097 125.588 1.00 48.32 426 GLY A N 1
ATOM 4576 C CA . GLY B 1 426 ? 118.452 125.459 125.418 1.00 43.83 426 GLY A CA 1
ATOM 4577 C C . GLY B 1 426 ? 117.311 126.407 125.123 1.00 47.52 426 GLY A C 1
ATOM 4578 O O . GLY B 1 426 ? 117.361 127.586 125.487 1.00 47.16 426 GLY A O 1
ATOM 4579 N N . ARG B 1 427 ? 116.272 125.896 124.459 1.00 51.39 427 ARG A N 1
ATOM 4580 C CA . ARG B 1 427 ? 115.121 126.730 124.128 1.00 50.12 427 ARG A CA 1
ATOM 4581 C C . ARG B 1 427 ? 114.387 127.190 125.381 1.00 51.26 427 ARG A C 1
ATOM 4582 O O . ARG B 1 427 ? 113.986 128.356 125.479 1.00 54.42 427 ARG A O 1
ATOM 4590 N N . GLY B 1 428 ? 114.204 126.296 126.347 1.00 45.73 428 GLY A N 1
ATOM 4591 C CA . GLY B 1 428 ? 113.450 126.621 127.541 1.00 43.57 428 GLY A CA 1
ATOM 4592 C C . GLY B 1 428 ? 114.296 127.119 128.693 1.00 38.41 428 GLY A C 1
ATOM 4593 O O . GLY B 1 428 ? 113.924 128.081 129.369 1.00 39.72 428 GLY A O 1
ATOM 4594 N N . LEU B 1 429 ? 115.437 126.467 128.930 1.00 37.53 429 LEU A N 1
ATOM 4595 C CA . LEU B 1 429 ? 116.307 126.872 130.030 1.00 42.22 429 LEU A CA 1
ATOM 4596 C C . LEU B 1 429 ? 116.839 128.283 129.820 1.00 44.04 429 LEU A C 1
ATOM 4597 O O . LEU B 1 429 ? 116.925 129.070 130.770 1.00 39.47 429 LEU A O 1
ATOM 4602 N N . GLY B 1 430 ? 117.214 128.617 128.585 1.00 42.25 430 GLY A N 1
ATOM 4603 C CA . GLY B 1 430 ? 117.575 129.989 128.283 1.00 40.16 430 GLY A CA 1
ATOM 4604 C C . GLY B 1 430 ? 116.409 130.944 128.419 1.00 35.04 430 GLY A C 1
ATOM 4605 O O . GLY B 1 430 ? 116.592 132.097 128.818 1.00 31.11 430 GLY A O 1
ATOM 4606 N N . LEU B 1 431 ? 115.198 130.479 128.102 1.00 38.72 431 LEU A N 1
ATOM 4607 C CA . LEU B 1 431 ? 114.025 131.346 128.159 1.00 38.09 431 LEU A CA 1
ATOM 4608 C C . LEU B 1 431 ? 113.734 131.798 129.585 1.00 41.14 431 LEU A C 1
ATOM 4609 O O . LEU B 1 431 ? 113.318 132.941 129.803 1.00 47.11 431 LEU A O 1
ATOM 4614 N N . ILE B 1 432 ? 113.943 130.917 130.567 1.00 39.32 432 ILE A N 1
ATOM 4615 C CA . ILE B 1 432 ? 113.675 131.276 131.960 1.00 31.33 432 ILE A CA 1
ATOM 4616 C C . ILE B 1 432 ? 114.513 132.475 132.374 1.00 32.95 432 ILE A C 1
ATOM 4617 O O . ILE B 1 432 ? 114.019 133.398 133.031 1.00 32.63 432 ILE A O 1
ATOM 4622 N N . MET B 1 433 ? 115.788 132.483 132.006 1.00 33.63 433 MET A N 1
ATOM 4623 C CA . MET B 1 433 ? 116.612 133.654 132.252 1.00 32.38 433 MET A CA 1
ATOM 4624 C C . MET B 1 433 ? 116.585 134.651 131.102 1.00 34.54 433 MET A C 1
ATOM 4625 O O . MET B 1 433 ? 117.115 135.755 131.255 1.00 31.26 433 MET A O 1
ATOM 4630 N N . ALA B 1 434 ? 115.984 134.298 129.961 1.00 40.14 434 ALA A N 1
ATOM 4631 C CA . ALA B 1 434 ? 115.687 135.312 128.953 1.00 38.76 434 ALA A CA 1
ATOM 4632 C C . ALA B 1 434 ? 114.634 136.283 129.463 1.00 47.48 434 ALA A C 1
ATOM 4633 O O . ALA B 1 434 ? 114.722 137.491 129.216 1.00 51.50 434 ALA A O 1
ATOM 4635 N N . LEU B 1 435 ? 113.619 135.766 130.161 1.00 45.93 435 LEU A N 1
ATOM 4636 C CA . LEU B 1 435 ? 112.718 136.633 130.909 1.00 35.73 435 LEU A CA 1
ATOM 4637 C C . LEU B 1 435 ? 113.435 137.259 132.095 1.00 26.68 435 LEU A C 1
ATOM 4638 O O . LEU B 1 435 ? 113.214 138.432 132.414 1.00 33.78 435 LEU A O 1
ATOM 4643 N N . GLY B 1 436 ? 114.298 136.488 132.758 1.00 20.54 436 GLY A N 1
ATOM 4644 C CA . GLY B 1 436 ? 115.030 137.026 133.892 1.00 36.65 436 GLY A CA 1
ATOM 4645 C C . GLY B 1 436 ? 115.960 138.157 133.500 1.00 43.96 436 GLY A C 1
ATOM 4646 O O . GLY B 1 436 ? 115.998 139.201 134.155 1.00 48.59 436 GLY A O 1
ATOM 4647 N N . ALA B 1 437 ? 116.727 137.963 132.423 1.00 25.88 437 ALA A N 1
ATOM 4648 C CA . ALA B 1 437 ? 117.591 139.033 131.938 1.00 13.86 437 ALA A CA 1
ATOM 4649 C C . ALA B 1 437 ? 116.771 140.227 131.479 1.00 20.51 437 ALA A C 1
ATOM 4650 O O . ALA B 1 437 ? 117.132 141.377 131.747 1.00 30.57 437 ALA A O 1
ATOM 4652 N N . LEU B 1 438 ? 115.658 139.973 130.785 1.00 25.07 438 LEU A N 1
ATOM 4653 C CA . LEU B 1 438 ? 114.744 141.050 130.424 1.00 24.35 438 LEU A CA 1
ATOM 4654 C C . LEU B 1 438 ? 114.145 141.701 131.661 1.00 22.11 438 LEU A C 1
ATOM 4655 O O . LEU B 1 438 ? 113.748 142.871 131.620 1.00 27.54 438 LEU A O 1
ATOM 4660 N N . GLY B 1 439 ? 114.085 140.969 132.768 1.00 23.63 439 GLY A N 1
ATOM 4661 C CA . GLY B 1 439 ? 113.642 141.517 134.029 1.00 24.86 439 GLY A CA 1
ATOM 4662 C C . GLY B 1 439 ? 114.671 142.335 134.763 1.00 17.49 439 GLY A C 1
ATOM 4663 O O . GLY B 1 439 ? 114.368 142.890 135.821 1.00 24.02 439 GLY A O 1
ATOM 4664 N N . GLY B 1 440 ? 115.884 142.431 134.232 1.00 17.71 440 GLY A N 1
ATOM 4665 C CA . GLY B 1 440 ? 116.900 143.281 134.809 1.00 19.84 440 GLY A CA 1
ATOM 4666 C C . GLY B 1 440 ? 116.725 144.747 134.512 1.00 20.72 440 GLY A C 1
ATOM 4667 O O . GLY B 1 440 ? 117.585 145.558 134.865 1.00 25.23 440 GLY A O 1
ATOM 4668 N N . LEU B 1 441 ? 115.623 145.111 133.862 1.00 8.78 441 LEU A N 1
ATOM 4669 C CA . LEU B 1 441 ? 115.338 146.491 133.504 1.00 18.99 441 LEU A CA 1
ATOM 4670 C C . LEU B 1 441 ? 114.821 147.316 134.672 1.00 21.71 441 LEU A C 1
ATOM 4671 O O . LEU B 1 441 ? 114.635 148.525 134.510 1.00 36.02 441 LEU A O 1
ATOM 4676 N N . SER B 1 442 ? 114.587 146.703 135.834 1.00 17.06 442 SER A N 1
ATOM 4677 C CA . SER B 1 442 ? 113.983 147.432 136.945 1.00 20.42 442 SER A CA 1
ATOM 4678 C C . SER B 1 442 ? 114.856 148.596 137.396 1.00 33.92 442 SER A C 1
ATOM 4679 O O . SER B 1 442 ? 114.349 149.694 137.653 1.00 35.76 442 SER A O 1
ATOM 4682 N N . CYS B 1 443 ? 116.164 148.377 137.521 1.00 44.14 443 CYS A N 1
ATOM 4683 C CA . CYS B 1 443 ? 117.051 149.490 137.855 1.00 44.46 443 CYS A CA 1
ATOM 4684 C C . CYS B 1 443 ? 117.074 150.547 136.759 1.00 41.27 443 CYS A C 1
ATOM 4685 O O . CYS B 1 443 ? 116.913 151.737 137.081 1.00 42.17 443 CYS A O 1
ATOM 4688 N N . PRO B 1 444 ? 117.243 150.213 135.474 1.00 28.18 444 PRO A N 1
ATOM 4689 C CA . PRO B 1 444 ? 117.064 151.240 134.434 1.00 32.08 444 PRO A CA 1
ATOM 4690 C C . PRO B 1 444 ? 115.644 151.770 134.341 1.00 39.09 444 PRO A C 1
ATOM 4691 O O . PRO B 1 444 ? 115.421 152.789 133.677 1.00 41.65 444 PRO A O 1
ATOM 4695 N N . ALA B 1 445 ? 114.677 151.113 134.978 1.00 41.95 445 ALA A N 1
ATOM 4696 C CA . ALA B 1 445 ? 113.297 151.580 135.001 1.00 41.19 445 ALA A CA 1
ATOM 4697 C C . ALA B 1 445 ? 113.114 152.686 136.030 1.00 42.24 445 ALA A C 1
ATOM 4698 O O . ALA B 1 445 ? 114.088 153.309 136.464 1.00 34.46 445 ALA A O 1
ATOM 4700 N N . GLN B 1 446 ? 111.859 152.935 136.407 1.00 55.19 446 GLN A N 1
ATOM 4701 C CA . GLN B 1 446 ? 111.441 153.997 137.319 1.00 56.42 446 GLN A CA 1
ATOM 4702 C C . GLN B 1 446 ? 112.363 154.161 138.524 1.00 57.10 446 GLN A C 1
ATOM 4703 O O . GLN B 1 446 ? 112.457 155.257 139.088 1.00 55.06 446 GLN A O 1
ATOM 4709 N N . ARG B 1 447 ? 113.035 153.081 138.932 1.00 51.47 447 ARG A N 1
ATOM 4710 C CA . ARG B 1 447 ? 113.991 153.158 140.034 1.00 50.64 447 ARG A CA 1
ATOM 4711 C C . ARG B 1 447 ? 115.014 154.270 139.817 1.00 53.41 447 ARG A C 1
ATOM 4712 O O . ARG B 1 447 ? 115.320 155.035 140.739 1.00 50.56 447 ARG A O 1
ATOM 4720 N N . LEU B 1 448 ? 115.553 154.380 138.602 1.00 54.54 448 LEU A N 1
ATOM 4721 C CA . LEU B 1 448 ? 116.604 155.353 138.324 1.00 56.65 448 LEU A CA 1
ATOM 4722 C C . LEU B 1 448 ? 116.192 156.478 137.386 1.00 56.35 448 LEU A C 1
ATOM 4723 O O . LEU B 1 448 ? 116.715 157.585 137.522 1.00 56.61 448 LEU A O 1
ATOM 4728 N N . HIS B 1 449 ? 115.285 156.232 136.437 1.00 53.88 449 HIS A N 1
ATOM 4729 C CA . HIS B 1 449 ? 114.916 157.279 135.486 1.00 52.23 449 HIS A CA 1
ATOM 4730 C C . HIS B 1 449 ? 114.255 158.464 136.178 1.00 53.95 449 HIS A C 1
ATOM 4731 O O . HIS B 1 449 ? 114.631 159.618 135.945 1.00 51.22 449 HIS A O 1
ATOM 4738 N N . MET B 1 450 ? 113.271 158.205 137.026 1.00 59.36 450 MET A N 1
ATOM 4739 C CA . MET B 1 450 ? 112.531 159.299 137.642 1.00 59.63 450 MET A CA 1
ATOM 4740 C C . MET B 1 450 ? 112.569 159.264 139.161 1.00 59.81 450 MET A C 1
ATOM 4741 O O . MET B 1 450 ? 112.669 160.319 139.792 1.00 56.06 450 MET A O 1
ATOM 4746 N N . GLY B 1 451 ? 112.494 158.083 139.768 1.00 59.14 451 GLY A N 1
ATOM 4747 C CA . GLY B 1 451 ? 112.727 157.943 141.193 1.00 58.60 451 GLY A CA 1
ATOM 4748 C C . GLY B 1 451 ? 111.579 158.348 142.095 1.00 57.28 451 GLY A C 1
ATOM 4749 O O . GLY B 1 451 ? 111.259 157.634 143.049 1.00 51.27 451 GLY A O 1
ATOM 4750 N N . HIS B 1 452 ? 110.957 159.492 141.817 1.00 58.91 452 HIS A N 1
ATOM 4751 C CA . HIS B 1 452 ? 109.892 160.000 142.670 1.00 56.47 452 HIS A CA 1
ATOM 4752 C C . HIS B 1 452 ? 108.640 159.146 142.511 1.00 58.14 452 HIS A C 1
ATOM 4753 O O . HIS B 1 452 ? 108.211 158.858 141.390 1.00 58.01 452 HIS A O 1
ATOM 4755 N N . GLY B 1 453 ? 108.056 158.744 143.636 1.00 55.10 453 GLY A N 1
ATOM 4756 C CA . GLY B 1 453 ? 106.901 157.866 143.589 1.00 52.98 453 GLY A CA 1
ATOM 4757 C C . GLY B 1 453 ? 107.191 156.522 142.963 1.00 53.02 453 GLY A C 1
ATOM 4758 O O . GLY B 1 453 ? 106.313 155.940 142.318 1.00 52.73 453 GLY A O 1
ATOM 4759 N N . ALA B 1 454 ? 108.410 156.009 143.138 1.00 49.00 454 ALA A N 1
ATOM 4760 C CA . ALA B 1 454 ? 108.775 154.708 142.595 1.00 49.93 454 ALA A CA 1
ATOM 4761 C C . ALA B 1 454 ? 108.293 153.560 143.468 1.00 47.29 454 ALA A C 1
ATOM 4762 O O . ALA B 1 454 ? 108.515 152.397 143.116 1.00 38.67 454 ALA A O 1
ATOM 4764 N N . PHE B 1 455 ? 107.653 153.865 144.600 1.00 50.95 455 PHE A N 1
ATOM 4765 C CA . PHE B 1 455 ? 107.008 152.832 145.402 1.00 49.64 455 PHE A CA 1
ATOM 4766 C C . PHE B 1 455 ? 105.929 152.106 144.609 1.00 44.60 455 PHE A C 1
ATOM 4767 O O . PHE B 1 455 ? 105.630 150.941 144.893 1.00 43.15 455 PHE A O 1
ATOM 4775 N N . LEU B 1 456 ? 105.343 152.772 143.610 1.00 40.73 456 LEU A N 1
ATOM 4776 C CA . LEU B 1 456 ? 104.325 152.132 142.784 1.00 39.02 456 LEU A CA 1
ATOM 4777 C C . LEU B 1 456 ? 104.901 150.956 142.008 1.00 42.67 456 LEU A C 1
ATOM 4778 O O . LEU B 1 456 ? 104.251 149.913 141.875 1.00 49.21 456 LEU A O 1
ATOM 4783 N N . GLN B 1 457 ? 106.116 151.106 141.478 1.00 40.45 457 GLN A N 1
ATOM 4784 C CA . GLN B 1 457 ? 106.754 149.990 140.787 1.00 41.54 457 GLN A CA 1
ATOM 4785 C C . GLN B 1 457 ? 107.161 148.890 141.755 1.00 38.29 457 GLN A C 1
ATOM 4786 O O . GLN B 1 457 ? 107.122 147.707 141.400 1.00 32.26 457 GLN A O 1
ATOM 4792 N N . HIS B 1 458 ? 107.558 149.256 142.974 1.00 39.58 458 HIS A N 1
ATOM 4793 C CA . HIS B 1 458 ? 108.009 148.255 143.933 1.00 36.59 458 HIS A CA 1
ATOM 4794 C C . HIS B 1 458 ? 106.831 147.442 144.457 1.00 32.69 458 HIS A C 1
ATOM 4795 O O . HIS B 1 458 ? 106.909 146.212 144.544 1.00 35.35 458 HIS A O 1
ATOM 4802 N N . VAL B 1 459 ? 105.724 148.111 144.795 1.00 32.28 459 VAL A N 1
ATOM 4803 C CA . VAL B 1 459 ? 104.556 147.398 145.304 1.00 31.57 459 VAL A CA 1
ATOM 4804 C C . VAL B 1 459 ? 103.943 146.517 144.224 1.00 31.44 459 VAL A C 1
ATOM 4805 O O . VAL B 1 459 ? 103.428 145.432 144.520 1.00 32.71 459 VAL A O 1
ATOM 4809 N N . VAL B 1 460 ? 103.981 146.955 142.964 1.00 27.45 460 VAL A N 1
ATOM 4810 C CA . VAL B 1 460 ? 103.454 146.132 141.880 1.00 25.83 460 VAL A CA 1
ATOM 4811 C C . VAL B 1 460 ? 104.248 144.839 141.766 1.00 31.46 460 VAL A C 1
ATOM 4812 O O . VAL B 1 460 ? 103.677 143.754 141.604 1.00 29.57 460 VAL A O 1
ATOM 4816 N N . LEU B 1 461 ? 105.575 144.930 141.861 1.00 33.56 461 LEU A N 1
ATOM 4817 C CA . LEU B 1 461 ? 106.397 143.725 141.844 1.00 27.93 461 LEU A CA 1
ATOM 4818 C C . LEU B 1 461 ? 106.252 142.939 143.141 1.00 29.71 461 LEU A C 1
ATOM 4819 O O . LEU B 1 461 ? 106.223 141.703 143.124 1.00 30.85 461 LEU A O 1
ATOM 4824 N N . ALA B 1 462 ? 106.165 143.636 144.277 1.00 27.94 462 ALA A N 1
ATOM 4825 C CA . ALA B 1 462 ? 105.953 142.953 145.549 1.00 23.62 462 ALA A CA 1
ATOM 4826 C C . ALA B 1 462 ? 104.610 142.236 145.573 1.00 30.27 462 ALA A C 1
ATOM 4827 O O . ALA B 1 462 ? 104.512 141.103 146.057 1.00 38.26 462 ALA A O 1
ATOM 4829 N N . ALA B 1 463 ? 103.559 142.884 145.066 1.00 29.05 463 ALA A N 1
ATOM 4830 C CA . ALA B 1 463 ? 102.278 142.200 144.925 1.00 24.25 463 ALA A CA 1
ATOM 4831 C C . ALA B 1 463 ? 102.375 141.072 143.909 1.00 30.61 463 ALA A C 1
ATOM 4832 O O . ALA B 1 463 ? 101.737 140.026 144.070 1.00 36.28 463 ALA A O 1
ATOM 4834 N N . CYS B 1 464 ? 103.162 141.270 142.848 1.00 30.20 464 CYS A N 1
ATOM 4835 C CA . CYS B 1 464 ? 103.392 140.195 141.892 1.00 28.51 464 CYS A CA 1
ATOM 4836 C C . CYS B 1 464 ? 104.156 139.041 142.525 1.00 33.10 464 CYS A C 1
ATOM 4837 O O . CYS B 1 464 ? 104.002 137.891 142.099 1.00 35.03 464 CYS A O 1
ATOM 4840 N N . ALA B 1 465 ? 104.984 139.325 143.533 1.00 28.61 465 ALA A N 1
ATOM 4841 C CA . ALA B 1 465 ? 105.659 138.251 144.253 1.00 25.83 465 ALA A CA 1
ATOM 4842 C C . ALA B 1 465 ? 104.661 137.351 144.967 1.00 30.42 465 ALA A C 1
ATOM 4843 O O . ALA B 1 465 ? 104.927 136.159 145.154 1.00 34.11 465 ALA A O 1
ATOM 4845 N N . LEU B 1 466 ? 103.512 137.899 145.372 1.00 32.03 466 LEU A N 1
ATOM 4846 C CA . LEU B 1 466 ? 102.450 137.063 145.921 1.00 30.83 466 LEU A CA 1
ATOM 4847 C C . LEU B 1 466 ? 101.943 136.077 144.879 1.00 33.68 466 LEU A C 1
ATOM 4848 O O . LEU B 1 466 ? 101.670 134.913 145.193 1.00 37.87 466 LEU A O 1
ATOM 4853 N N . LEU B 1 467 ? 101.807 136.527 143.630 1.00 36.17 467 LEU A N 1
ATOM 4854 C CA . LEU B 1 467 ? 101.471 135.610 142.548 1.00 41.17 467 LEU A CA 1
ATOM 4855 C C . LEU B 1 467 ? 102.576 134.587 142.325 1.00 39.74 467 LEU A C 1
ATOM 4856 O O . LEU B 1 467 ? 102.302 133.455 141.908 1.00 39.01 467 LEU A O 1
ATOM 4861 N N . CYS B 1 468 ? 103.827 134.964 142.594 1.00 31.26 468 CYS A N 1
ATOM 4862 C CA . CYS B 1 468 ? 104.938 134.042 142.388 1.00 33.13 468 CYS A CA 1
ATOM 4863 C C . CYS B 1 468 ? 104.956 132.942 143.442 1.00 37.90 468 CYS A C 1
ATOM 4864 O O . CYS B 1 468 ? 105.141 131.765 143.111 1.00 36.34 468 CYS A O 1
ATOM 4867 N N . ILE B 1 469 ? 104.771 133.299 144.715 1.00 39.36 469 ILE A N 1
ATOM 4868 C CA . ILE B 1 469 ? 104.796 132.287 145.768 1.00 35.62 469 ILE A CA 1
ATOM 4869 C C . ILE B 1 469 ? 103.575 131.382 145.670 1.00 35.93 469 ILE A C 1
ATOM 4870 O O . ILE B 1 469 ? 103.681 130.160 145.825 1.00 36.43 469 ILE A O 1
ATOM 4875 N N . LEU B 1 470 ? 102.402 131.957 145.398 1.00 41.79 470 LEU A N 1
ATOM 4876 C CA . LEU B 1 470 ? 101.188 131.156 145.296 1.00 42.63 470 LEU A CA 1
ATOM 4877 C C . LEU B 1 470 ? 101.256 130.147 144.159 1.00 44.87 470 LEU A C 1
ATOM 4878 O O . LEU B 1 470 ? 100.568 129.122 144.213 1.00 48.23 470 LEU A O 1
ATOM 4883 N N . SER B 1 471 ? 102.066 130.411 143.137 1.00 39.46 471 SER A N 1
ATOM 4884 C CA . SER B 1 471 ? 102.230 129.487 142.025 1.00 37.26 471 SER A CA 1
ATOM 4885 C C . SER B 1 471 ? 103.366 128.495 142.234 1.00 41.70 471 SER A C 1
ATOM 4886 O O . SER B 1 471 ? 103.543 127.600 141.401 1.00 46.52 471 SER A O 1
ATOM 4889 N N . ILE B 1 472 ? 104.135 128.629 143.316 1.00 38.31 472 ILE A N 1
ATOM 4890 C CA . ILE B 1 472 ? 105.264 127.731 143.537 1.00 40.66 472 ILE A CA 1
ATOM 4891 C C . ILE B 1 472 ? 104.778 126.329 143.891 1.00 44.33 472 ILE A C 1
ATOM 4892 O O . ILE B 1 472 ? 105.307 125.331 143.386 1.00 48.22 472 ILE A O 1
ATOM 4897 N N . MET B 1 473 ? 103.763 126.225 144.754 1.00 44.83 473 MET A N 1
ATOM 4898 C CA . MET B 1 473 ? 103.221 124.913 145.094 1.00 44.87 473 MET A CA 1
ATOM 4899 C C . MET B 1 473 ? 102.559 124.230 143.904 1.00 46.03 473 MET A C 1
ATOM 4900 O O . MET B 1 473 ? 102.344 123.014 143.946 1.00 47.04 473 MET A O 1
ATOM 4905 N N . LEU B 1 474 ? 102.235 124.978 142.849 1.00 44.48 474 LEU A N 1
ATOM 4906 C CA . LEU B 1 474 ? 101.662 124.385 141.648 1.00 43.87 474 LEU A CA 1
ATOM 4907 C C . LEU B 1 474 ? 102.673 123.565 140.859 1.00 46.67 474 LEU A C 1
ATOM 4908 O O . LEU B 1 474 ? 102.280 122.875 139.912 1.00 47.11 474 LEU A O 1
ATOM 4913 N N . LEU B 1 475 ? 103.952 123.628 141.216 1.00 47.24 475 LEU A N 1
ATOM 4914 C CA . LEU B 1 475 ? 104.989 122.862 140.536 1.00 48.99 475 LEU A CA 1
ATOM 4915 C C . LEU B 1 475 ? 104.782 121.362 140.715 1.00 49.00 475 LEU A C 1
ATOM 4916 O O . LEU B 1 475 ? 105.744 120.599 140.798 1.00 47.86 475 LEU A O 1
#

InterPro domains:
  IPR005828 Major facilitator, sugar transporter-like [PF00083] (213-593)
  IPR005829 Sugar transporter, conserved site [PS00216] (225-241)
  IPR005829 Sugar transporter, conserved site [PS00216] (462-478)
  IPR020846 Major facilitator superfamily domain [PS50850] (149-587)
  IPR036259 MFS transporter superfamily [G3DSA:1.20.1250.20] (141-595)
  IPR036259 MFS transporter superfamily [SSF103473] (210-592)

Nearest PDB structures (foldseek):
  8sc6-assembly1_A  TM=7.646E-01  e=1.363E-07  Homo sapiens
  8sc1-assembly1_A  TM=7.389E-01  e=2.156E-07  Homo sapiens
  7ckr-assembly1_A  TM=6.663E-01  e=1.497E-04  Homo sapiens
  8tth-assembly1_A  TM=6.267E-01  e=1.216E-04  Staphylococcus aureus
  7y1q-assembly1_A  TM=6.118E-01  e=1.051E-02  Mus musculus

Sequence (666 aa):
WQVILEQILFILGFASGYLFLGYPADRFGRRGIVLLTLGLVGPCGVGGAAAGSSTGIMALRFLLGFLLAGVDLGVYLMRLELCDPTQRLRVALAGELVGVGGHFLFLGLALVSKDWRFLQRMITAPCILFLFYGWPGLFLESARWLIVKRQIEEAQSVLRNIWKNLLILGFTNFIAHAIRHCYQPVGGGGSPSDFYLCSLLASGTAALACVFLGVTVDRFGRRGILLLSMTLTGIASLVLLGLWDYLNDAAITTFSVLGLFSSQASAILSTLLASEIIPTTVRGRGLGLIMALGALGGLSCPAQRLHMGHGAFLQHVVLAACALLCILSIMLLWQVILEQILFILGFASGYLFLGYPADRFGRRGIVLLTLGLVGPCGVGGAAAGSSTGIMALRFLLGFLLAGVDLGVYLMRLELCDPTQRLRVALAGELVGVGGHFLFLGLALVSKDWRFLQRMITAPCILFLFYGWPGLFLESARWLIVKRQIEEAQSVLRNIWKNLLILGFTNFIAHAIRHCYQPVGGGGSPSDFYLCSLLASGTAALACVFLGVTVDRFGRRGILLLSMTLTGIASLVLLGLWDYLNDAAITTFSVLGLFSSQASAILSTLLASEIIPTTVRGRGLGLIMALGALGGLSCPAQRLHMGHGAFLQHVVLAACALLCILSIMLL

Foldseek 3Di:
DLLLLLLLLLLVLLLCLLQPCLCVPQPVHLQVQLVVLVVVLQVLVVCLVPDDDSPCNSVSSSVNSNSLNSNLLSLLLLLCPLDDPVCSLVVLLVSVCLLLVQLLVVLVVCVVVVPPPVFPPDPAAHDQDSCVRSVPCSSVVSCVSVVVVVVVVVVVVVPPLLVLLLVLLLLLLLLLQLQLQVLCPCFSCVGNVCNSVVSCLLSVLSVVLCVCLVPPCVVQPLLRVLLVLLCLLLVLLCCLPPVVPPCVVVVSVVSSSSNSSSSSNNNSSSLVVLQVSDDSRSSSNRSSNSCSSNSNSNCNSSPPRNVPRPPSVVVSVVSSVVSVVSSVSSVVD/DLQLVLVLLLLVLLLVLLQPVLVCCQVVHLPVLLCVLVVVLVVLVVVLVPDDDSVVVSVSSSVNSNSVNSLLLSLLLLLCVLDDVVCSLVSLLVLVCLLLVQQVVVVVVCVVVVPPPVCPPDAWAYQQGSCVRSVVPSRVVSCVSVVSVVVVVVVVVVPPLLVLLLVLLLLLLLLLQLQLLVLDPAQCLGRHVCNVVVNCLLSVLLVVLCVCLPPPCVVQPLLRVLLVLLVLLLCLLCCLPPVVPPCVVVVSVVSSSSNSSSSSNSNSSSLVVSQVSDDSRSSSNRSSSSCSSNSNSNCNSVPCSPPPNPPCVVVNVVSSVVSVVSSVCSVVD